Protein 5F7R (pdb70)

Sequence (610 aa):
GFVVSVKVEEEQQLLFALTDLNAEIIENTSIPFSSEKKPEEAIELIAKNVKKMCNHLLGVGIAISGLVNRKKGTVIRSTMLGWENVALEAMLHAHFPDIPVYVDKNINCYTLAELWLGEGKQSNNFATVVSVGAGLLGLSVVINRQIYYGAQGGAGEFGHTTIQPGGYKCHCGQQKKGCLEMYASEFYFRNRGEELKEAYPTSELNDFHFDDKVAKSARAGDEMATTELMGKMGEEYLGYGIRNIINTFNPEKVIIVGEGLHHRDLFLTKIDEIASQNFFSGAGFETEITTTSLEDPAWLQGAALLVIHQLFGFVVVSVKVEEEQLLFALTTDLNAEIIENTSIPFSSEKKPEEAIELIAKNVKKMCGNRDMNHLLGVGIAISGLVNRKKGTVIRSTMLGWENVALEAMLLHAHFPDIPVYVDKNINCYTLAELWLGEGKQSNNFATVSVGAGLLGLSVVINRQIYYGAQGGAGEFGHTTIQPGGYKCHCGQKGCLEMYASEFYFRNRGEELKEAYPLNDFHFDKVAKSARAGDEMATELMGKMGEYLGYGIRNIINTFNPEKVIIIVGEGLHHRDLFLTKIDEIASQNFFSGAGFETEITTTSLEDPAWLQGAALLVIHQLF

B-factor: mean 32.6, std 13.24, range [14.46, 92.47]

Structure (mmCIF, N/CA/C/O backbone):
data_5F7R
#
_entry.id   5F7R
#
_cell.length_a   57.200
_cell.length_b   95.064
_cell.length_c   117.144
_cell.angle_alpha   90.00
_cell.angle_beta   90.00
_cell.angle_gamma   90.00
#
_symmetry.space_group_name_H-M   'P 21 21 21'
#
loop_
_entity.id
_entity.type
_entity.pdbx_description
1 polymer 'Lmo0178 protein'
2 branched alpha-D-glucopyranose-(1-6)-alpha-D-glucopyranose
3 non-polymer 'ZINC ION'
4 non-polymer 'CHLORIDE ION'
5 non-polymer 'PHOSPHATE ION'
6 non-polymer DI(HYDROXYETHYL)ETHER
7 water water
#
loop_
_atom_site.group_PDB
_atom_site.id
_atom_site.type_symbol
_atom_site.label_atom_id
_atom_site.label_alt_id
_atom_site.label_comp_id
_atom_site.label_asym_id
_atom_site.label_entity_id
_atom_site.label_seq_id
_atom_site.pdbx_PDB_ins_code
_atom_site.Cartn_x
_atom_site.Cartn_y
_atom_site.Cartn_z
_atom_site.occupancy
_atom_site.B_iso_or_equiv
_atom_site.auth_seq_id
_atom_site.auth_comp_id
_atom_site.auth_asym_id
_atom_site.auth_atom_id
_atom_site.pdbx_PDB_model_num
ATOM 1 N N . GLY A 1 83 ? 12.618 81.963 142.384 1.00 57.96 83 GLY E N 1
ATOM 2 C CA . GLY A 1 83 ? 13.641 81.916 141.292 1.00 57.03 83 GLY E CA 1
ATOM 3 C C . GLY A 1 83 ? 13.398 82.949 140.214 1.00 54.38 83 GLY E C 1
ATOM 4 O O . GLY A 1 83 ? 12.531 82.774 139.348 1.00 54.96 83 GLY E O 1
ATOM 5 N N . PHE A 1 84 ? 14.172 84.029 140.234 1.00 52.37 84 PHE E N 1
ATOM 6 C CA . PHE A 1 84 ? 13.954 85.083 139.268 1.00 49.33 84 PHE E CA 1
ATOM 7 C C . PHE A 1 84 ? 15.217 85.861 138.895 1.00 46.75 84 PHE E C 1
ATOM 8 O O . PHE A 1 84 ? 16.249 85.788 139.576 1.00 47.12 84 PHE E O 1
ATOM 16 N N . VAL A 1 85 ? 15.107 86.597 137.787 1.00 42.33 85 VAL E N 1
ATOM 17 C CA . VAL A 1 85 ? 16.180 87.409 137.256 1.00 39.31 85 VAL E CA 1
ATOM 18 C C . VAL A 1 85 ? 15.630 88.823 137.078 1.00 36.38 85 VAL E C 1
ATOM 19 O O . VAL A 1 85 ? 14.441 88.992 136.804 1.00 35.30 85 VAL E O 1
ATOM 23 N N . VAL A 1 86 ? 16.492 89.827 137.239 1.00 34.19 86 VAL E N 1
ATOM 24 C CA . VAL A 1 86 ? 16.115 91.216 136.987 1.00 31.60 86 VAL E CA 1
ATOM 25 C C . VAL A 1 86 ? 16.977 91.694 135.840 1.00 29.24 86 VAL E C 1
ATOM 26 O O . VAL A 1 86 ? 18.175 91.429 135.801 1.00 28.74 86 VAL E O 1
ATOM 30 N N . SER A 1 87 ? 16.346 92.337 134.879 1.00 26.87 87 SER E N 1
ATOM 31 C CA . SER A 1 87 ? 17.076 92.878 133.761 1.00 25.50 87 SER E CA 1
ATOM 32 C C . SER A 1 87 ? 16.794 94.368 133.652 1.00 23.72 87 SER E C 1
ATOM 33 O O . SER A 1 87 ? 15.754 94.869 134.129 1.00 23.86 87 SER E O 1
ATOM 36 N N . VAL A 1 88 ? 17.747 95.057 133.033 1.00 22.42 88 VAL E N 1
ATOM 37 C CA . VAL A 1 88 ? 17.768 96.508 132.948 1.00 21.15 88 VAL E CA 1
ATOM 38 C C . VAL A 1 88 ? 18.172 96.878 131.522 1.00 20.07 88 VAL E C 1
ATOM 39 O O . VAL A 1 88 ? 19.044 96.233 130.950 1.00 20.00 88 VAL E O 1
ATOM 43 N N . LYS A 1 89 ? 17.507 97.863 130.948 1.00 19.22 89 LYS E N 1
ATOM 44 C CA . LYS A 1 89 ? 17.970 98.472 129.702 1.00 19.15 89 LYS E CA 1
ATOM 45 C C . LYS A 1 89 ? 18.244 99.938 129.969 1.00 19.34 89 LYS E C 1
ATOM 46 O O . LYS A 1 89 ? 17.355 100.660 130.404 1.00 20.46 89 LYS E O 1
ATOM 52 N N . VAL A 1 90 ? 19.480 100.354 129.732 1.00 18.81 90 VAL E N 1
ATOM 53 C CA . VAL A 1 90 ? 19.868 101.734 129.936 1.00 19.53 90 VAL E CA 1
ATOM 54 C C . VAL A 1 90 ? 19.704 102.455 128.599 1.00 19.45 90 VAL E C 1
ATOM 55 O O . VAL A 1 90 ? 20.540 102.298 127.715 1.00 19.33 90 VAL E O 1
ATOM 59 N N . GLU A 1 91 ? 18.602 103.181 128.453 1.00 19.91 91 GLU E N 1
ATOM 60 C CA . GLU A 1 91 ? 18.414 104.078 127.318 1.00 20.62 91 GLU E CA 1
ATOM 61 C C . GLU A 1 91 ? 18.887 105.465 127.709 1.00 21.34 91 GLU E C 1
ATOM 62 O O . GLU A 1 91 ? 19.333 105.688 128.827 1.00 22.09 91 GLU E O 1
ATOM 68 N N . GLU A 1 92 ? 18.822 106.410 126.787 1.00 21.39 92 GLU E N 1
ATOM 69 C CA . GLU A 1 92 ? 19.469 107.674 127.044 1.00 22.82 92 GLU E CA 1
ATOM 70 C C . GLU A 1 92 ? 18.601 108.574 127.918 1.00 23.68 92 GLU E C 1
ATOM 71 O O . GLU A 1 92 ? 19.125 109.364 128.724 1.00 24.63 92 GLU E O 1
ATOM 77 N N . GLU A 1 93 ? 17.287 108.420 127.791 1.00 23.21 93 GLU E N 1
ATOM 78 C CA . GLU A 1 93 ? 16.324 109.255 128.495 1.00 24.72 93 GLU E CA 1
ATOM 79 C C . GLU A 1 93 ? 15.453 108.487 129.498 1.00 24.16 93 GLU E C 1
ATOM 80 O O . GLU A 1 93 ? 14.634 109.089 130.164 1.00 24.29 93 GLU E O 1
ATOM 86 N N A GLN A 1 94 ? 15.678 107.187 129.653 0.70 23.21 94 GLN E N 1
ATOM 87 N N B GLN A 1 94 ? 15.610 107.164 129.569 0.30 22.89 94 GLN E N 1
ATOM 88 C CA A GLN A 1 94 ? 14.907 106.404 130.621 0.70 23.47 94 GLN E CA 1
ATOM 89 C CA B GLN A 1 94 ? 14.908 106.344 130.562 0.30 22.87 94 GLN E CA 1
ATOM 90 C C A GLN A 1 94 ? 15.631 105.102 130.913 0.70 22.11 94 GLN E C 1
ATOM 91 C C B GLN A 1 94 ? 15.783 105.184 130.983 0.30 21.76 94 GLN E C 1
ATOM 92 O O A GLN A 1 94 ? 16.359 104.572 130.062 0.70 21.36 94 GLN E O 1
ATOM 93 O O B GLN A 1 94 ? 16.746 104.832 130.288 0.30 21.07 94 GLN E O 1
ATOM 104 N N . LEU A 1 95 ? 15.431 104.590 132.121 1.00 21.78 95 LEU E N 1
ATOM 105 C CA . LEU A 1 95 ? 15.909 103.274 132.504 1.00 20.87 95 LEU E CA 1
ATOM 106 C C . LEU A 1 95 ? 14.701 102.333 132.544 1.00 21.24 95 LEU E C 1
ATOM 107 O O . LEU A 1 95 ? 13.674 102.659 133.170 1.00 22.32 95 LEU E O 1
ATOM 112 N N . LEU A 1 96 ? 14.826 101.194 131.871 1.00 21.18 96 LEU E N 1
ATOM 113 C CA . LEU A 1 96 ? 13.776 100.174 131.844 1.00 22.55 96 LEU E CA 1
ATOM 114 C C . LEU A 1 96 ? 14.188 99.011 132.734 1.00 22.51 96 LEU E C 1
ATOM 115 O O . LEU A 1 96 ? 15.370 98.641 132.776 1.00 21.62 96 LEU E O 1
ATOM 120 N N . PHE A 1 97 ? 13.208 98.429 133.416 1.00 22.77 97 PHE E N 1
ATOM 121 C CA . PHE A 1 97 ? 13.447 97.283 134.322 1.00 24.34 97 PHE E CA 1
ATOM 122 C C . PHE A 1 97 ? 12.472 96.162 134.051 1.00 24.93 97 PHE E C 1
ATOM 123 O O . PHE A 1 97 ? 11.323 96.404 133.736 1.00 25.84 97 PHE E O 1
ATOM 131 N N . ALA A 1 98 ? 12.925 94.934 134.219 1.00 26.25 98 ALA E N 1
ATOM 132 C CA . ALA A 1 98 ? 12.002 93.822 134.268 1.00 28.05 98 ALA E CA 1
ATOM 133 C C . ALA A 1 98 ? 12.430 92.774 135.277 1.00 29.41 98 ALA E C 1
ATOM 134 O O . ALA A 1 98 ? 13.610 92.612 135.583 1.00 28.11 98 ALA E O 1
ATOM 136 N N . LEU A 1 99 ? 11.419 92.092 135.797 1.00 32.05 99 LEU E N 1
ATOM 137 C CA . LEU A 1 99 ? 11.598 90.910 136.600 1.00 34.85 99 LEU E CA 1
ATOM 138 C C . LEU A 1 99 ? 11.087 89.783 135.719 1.00 35.47 99 LEU E C 1
ATOM 139 O O . LEU A 1 99 ? 9.984 89.877 135.193 1.00 35.46 99 LEU E O 1
ATOM 144 N N . THR A 1 100 ? 11.908 88.759 135.502 1.00 36.14 100 THR E N 1
ATOM 145 C CA . THR A 1 100 ? 11.518 87.621 134.655 1.00 37.64 100 THR E CA 1
ATOM 146 C C . THR A 1 100 ? 11.696 86.341 135.433 1.00 40.34 100 THR E C 1
ATOM 147 O O . THR A 1 100 ? 12.379 86.304 136.454 1.00 41.29 100 THR E O 1
ATOM 151 N N . ASP A 1 101 ? 11.090 85.284 134.931 1.00 43.27 101 ASP E N 1
ATOM 152 C CA . ASP A 1 101 ? 11.334 83.962 135.480 1.00 46.52 101 ASP E CA 1
ATOM 153 C C . ASP A 1 101 ? 12.529 83.360 134.750 1.00 46.91 101 ASP E C 1
ATOM 154 O O . ASP A 1 101 ? 13.213 84.054 133.970 1.00 42.81 101 ASP E O 1
ATOM 159 N N . LEU A 1 102 ? 12.779 82.076 134.987 1.00 49.85 102 LEU E N 1
ATOM 160 C CA . LEU A 1 102 ? 13.938 81.415 134.399 1.00 51.46 102 LEU E CA 1
ATOM 161 C C . LEU A 1 102 ? 13.797 81.022 132.920 1.00 50.55 102 LEU E C 1
ATOM 162 O O . LEU A 1 102 ? 14.760 80.471 132.342 1.00 49.98 102 LEU E O 1
ATOM 167 N N . ASN A 1 103 ? 12.622 81.268 132.322 1.00 51.06 103 ASN E N 1
ATOM 168 C CA . ASN A 1 103 ? 12.459 81.221 130.861 1.00 50.79 103 ASN E CA 1
ATOM 169 C C . ASN A 1 103 ? 12.395 82.615 130.228 1.00 48.03 103 ASN E C 1
ATOM 170 O O . ASN A 1 103 ? 12.001 82.758 129.074 1.00 46.50 103 ASN E O 1
ATOM 175 N N . ALA A 1 104 ? 12.787 83.639 130.983 1.00 45.57 104 ALA E N 1
ATOM 176 C CA . ALA A 1 104 ? 12.781 85.013 130.492 1.00 43.36 104 ALA E CA 1
ATOM 177 C C . ALA A 1 104 ? 11.373 85.505 130.163 1.00 43.24 104 ALA E C 1
ATOM 178 O O . ALA A 1 104 ? 11.222 86.430 129.376 1.00 40.70 104 ALA E O 1
ATOM 180 N N . GLU A 1 105 ? 10.355 84.895 130.771 1.00 45.47 105 GLU E N 1
ATOM 181 C CA . GLU A 1 105 ? 8.998 85.409 130.680 1.00 46.36 105 GLU E CA 1
ATOM 182 C C . GLU A 1 105 ? 8.913 86.557 131.657 1.00 44.09 105 GLU E C 1
ATOM 183 O O . GLU A 1 105 ? 9.270 86.411 132.822 1.00 44.11 105 GLU E O 1
ATOM 189 N N . ILE A 1 106 ? 8.395 87.682 131.194 1.00 42.68 106 ILE E N 1
ATOM 190 C CA . ILE A 1 106 ? 8.320 88.877 132.024 1.00 41.37 106 ILE E CA 1
ATOM 191 C C . ILE A 1 106 ? 7.210 88.727 133.054 1.00 42.57 106 ILE E C 1
ATOM 192 O O . ILE A 1 106 ? 6.072 88.425 132.717 1.00 43.62 106 ILE E O 1
ATOM 197 N N . ILE A 1 107 ? 7.553 88.968 134.308 1.00 43.15 107 ILE E N 1
ATOM 198 C CA . ILE A 1 107 ? 6.568 89.011 135.379 1.00 45.06 107 ILE E CA 1
ATOM 199 C C . ILE A 1 107 ? 6.144 90.446 135.656 1.00 44.87 107 ILE E C 1
ATOM 200 O O . ILE A 1 107 ? 4.966 90.719 135.859 1.00 44.97 107 ILE E O 1
ATOM 205 N N . GLU A 1 108 ? 7.109 91.359 135.684 1.00 43.40 108 GLU E N 1
ATOM 206 C CA . GLU A 1 108 ? 6.822 92.781 135.906 1.00 43.67 108 GLU E CA 1
ATOM 207 C C . GLU A 1 108 ? 7.792 93.572 135.054 1.00 40.98 108 GLU E C 1
ATOM 208 O O . GLU A 1 108 ? 8.922 93.132 134.889 1.00 38.24 108 GLU E O 1
ATOM 214 N N . ASN A 1 109 ? 7.358 94.709 134.501 1.00 41.28 109 ASN E N 1
ATOM 215 C CA . ASN A 1 109 ? 8.285 95.658 133.861 1.00 40.87 109 ASN E CA 1
ATOM 216 C C . ASN A 1 109 ? 7.879 97.120 133.992 1.00 39.90 109 ASN E C 1
ATOM 217 O O . ASN A 1 109 ? 6.698 97.452 134.039 1.00 40.61 109 ASN E O 1
ATOM 222 N N . THR A 1 110 ? 8.889 97.976 134.132 1.00 37.57 110 THR E N 1
ATOM 223 C CA . THR A 1 110 ? 8.690 99.378 134.472 1.00 36.75 110 THR E CA 1
ATOM 224 C C . THR A 1 110 ? 9.658 100.223 133.679 1.00 35.34 110 THR E C 1
ATOM 225 O O . THR A 1 110 ? 10.604 99.705 133.072 1.00 32.37 110 THR E O 1
ATOM 229 N N . SER A 1 111 ? 9.416 101.526 133.700 1.00 33.93 111 SER E N 1
ATOM 230 C CA . SER A 1 111 ? 10.237 102.498 132.990 1.00 33.19 111 SER E CA 1
ATOM 231 C C . SER A 1 111 ? 10.375 103.709 133.899 1.00 32.83 111 SER E C 1
ATOM 232 O O . SER A 1 111 ? 9.378 104.183 134.418 1.00 34.22 111 SER E O 1
ATOM 235 N N . ILE A 1 112 ? 11.598 104.173 134.111 1.00 30.14 112 ILE E N 1
ATOM 236 C CA . ILE A 1 112 ? 11.883 105.306 134.971 1.00 31.66 112 ILE E CA 1
ATOM 237 C C . ILE A 1 112 ? 12.498 106.403 134.117 1.00 30.73 112 ILE E C 1
ATOM 238 O O . ILE A 1 112 ? 13.562 106.186 133.523 1.00 26.71 112 ILE E O 1
ATOM 243 N N . PRO A 1 113 ? 11.834 107.575 134.049 1.00 32.62 113 PRO E N 1
ATOM 244 C CA . PRO A 1 113 ? 12.403 108.672 133.264 1.00 33.67 113 PRO E CA 1
ATOM 245 C C . PRO A 1 113 ? 13.661 109.206 133.913 1.00 33.59 113 PRO E C 1
ATOM 246 O O . PRO A 1 113 ? 13.617 109.599 135.065 1.00 35.40 113 PRO E O 1
ATOM 250 N N . PHE A 1 114 ? 14.764 109.227 133.179 1.00 31.01 114 PHE E N 1
ATOM 251 C CA . PHE A 1 114 ? 16.028 109.724 133.723 1.00 31.86 114 PHE E CA 1
ATOM 252 C C . PHE A 1 114 ? 17.012 109.958 132.585 1.00 31.45 114 PHE E C 1
ATOM 253 O O . PHE A 1 114 ? 17.127 109.130 131.706 1.00 30.60 114 PHE E O 1
ATOM 261 N N . SER A 1 115 ? 17.707 111.083 132.593 1.00 33.59 115 SER E N 1
ATOM 262 C CA . SER A 1 115 ? 18.757 111.300 131.596 1.00 33.78 115 SER E CA 1
ATOM 263 C C . SER A 1 115 ? 20.090 110.831 132.149 1.00 31.92 115 SER E C 1
ATOM 264 O O . SER A 1 115 ? 20.668 111.484 133.033 1.00 32.23 115 SER E O 1
ATOM 267 N N . SER A 1 116 ? 20.599 109.731 131.599 1.00 29.16 116 SER E N 1
ATOM 268 C CA . SER A 1 116 ? 21.833 109.139 132.087 1.00 28.81 116 SER E CA 1
ATOM 269 C C . SER A 1 116 ? 23.069 109.839 131.498 1.00 30.24 116 SER E C 1
ATOM 270 O O . SER A 1 116 ? 24.198 109.529 131.901 1.00 29.30 116 SER E O 1
ATOM 273 N N . GLU A 1 117 ? 22.852 110.756 130.543 1.00 31.20 117 GLU E N 1
ATOM 274 C CA . GLU A 1 117 ? 23.934 111.438 129.844 1.00 32.98 117 GLU E CA 1
ATOM 275 C C . GLU A 1 117 ? 24.935 112.060 130.845 1.00 33.20 117 GLU E C 1
ATOM 276 O O . GLU A 1 117 ? 24.575 112.929 131.639 1.00 33.06 117 GLU E O 1
ATOM 282 N N . LYS A 1 118 ? 26.167 111.564 130.816 1.00 31.93 118 LYS E N 1
ATOM 283 C CA . LYS A 1 118 ? 27.253 112.019 131.691 1.00 34.45 118 LYS E CA 1
ATOM 284 C C . LYS A 1 118 ? 26.998 111.804 133.177 1.00 34.39 118 LYS E C 1
ATOM 285 O O . LYS A 1 118 ? 27.696 112.388 134.003 1.00 35.52 118 LYS E O 1
ATOM 291 N N . LYS A 1 119 ? 26.044 110.938 133.526 1.00 33.67 119 LYS E N 1
ATOM 292 C CA . LYS A 1 119 ? 25.653 110.741 134.933 1.00 33.84 119 LYS E CA 1
ATOM 293 C C . LYS A 1 119 ? 25.632 109.261 135.338 1.00 31.95 119 LYS E C 1
ATOM 294 O O . LYS A 1 119 ? 24.642 108.777 135.883 1.00 30.72 119 LYS E O 1
ATOM 300 N N . PRO A 1 120 ? 26.745 108.542 135.116 1.00 30.58 120 PRO E N 1
ATOM 301 C CA . PRO A 1 120 ? 26.736 107.115 135.437 1.00 30.40 120 PRO E CA 1
ATOM 302 C C . PRO A 1 120 ? 26.505 106.790 136.907 1.00 30.96 120 PRO E C 1
ATOM 303 O O . PRO A 1 120 ? 25.856 105.802 137.230 1.00 29.47 120 PRO E O 1
ATOM 307 N N . GLU A 1 121 ? 27.056 107.592 137.808 1.00 34.06 121 GLU E N 1
ATOM 308 C CA . GLU A 1 121 ? 26.968 107.250 139.234 1.00 35.81 121 GLU E CA 1
ATOM 309 C C . GLU A 1 121 ? 25.523 107.339 139.681 1.00 34.72 121 GLU E C 1
ATOM 310 O O . GLU A 1 121 ? 25.006 106.450 140.355 1.00 33.33 121 GLU E O 1
ATOM 316 N N . GLU A 1 122 ? 24.872 108.419 139.276 1.00 35.20 122 GLU E N 1
ATOM 317 C CA . GLU A 1 122 ? 23.478 108.634 139.632 1.00 36.44 122 GLU E CA 1
ATOM 318 C C . GLU A 1 122 ? 22.571 107.590 138.969 1.00 33.45 122 GLU E C 1
ATOM 319 O O . GLU A 1 122 ? 21.647 107.066 139.594 1.00 31.87 122 GLU E O 1
ATOM 325 N N . ALA A 1 123 ? 22.862 107.256 137.715 1.00 30.33 123 ALA E N 1
ATOM 326 C CA . ALA A 1 123 ? 22.092 106.233 137.012 1.00 28.92 123 ALA E CA 1
ATOM 327 C C . ALA A 1 123 ? 22.202 104.884 137.710 1.00 29.25 123 ALA E C 1
ATOM 328 O O . ALA A 1 123 ? 21.217 104.160 137.870 1.00 27.98 123 ALA E O 1
ATOM 330 N N . ILE A 1 124 ? 23.405 104.539 138.133 1.00 29.93 124 ILE E N 1
ATOM 331 C CA . ILE A 1 124 ? 23.605 103.240 138.742 1.00 32.07 124 ILE E CA 1
ATOM 332 C C . ILE A 1 124 ? 22.972 103.154 140.137 1.00 32.42 124 ILE E C 1
ATOM 333 O O . ILE A 1 124 ? 22.466 102.094 140.510 1.00 31.76 124 ILE E O 1
ATOM 338 N N . GLU A 1 125 ? 22.948 104.266 140.871 1.00 33.90 125 GLU E N 1
ATOM 339 C CA . GLU A 1 125 ? 22.193 104.331 142.130 1.00 36.87 125 GLU E CA 1
ATOM 340 C C . GLU A 1 125 ? 20.702 104.134 141.904 1.00 35.47 125 GLU E C 1
ATOM 341 O O . GLU A 1 125 ? 20.044 103.406 142.654 1.00 34.98 125 GLU E O 1
ATOM 347 N N . LEU A 1 126 ? 20.175 104.771 140.865 1.00 34.02 126 LEU E N 1
ATOM 348 C CA . LEU A 1 126 ? 18.779 104.546 140.464 1.00 33.88 126 LEU E CA 1
ATOM 349 C C . LEU A 1 126 ? 18.489 103.097 140.066 1.00 32.24 126 LEU E C 1
ATOM 350 O O . LEU A 1 126 ? 17.431 102.545 140.386 1.00 31.90 126 LEU E O 1
ATOM 355 N N . ILE A 1 127 ? 19.414 102.496 139.326 1.00 30.42 127 ILE E N 1
ATOM 356 C CA . ILE A 1 127 ? 19.284 101.095 138.971 1.00 30.36 127 ILE E CA 1
ATOM 357 C C . ILE A 1 127 ? 19.238 100.234 140.239 1.00 32.19 127 ILE E C 1
ATOM 358 O O . ILE A 1 127 ? 18.343 99.400 140.387 1.00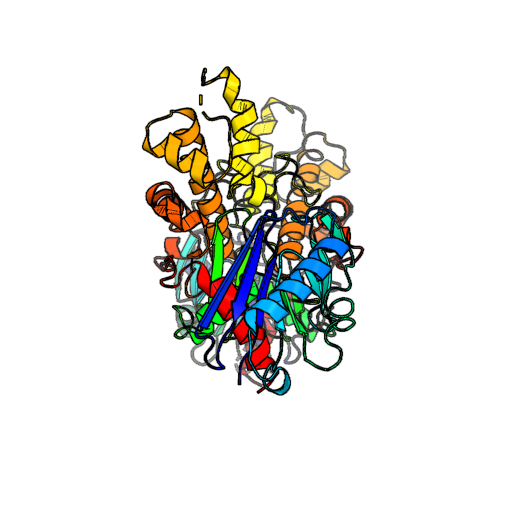 32.58 127 ILE E O 1
ATOM 363 N N . ALA A 1 128 ? 20.163 100.464 141.172 1.00 33.46 128 ALA E N 1
ATOM 364 C CA . ALA A 1 128 ? 20.191 99.660 142.403 1.00 35.95 128 ALA E CA 1
ATOM 365 C C . ALA A 1 128 ? 18.868 99.817 143.174 1.00 37.19 128 ALA E C 1
ATOM 366 O O . ALA A 1 128 ? 18.267 98.835 143.624 1.00 37.70 128 ALA E O 1
ATOM 368 N N . LYS A 1 129 ? 18.434 101.061 143.314 1.00 37.19 129 LYS E N 1
ATOM 369 C CA . LYS A 1 129 ? 17.181 101.363 143.989 1.00 40.11 129 LYS E CA 1
ATOM 370 C C . LYS A 1 129 ? 15.993 100.645 143.344 1.00 38.20 129 LYS E C 1
ATOM 371 O O . LYS A 1 129 ? 15.150 100.078 144.033 1.00 37.64 129 LYS E O 1
ATOM 377 N N . ASN A 1 130 ? 15.947 100.642 142.019 1.00 36.25 130 ASN E N 1
ATOM 378 C CA . ASN A 1 130 ? 14.824 100.035 141.314 1.00 36.57 130 ASN E CA 1
ATOM 379 C C . ASN A 1 130 ? 14.895 98.534 141.205 1.00 37.27 130 ASN E C 1
ATOM 380 O O . ASN A 1 130 ? 13.860 97.875 141.139 1.00 38.74 130 ASN E O 1
ATOM 385 N N . VAL A 1 131 ? 16.098 97.976 141.231 1.00 36.95 131 VAL E N 1
ATOM 386 C CA . VAL A 1 131 ? 16.219 96.540 141.315 1.00 38.43 131 VAL E CA 1
ATOM 387 C C . VAL A 1 131 ? 15.710 96.080 142.674 1.00 41.23 131 VAL E C 1
ATOM 388 O O . VAL A 1 131 ? 14.917 95.138 142.743 1.00 42.49 131 VAL E O 1
ATOM 392 N N . LYS A 1 132 ? 16.159 96.742 143.741 1.00 42.90 132 LYS E N 1
ATOM 393 C CA . LYS A 1 132 ? 15.726 96.402 145.094 1.00 48.27 132 LYS E CA 1
ATOM 394 C C . LYS A 1 132 ? 14.204 96.506 145.208 1.00 49.46 132 LYS E C 1
ATOM 395 O O . LYS A 1 132 ? 13.565 95.637 145.780 1.00 50.98 132 LYS E O 1
ATOM 401 N N . LYS A 1 133 ? 13.642 97.567 144.638 1.00 49.35 133 LYS E N 1
ATOM 402 C CA . LYS A 1 133 ? 12.194 97.792 144.642 1.00 50.84 133 LYS E CA 1
ATOM 403 C C . LYS A 1 133 ? 11.416 96.621 144.028 1.00 51.77 133 LYS E C 1
ATOM 404 O O . LYS A 1 133 ? 10.381 96.215 144.556 1.00 53.51 133 LYS E O 1
ATOM 410 N N . MET A 1 134 ? 11.918 96.065 142.934 1.00 52.43 134 MET E N 1
ATOM 411 C CA . MET A 1 134 ? 11.231 94.970 142.243 1.00 53.88 134 MET E CA 1
ATOM 412 C C . MET A 1 134 ? 11.293 93.639 142.961 1.00 55.50 134 MET E C 1
ATOM 413 O O . MET A 1 134 ? 10.354 92.860 142.884 1.00 59.55 134 MET E O 1
ATOM 418 N N . CYS A 1 135 ? 12.405 93.358 143.630 1.00 55.71 135 CYS E N 1
ATOM 419 C CA . CYS A 1 135 ? 12.553 92.105 144.374 1.00 57.84 135 CYS E CA 1
ATOM 420 C C . CYS A 1 135 ? 11.560 92.043 145.530 1.00 58.83 135 CYS E C 1
ATOM 421 O O . CYS A 1 135 ? 11.381 93.030 146.227 1.00 59.82 135 CYS E O 1
ATOM 424 N N . ASN A 1 141 ? 16.339 87.695 147.972 1.00 67.02 141 ASN E N 1
ATOM 425 C CA . ASN A 1 141 ? 17.092 86.515 148.384 1.00 70.16 141 ASN E CA 1
ATOM 426 C C . ASN A 1 141 ? 17.313 85.537 147.232 1.00 68.57 141 ASN E C 1
ATOM 427 O O . ASN A 1 141 ? 18.399 84.968 147.091 1.00 69.43 141 ASN E O 1
ATOM 432 N N . HIS A 1 142 ? 16.270 85.334 146.427 1.00 64.80 142 HIS E N 1
ATOM 433 C CA . HIS A 1 142 ? 16.298 84.363 145.333 1.00 61.67 142 HIS E CA 1
ATOM 434 C C . HIS A 1 142 ? 16.389 85.067 143.988 1.00 57.26 142 HIS E C 1
ATOM 435 O O . HIS A 1 142 ? 15.911 84.561 142.972 1.00 56.13 142 HIS E O 1
ATOM 442 N N . LEU A 1 143 ? 16.987 86.254 144.023 1.00 53.82 143 LEU E N 1
ATOM 443 C CA . LEU A 1 143 ? 17.452 86.963 142.838 1.00 49.60 143 LEU E CA 1
ATOM 444 C C . LEU A 1 143 ? 18.729 86.280 142.350 1.00 49.44 143 LEU E C 1
ATOM 445 O O . LEU A 1 143 ? 19.748 86.320 143.033 1.00 50.92 143 LEU E O 1
ATOM 450 N N . LEU A 1 144 ? 18.653 85.598 141.215 1.00 47.49 144 LEU E N 1
ATOM 451 C CA . LEU A 1 144 ? 19.774 84.803 140.734 1.00 48.64 144 LEU E CA 1
ATOM 452 C C . LEU A 1 144 ? 20.753 85.603 139.886 1.00 44.97 144 LEU E C 1
ATOM 453 O O . LEU A 1 144 ? 21.864 85.146 139.617 1.00 45.90 144 LEU E O 1
ATOM 458 N N . GLY A 1 145 ? 20.355 86.802 139.478 1.00 40.67 145 GLY E N 1
ATOM 459 C CA . GLY A 1 145 ? 21.269 87.678 138.760 1.00 38.32 145 GLY E CA 1
ATOM 460 C C . GLY A 1 145 ? 20.602 88.876 138.140 1.00 34.76 145 GLY E C 1
ATOM 461 O O . GLY A 1 145 ? 19.379 88.968 138.099 1.00 33.62 145 GLY E O 1
ATOM 462 N N . VAL A 1 146 ? 21.431 89.794 137.660 1.00 33.11 146 VAL E N 1
ATOM 463 C CA . VAL A 1 146 ? 20.964 90.994 137.003 1.00 30.87 146 VAL E CA 1
ATOM 464 C C . VAL A 1 146 ? 21.641 91.077 135.640 1.00 29.59 146 VAL E C 1
ATOM 465 O O . VAL A 1 146 ? 22.847 90.916 135.553 1.00 29.94 146 VAL E O 1
ATOM 469 N N . GLY A 1 147 ? 20.845 91.228 134.588 1.00 28.34 147 GLY E N 1
ATOM 470 C CA . GLY A 1 147 ? 21.365 91.413 133.230 1.00 26.87 147 GLY E CA 1
ATOM 471 C C . GLY A 1 147 ? 21.120 92.832 132.742 1.00 25.45 147 GLY E C 1
ATOM 472 O O . GLY A 1 147 ? 20.034 93.382 132.939 1.00 24.05 147 GLY E O 1
ATOM 473 N N . ILE A 1 148 ? 22.127 93.427 132.098 1.00 25.24 148 ILE E N 1
ATOM 474 C CA . ILE A 1 148 ? 22.032 94.825 131.683 1.00 23.80 148 ILE E CA 1
ATOM 475 C C . ILE A 1 148 ? 22.378 94.989 130.198 1.00 22.23 148 ILE E C 1
ATOM 476 O O . ILE A 1 148 ? 23.501 94.661 129.761 1.00 23.10 148 ILE E O 1
ATOM 481 N N . ALA A 1 149 ? 21.417 95.556 129.476 1.00 20.39 149 ALA E N 1
ATOM 482 C CA . ALA A 1 149 ? 21.554 95.970 128.080 1.00 20.08 149 ALA E CA 1
ATOM 483 C C . ALA A 1 149 ? 21.908 97.444 128.028 1.00 19.50 149 ALA E C 1
ATOM 484 O O . ALA A 1 149 ? 21.228 98.277 128.627 1.00 19.44 149 ALA E O 1
ATOM 486 N N . ILE A 1 150 ? 22.945 97.780 127.268 1.00 19.31 150 ILE E N 1
ATOM 487 C CA . ILE A 1 150 ? 23.400 99.159 127.208 1.00 19.60 150 ILE E CA 1
ATOM 488 C C . ILE A 1 150 ? 24.069 99.456 125.883 1.00 19.45 150 ILE E C 1
ATOM 489 O O . ILE A 1 150 ? 24.480 98.550 125.181 1.00 20.08 150 ILE E O 1
ATOM 494 N N . SER A 1 151 ? 24.112 100.726 125.531 1.00 19.54 151 SER E N 1
ATOM 495 C CA . SER A 1 151 ? 24.782 101.182 124.305 1.00 20.23 151 SER E CA 1
ATOM 496 C C . SER A 1 151 ? 26.307 101.173 124.464 1.00 20.91 151 SER E C 1
ATOM 497 O O . SER A 1 151 ? 26.821 101.327 125.559 1.00 21.71 151 SER E O 1
ATOM 500 N N . GLY A 1 152 ? 27.016 100.963 123.369 1.00 21.13 152 GLY E N 1
ATOM 501 C CA . GLY A 1 152 ? 28.454 101.242 123.329 1.00 22.10 152 GLY E CA 1
ATOM 502 C C . GLY A 1 152 ? 29.325 100.008 123.426 1.00 23.07 152 GLY E C 1
ATOM 503 O O . GLY A 1 152 ? 28.866 98.872 123.291 1.00 22.37 152 GLY E O 1
ATOM 504 N N . LEU A 1 153 ? 30.612 100.267 123.621 1.00 25.06 153 LEU E N 1
ATOM 505 C CA . LEU A 1 153 ? 31.617 99.232 123.785 1.00 26.16 153 LEU E CA 1
ATOM 506 C C . LEU A 1 153 ? 31.622 98.749 125.242 1.00 27.61 153 LEU E C 1
ATOM 507 O O . LEU A 1 153 ? 31.880 99.525 126.183 1.00 27.85 153 LEU E O 1
ATOM 512 N N . VAL A 1 154 ? 31.347 97.459 125.410 1.00 28.87 154 VAL E N 1
ATOM 513 C CA . VAL A 1 154 ? 31.253 96.829 126.712 1.00 31.62 154 VAL E CA 1
ATOM 514 C C . VAL A 1 154 ? 32.382 95.814 126.847 1.00 33.87 154 VAL E C 1
ATOM 515 O O . VAL A 1 154 ? 32.772 95.193 125.861 1.00 33.66 154 VAL E O 1
ATOM 519 N N . ASN A 1 155 ? 32.940 95.681 128.045 1.00 35.33 155 ASN E N 1
ATOM 520 C CA . ASN A 1 155 ? 33.794 94.518 128.361 1.00 38.25 155 ASN E CA 1
ATOM 521 C C . ASN A 1 155 ? 32.969 93.540 129.178 1.00 39.11 155 ASN E C 1
ATOM 522 O O . ASN A 1 155 ? 32.770 93.726 130.365 1.00 37.14 155 ASN E O 1
ATOM 527 N N . ARG A 1 156 ? 32.469 92.511 128.515 1.00 41.89 156 ARG E N 1
ATOM 528 C CA . ARG A 1 156 ? 31.499 91.607 129.112 1.00 44.59 156 ARG E CA 1
ATOM 529 C C . ARG A 1 156 ? 32.145 90.756 130.194 1.00 46.62 156 ARG E C 1
ATOM 530 O O . ARG A 1 156 ? 31.483 90.325 131.130 1.00 47.25 156 ARG E O 1
ATOM 538 N N . LYS A 1 157 ? 33.442 90.509 130.068 1.00 48.18 157 LYS E N 1
ATOM 539 C CA . LYS A 1 157 ? 34.164 89.751 131.070 1.00 51.13 157 LYS E CA 1
ATOM 540 C C . LYS A 1 157 ? 34.204 90.505 132.411 1.00 50.00 157 LYS E C 1
ATOM 541 O O . LYS A 1 157 ? 33.924 89.920 133.455 1.00 52.27 157 LYS E O 1
ATOM 547 N N . LYS A 1 158 ? 34.534 91.793 132.383 1.00 47.40 158 LYS E N 1
ATOM 548 C CA . LYS A 1 158 ? 34.674 92.603 133.606 1.00 48.40 158 LYS E CA 1
ATOM 549 C C . LYS A 1 158 ? 33.392 93.335 134.012 1.00 46.48 158 LYS E C 1
ATOM 550 O O . LYS A 1 158 ? 33.322 93.923 135.092 1.00 48.48 158 LYS E O 1
ATOM 556 N N . GLY A 1 159 ? 32.377 93.296 133.157 1.00 41.46 159 GLY E N 1
ATOM 557 C CA . GLY A 1 159 ? 31.140 94.025 133.413 1.00 40.20 159 GLY E CA 1
ATOM 558 C C . GLY A 1 159 ? 31.325 95.532 133.374 1.00 37.62 159 GLY E C 1
ATOM 559 O O . GLY A 1 159 ? 30.754 96.236 134.207 1.00 39.25 159 GLY E O 1
ATOM 560 N N . THR A 1 160 ? 32.140 96.033 132.439 1.00 35.07 160 THR E N 1
ATOM 561 C CA . THR A 1 160 ? 32.368 97.476 132.330 1.00 34.01 160 THR E CA 1
ATOM 562 C C . THR A 1 160 ? 31.827 98.062 131.048 1.00 31.84 160 THR E C 1
ATOM 563 O O . THR A 1 160 ? 31.709 97.373 130.041 1.00 32.57 160 THR E O 1
ATOM 567 N N . VAL A 1 161 ? 31.469 99.342 131.118 1.00 30.44 161 VAL E N 1
ATOM 568 C CA . VAL A 1 161 ? 31.146 100.131 129.953 1.00 28.85 161 VAL E CA 1
ATOM 569 C C . VAL A 1 161 ? 32.384 100.915 129.586 1.00 28.56 161 VAL E C 1
ATOM 570 O O . VAL A 1 161 ? 32.719 101.898 130.233 1.00 30.39 161 VAL E O 1
ATOM 574 N N . ILE A 1 162 ? 33.087 100.461 128.561 1.00 27.81 162 ILE E N 1
ATOM 575 C CA . ILE A 1 162 ? 34.334 101.101 128.169 1.00 28.85 162 ILE E CA 1
ATOM 576 C C . ILE A 1 162 ? 34.060 102.462 127.545 1.00 28.11 162 ILE E C 1
ATOM 577 O O . ILE A 1 162 ? 34.617 103.470 127.973 1.00 28.37 162 ILE E O 1
ATOM 582 N N . ARG A 1 163 ? 33.163 102.501 126.560 1.00 26.98 163 ARG E N 1
ATOM 583 C CA . ARG A 1 163 ? 32.876 103.733 125.836 1.00 25.80 163 ARG E CA 1
ATOM 584 C C . ARG A 1 163 ? 31.459 103.685 125.274 1.00 24.67 163 ARG E C 1
ATOM 585 O O . ARG A 1 163 ? 31.206 102.959 124.301 1.00 24.90 163 ARG E O 1
ATOM 593 N N . SER A 1 164 ? 30.557 104.474 125.858 1.00 23.24 164 SER E N 1
ATOM 594 C CA . SER A 1 164 ? 29.248 104.743 125.240 1.00 22.76 164 SER E CA 1
ATOM 595 C C . SER A 1 164 ? 29.158 106.218 124.919 1.00 23.06 164 SER E C 1
ATOM 596 O O . SER A 1 164 ? 28.972 107.066 125.806 1.00 22.26 164 SER E O 1
ATOM 599 N N . THR A 1 165 ? 29.311 106.535 123.636 1.00 23.15 165 THR E N 1
ATOM 600 C CA . THR A 1 165 ? 29.153 107.907 123.220 1.00 24.42 165 THR E CA 1
ATOM 601 C C . THR A 1 165 ? 27.669 108.291 123.185 1.00 24.51 165 THR E C 1
ATOM 602 O O . THR A 1 165 ? 27.352 109.462 123.172 1.00 25.04 165 THR E O 1
ATOM 606 N N . MET A 1 166 ? 26.769 107.313 123.183 1.00 24.17 166 MET E N 1
ATOM 607 C CA . MET A 1 166 ? 25.332 107.624 123.330 1.00 25.39 166 MET E CA 1
ATOM 608 C C . MET A 1 166 ? 25.065 108.250 124.688 1.00 25.02 166 MET E C 1
ATOM 609 O O . MET A 1 166 ? 24.185 109.101 124.810 1.00 25.38 166 MET E O 1
ATOM 614 N N . LEU A 1 167 ? 25.772 107.764 125.709 1.00 23.08 167 LEU E N 1
ATOM 615 C CA . LEU A 1 167 ? 25.549 108.192 127.083 1.00 23.87 167 LEU E CA 1
ATOM 616 C C . LEU A 1 167 ? 26.615 109.113 127.616 1.00 24.14 167 LEU E C 1
ATOM 617 O O . LEU A 1 167 ? 26.470 109.634 128.705 1.00 25.97 167 LEU E O 1
ATOM 622 N N . GLY A 1 168 ? 27.712 109.290 126.888 1.00 24.37 168 GLY E N 1
ATOM 623 C CA . GLY A 1 168 ? 28.864 109.975 127.438 1.00 25.58 168 GLY E CA 1
ATOM 624 C C . GLY A 1 168 ? 29.444 109.300 128.678 1.00 25.93 168 GLY E C 1
ATOM 625 O O . GLY A 1 168 ? 29.876 109.987 129.611 1.00 26.99 168 GLY E O 1
ATOM 626 N N . TRP A 1 169 ? 29.469 107.962 128.671 1.00 24.48 169 TRP E N 1
ATOM 627 C CA . TRP A 1 169 ? 30.071 107.150 129.728 1.00 24.82 169 TRP E CA 1
ATOM 628 C C . TRP A 1 169 ? 31.427 106.619 129.285 1.00 26.37 169 TRP E C 1
ATOM 629 O O . TRP A 1 169 ? 31.555 106.059 128.196 1.00 24.97 169 TRP E O 1
ATOM 640 N N . GLU A 1 170 ? 32.430 106.806 130.153 1.00 29.04 170 GLU E N 1
ATOM 641 C CA . GLU A 1 170 ? 33.828 106.462 129.879 1.00 31.68 170 GLU E CA 1
ATOM 642 C C . GLU A 1 170 ? 34.278 105.540 131.019 1.00 31.32 170 GLU E C 1
ATOM 643 O O . GLU A 1 170 ? 34.287 105.972 132.143 1.00 31.55 170 GLU E O 1
ATOM 649 N N . ASN A 1 171 ? 34.588 104.276 130.725 1.00 31.39 171 ASN E N 1
ATOM 650 C CA . ASN A 1 171 ? 35.177 103.330 131.698 1.00 33.57 171 ASN E CA 1
ATOM 651 C C . ASN A 1 171 ? 34.426 103.193 133.021 1.00 33.20 171 ASN E C 1
ATOM 652 O O . ASN A 1 171 ? 35.004 103.342 134.093 1.00 34.32 171 ASN E O 1
ATOM 657 N N . VAL A 1 172 ? 33.151 102.845 132.902 1.00 30.76 172 VAL E N 1
ATOM 658 C CA . VAL A 1 172 ? 32.221 102.748 134.023 1.00 31.38 172 VAL E CA 1
ATOM 659 C C . VAL A 1 172 ? 32.183 101.302 134.514 1.00 33.17 172 VAL E C 1
ATOM 660 O O . VAL A 1 172 ? 31.840 100.380 133.755 1.00 31.89 172 VAL E O 1
ATOM 664 N N . ALA A 1 173 ? 32.577 101.123 135.779 1.00 35.25 173 ALA E N 1
ATOM 665 C CA . ALA A 1 173 ? 32.630 99.811 136.421 1.00 37.29 173 ALA E CA 1
ATOM 666 C C . ALA A 1 173 ? 31.249 99.396 136.925 1.00 36.30 173 ALA E C 1
ATOM 667 O O . ALA A 1 173 ? 30.972 99.387 138.115 1.00 35.39 173 ALA E O 1
ATOM 669 N N . LEU A 1 174 ? 30.401 99.027 135.981 1.00 35.59 174 LEU E N 1
ATOM 670 C CA . LEU A 1 174 ? 28.993 98.831 136.244 1.00 34.85 174 LEU E CA 1
ATOM 671 C C . LEU A 1 174 ? 28.744 97.650 137.193 1.00 35.61 174 LEU E C 1
ATOM 672 O O . LEU A 1 174 ? 28.004 97.782 138.173 1.00 34.88 174 LEU E O 1
ATOM 677 N N . GLU A 1 175 ? 29.361 96.508 136.902 1.00 37.11 175 GLU E N 1
ATOM 678 C CA . GLU A 1 175 ? 29.240 95.323 137.757 1.00 39.40 175 GLU E CA 1
ATOM 679 C C . GLU A 1 175 ? 29.776 95.581 139.160 1.00 40.58 175 GLU E C 1
ATOM 680 O O . GLU A 1 175 ? 29.124 95.244 140.140 1.00 40.05 175 GLU E O 1
ATOM 686 N N . ALA A 1 176 ? 30.961 96.175 139.243 1.00 40.24 176 ALA E N 1
ATOM 687 C CA . ALA A 1 176 ? 31.581 96.466 140.536 1.00 43.09 176 ALA E CA 1
ATOM 688 C C . ALA A 1 176 ? 30.698 97.394 141.358 1.00 42.50 176 ALA E C 1
ATOM 689 O O . ALA A 1 176 ? 30.486 97.165 142.543 1.00 42.81 176 ALA E O 1
ATOM 691 N N . MET A 1 177 ? 30.125 98.403 140.712 1.00 39.92 177 MET E N 1
ATOM 692 C CA . MET A 1 177 ? 29.285 99.368 141.411 1.00 40.90 177 MET E CA 1
ATOM 693 C C . MET A 1 177 ? 27.978 98.767 141.921 1.00 39.71 177 MET E C 1
ATOM 694 O O . MET A 1 177 ? 27.581 99.031 143.041 1.00 41.64 177 MET E O 1
ATOM 699 N N . LEU A 1 178 ? 27.340 97.918 141.131 1.00 38.28 178 LEU E N 1
ATOM 700 C CA . LEU A 1 178 ? 26.144 97.208 141.599 1.00 38.66 178 LEU E CA 1
ATOM 701 C C . LEU A 1 178 ? 26.456 96.153 142.656 1.00 41.00 178 LEU E C 1
ATOM 702 O O . LEU A 1 178 ? 25.638 95.881 143.541 1.00 42.17 178 LEU E O 1
ATOM 707 N N . HIS A 1 179 ? 27.643 95.567 142.589 1.00 42.71 179 HIS E N 1
ATOM 708 C CA . HIS A 1 179 ? 28.051 94.618 143.624 1.00 46.09 179 HIS E CA 1
ATOM 709 C C . HIS A 1 179 ? 28.272 95.237 144.994 1.00 46.52 179 HIS E C 1
ATOM 710 O O . HIS A 1 179 ? 28.181 94.543 145.987 1.00 49.67 179 HIS E O 1
ATOM 717 N N . ALA A 1 180 ? 28.509 96.542 145.062 1.00 45.19 180 ALA E N 1
ATOM 718 C CA . ALA A 1 180 ? 28.454 97.249 146.343 1.00 46.90 180 ALA E CA 1
ATOM 719 C C . ALA A 1 180 ? 27.060 97.149 146.981 1.00 47.28 180 ALA E C 1
ATOM 720 O O . ALA A 1 180 ? 26.935 97.115 148.196 1.00 47.95 180 ALA E O 1
ATOM 722 N N . HIS A 1 181 ? 26.017 97.115 146.154 1.00 45.91 181 HIS E N 1
ATOM 723 C CA . HIS A 1 181 ? 24.638 96.987 146.642 1.00 47.48 181 HIS E CA 1
ATOM 724 C C . HIS A 1 181 ? 24.158 95.546 146.785 1.00 48.37 181 HIS E C 1
ATOM 725 O O . HIS A 1 181 ? 23.399 95.243 147.704 1.00 52.01 181 HIS E O 1
ATOM 732 N N . PHE A 1 182 ? 24.608 94.662 145.900 1.00 47.86 182 PHE E N 1
ATOM 733 C CA . PHE A 1 182 ? 24.080 93.303 145.793 1.00 49.38 182 PHE E CA 1
ATOM 734 C C . PHE A 1 182 ? 25.244 92.315 145.734 1.00 50.70 182 PHE E C 1
ATOM 735 O O . PHE A 1 182 ? 25.493 91.708 144.693 1.00 48.19 182 PHE E O 1
ATOM 743 N N . PRO A 1 183 ? 25.922 92.112 146.877 1.00 53.34 183 PRO E N 1
ATOM 744 C CA . PRO A 1 183 ? 27.226 91.456 146.959 1.00 55.80 183 PRO E CA 1
ATOM 745 C C . PRO A 1 183 ? 27.301 90.084 146.307 1.00 57.09 183 PRO E C 1
ATOM 746 O O . PRO A 1 183 ? 28.249 89.809 145.595 1.00 58.67 183 PRO E O 1
ATOM 750 N N . ASP A 1 184 ? 26.321 89.219 146.541 1.00 58.91 184 ASP E N 1
ATOM 751 C CA . ASP A 1 184 ? 26.434 87.843 146.038 1.00 61.84 184 ASP E CA 1
ATOM 752 C C . ASP A 1 184 ? 25.453 87.558 144.899 1.00 59.17 184 ASP E C 1
ATOM 753 O O . ASP A 1 184 ? 24.934 86.443 144.788 1.00 61.66 184 ASP E O 1
ATOM 758 N N . ILE A 1 185 ? 25.220 88.574 144.060 1.00 53.89 185 ILE E N 1
ATOM 759 C CA . ILE A 1 185 ? 24.304 88.485 142.925 1.00 50.32 185 ILE E CA 1
ATOM 760 C C . ILE A 1 185 ? 25.126 88.763 141.675 1.00 47.04 185 ILE E C 1
ATOM 761 O O . ILE A 1 185 ? 25.705 89.840 141.557 1.00 44.29 185 ILE E O 1
ATOM 766 N N . PRO A 1 186 ? 25.208 87.780 140.762 1.00 46.19 186 PRO E N 1
ATOM 767 C CA . PRO A 1 186 ? 25.899 87.970 139.483 1.00 43.53 186 PRO E CA 1
ATOM 768 C C . PRO A 1 186 ? 25.296 89.142 138.700 1.00 39.86 186 PRO E C 1
ATOM 769 O O . PRO A 1 186 ? 24.082 89.256 138.659 1.00 37.88 186 PRO E O 1
ATOM 773 N N . VAL A 1 187 ? 26.143 90.013 138.149 1.00 38.72 187 VAL E N 1
ATOM 774 C CA . VAL A 1 187 ? 25.711 91.068 137.208 1.00 36.15 187 VAL E CA 1
ATOM 775 C C . VAL A 1 187 ? 26.367 90.820 135.850 1.00 35.30 187 VAL E C 1
ATOM 776 O O . VAL A 1 187 ? 27.565 90.565 135.796 1.00 36.38 187 VAL E O 1
ATOM 780 N N . TYR A 1 188 ? 25.582 90.841 134.777 1.00 32.15 188 TYR E N 1
ATOM 781 C CA . TYR A 1 188 ? 26.129 90.665 133.417 1.00 32.03 188 TYR E CA 1
ATOM 782 C C . TYR A 1 188 ? 25.714 91.810 132.526 1.00 28.97 188 TYR E C 1
ATOM 783 O O . TYR A 1 188 ? 24.589 92.276 132.634 1.00 28.07 188 TYR E O 1
ATOM 792 N N . VAL A 1 189 ? 26.638 92.255 131.669 1.00 27.50 189 VAL E N 1
ATOM 793 C CA . VAL A 1 189 ? 26.434 93.418 130.819 1.00 26.45 189 VAL E CA 1
ATOM 794 C C . VAL A 1 189 ? 26.714 93.017 129.378 1.00 24.91 189 VAL E C 1
ATOM 795 O O . VAL A 1 189 ? 27.639 92.249 129.118 1.00 26.29 189 VAL E O 1
ATOM 799 N N . ASP A 1 190 ? 25.888 93.470 128.438 1.00 23.51 190 ASP E N 1
ATOM 800 C CA . ASP A 1 190 ? 26.209 93.289 127.024 1.00 22.86 190 ASP E CA 1
ATOM 801 C C . ASP A 1 190 ? 25.593 94.471 126.267 1.00 21.63 190 ASP E C 1
ATOM 802 O O . ASP A 1 190 ? 24.720 95.198 126.773 1.00 20.36 190 ASP E O 1
ATOM 807 N N . LYS A 1 191 ? 26.080 94.667 125.056 1.00 20.52 191 LYS E N 1
ATOM 808 C CA . LYS A 1 191 ? 25.487 95.677 124.183 1.00 19.51 191 LYS E CA 1
ATOM 809 C C . LYS A 1 191 ? 24.003 95.405 123.939 1.00 19.39 191 LYS E C 1
ATOM 810 O O . LYS A 1 191 ? 23.581 94.255 123.745 1.00 20.05 191 LYS E O 1
ATOM 816 N N . ASN A 1 192 ? 23.230 96.487 123.951 1.00 18.39 192 ASN E N 1
ATOM 817 C CA . ASN A 1 192 ? 21.786 96.437 123.837 1.00 18.27 192 ASN E CA 1
ATOM 818 C C . ASN A 1 192 ? 21.267 95.504 122.741 1.00 18.47 192 ASN E C 1
ATOM 819 O O . ASN A 1 192 ? 20.521 94.570 123.027 1.00 17.79 192 ASN E O 1
ATOM 824 N N . ILE A 1 193 ? 21.800 95.652 121.531 1.00 18.19 193 ILE E N 1
ATOM 825 C CA . ILE A 1 193 ? 21.293 94.893 120.395 1.00 19.14 193 ILE E CA 1
ATOM 826 C C . ILE A 1 193 ? 21.745 93.417 120.466 1.00 19.27 193 ILE E C 1
ATOM 827 O O . ILE A 1 193 ? 21.074 92.532 119.966 1.00 19.78 193 ILE E O 1
ATOM 832 N N . ASN A 1 194 ? 22.864 93.143 121.103 1.00 18.95 194 ASN E N 1
ATOM 833 C CA . ASN A 1 194 ? 23.219 91.766 121.355 1.00 20.27 194 ASN E CA 1
ATOM 834 C C . ASN A 1 194 ? 22.206 91.102 122.291 1.00 20.96 194 ASN E C 1
ATOM 835 O O . ASN A 1 194 ? 21.866 89.952 122.092 1.00 22.02 194 ASN E O 1
ATOM 840 N N . CYS A 1 195 ? 21.722 91.831 123.289 1.00 20.93 195 CYS E N 1
ATOM 841 C CA . CYS A 1 195 ? 20.701 91.283 124.196 1.00 21.56 195 CYS E CA 1
ATOM 842 C C . CYS A 1 195 ? 19.416 90.995 123.443 1.00 21.39 195 CYS E C 1
ATOM 843 O O . CYS A 1 195 ? 18.864 89.908 123.571 1.00 22.71 195 CYS E O 1
ATOM 846 N N . TYR A 1 196 ? 18.980 91.932 122.598 1.00 20.22 196 TYR E N 1
ATOM 847 C CA . TYR A 1 196 ? 17.801 91.710 121.767 1.00 20.76 196 TYR E CA 1
ATOM 848 C C . TYR A 1 196 ? 17.970 90.467 120.919 1.00 22.36 196 TYR E C 1
ATOM 849 O O . TYR A 1 196 ? 17.062 89.641 120.813 1.00 23.90 196 TYR E O 1
ATOM 858 N N . THR A 1 197 ? 19.148 90.330 120.324 1.00 22.44 197 THR E N 1
ATOM 859 C CA . THR A 1 197 ? 19.408 89.210 119.460 1.00 23.81 197 THR E CA 1
ATOM 860 C C . THR A 1 197 ? 19.361 87.859 120.213 1.00 25.76 197 THR E C 1
ATOM 861 O O . THR A 1 197 ? 18.919 86.869 119.649 1.00 26.63 197 THR E O 1
ATOM 865 N N . LEU A 1 198 ? 19.772 87.831 121.481 1.00 26.19 198 LEU E N 1
ATOM 866 C CA . LEU A 1 198 ? 19.591 86.616 122.303 1.00 28.62 198 LEU E CA 1
ATOM 867 C C . LEU A 1 198 ? 18.114 86.235 122.395 1.00 29.60 198 LEU E C 1
ATOM 868 O O . LEU A 1 198 ? 17.741 85.058 122.283 1.00 30.87 198 LEU E O 1
ATOM 873 N N . ALA A 1 199 ? 17.271 87.242 122.565 1.00 28.77 199 ALA E N 1
ATOM 874 C CA . ALA A 1 199 ? 15.832 87.044 122.589 1.00 30.32 199 ALA E CA 1
ATOM 875 C C . ALA A 1 199 ? 15.311 86.505 121.255 1.00 31.75 199 ALA E C 1
ATOM 876 O O . ALA A 1 199 ? 14.541 85.538 121.241 1.00 33.58 199 ALA E O 1
ATOM 878 N N . GLU A 1 200 ? 15.767 87.085 120.148 1.00 31.19 200 GLU E N 1
ATOM 879 C CA . GLU A 1 200 ? 15.422 86.578 118.822 1.00 33.16 200 GLU E CA 1
ATOM 880 C C . GLU A 1 200 ? 15.814 85.115 118.642 1.00 35.25 200 GLU E C 1
ATOM 881 O O . GLU A 1 200 ? 15.102 84.361 117.973 1.00 37.02 200 GLU E O 1
ATOM 887 N N . LEU A 1 201 ? 16.985 84.741 119.156 1.00 34.82 201 LEU E N 1
ATOM 888 C CA . LEU A 1 201 ? 17.488 83.370 119.011 1.00 37.09 201 LEU E CA 1
ATOM 889 C C . LEU A 1 201 ? 16.604 82.353 119.732 1.00 38.71 201 LEU E C 1
ATOM 890 O O . LEU A 1 201 ? 16.395 81.231 119.240 1.00 40.67 201 LEU E O 1
ATOM 895 N N . TRP A 1 202 ? 16.119 82.740 120.903 1.00 56.58 202 TRP E N 1
ATOM 896 C CA . TRP A 1 202 ? 15.435 81.825 121.790 1.00 59.25 202 TRP E CA 1
ATOM 897 C C . TRP A 1 202 ? 13.926 81.856 121.662 1.00 58.06 202 TRP E C 1
ATOM 898 O O . TRP A 1 202 ? 13.284 80.813 121.798 1.00 58.92 202 TRP E O 1
ATOM 909 N N . LEU A 1 203 ? 13.380 83.028 121.344 1.00 55.73 203 LEU E N 1
ATOM 910 C CA . LEU A 1 203 ? 11.938 83.254 121.311 1.00 56.18 203 LEU E CA 1
ATOM 911 C C . LEU A 1 203 ? 11.407 83.644 119.930 1.00 56.38 203 LEU E C 1
ATOM 912 O O . LEU A 1 203 ? 10.197 83.623 119.716 1.00 57.49 203 LEU E O 1
ATOM 917 N N . GLY A 1 204 ? 12.290 83.992 118.994 1.00 56.16 204 GLY E N 1
ATOM 918 C CA . GLY A 1 204 ? 11.885 84.721 117.786 1.00 57.53 204 GLY E CA 1
ATOM 919 C C . GLY A 1 204 ? 12.233 84.067 116.454 1.00 59.42 204 GLY E C 1
ATOM 920 O O . GLY A 1 204 ? 12.451 82.858 116.380 1.00 59.76 204 GLY E O 1
ATOM 921 N N . GLU A 1 205 ? 12.286 84.899 115.409 1.00 62.00 205 GLU E N 1
ATOM 922 C CA . GLU A 1 205 ? 12.520 84.472 114.017 1.00 65.56 205 GLU E CA 1
ATOM 923 C C . GLU A 1 205 ? 13.972 84.096 113.749 1.00 65.03 205 GLU E C 1
ATOM 924 O O . GLU A 1 205 ? 14.333 83.793 112.605 1.00 67.27 205 GLU E O 1
ATOM 930 N N . GLY A 1 206 ? 14.807 84.186 114.782 1.00 64.16 206 GLY E N 1
ATOM 931 C CA . GLY A 1 206 ? 16.094 83.498 114.814 1.00 64.46 206 GLY E CA 1
ATOM 932 C C . GLY A 1 206 ? 16.070 82.160 115.528 1.00 67.06 206 GLY E C 1
ATOM 933 O O . GLY A 1 206 ? 17.117 81.659 115.938 1.00 68.26 206 GLY E O 1
ATOM 934 N N . LYS A 1 207 ? 14.892 81.561 115.675 1.00 69.94 207 LYS E N 1
ATOM 935 C CA . LYS A 1 207 ? 14.811 80.153 116.082 1.00 72.97 207 LYS E CA 1
ATOM 936 C C . LYS A 1 207 ? 15.406 79.265 114.999 1.00 76.04 207 LYS E C 1
ATOM 937 O O . LYS A 1 207 ? 16.294 78.462 115.275 1.00 78.26 207 LYS E O 1
ATOM 943 N N . GLN A 1 208 ? 14.906 79.425 113.771 1.00 77.13 208 GLN E N 1
ATOM 944 C CA . GLN A 1 208 ? 15.279 78.562 112.642 1.00 80.23 208 GLN E CA 1
ATOM 945 C C . GLN A 1 208 ? 16.678 78.859 112.110 1.00 78.02 208 GLN E C 1
ATOM 946 O O . GLN A 1 208 ? 17.416 77.936 111.758 1.00 82.80 208 GLN E O 1
ATOM 952 N N . SER A 1 209 ? 17.027 80.137 112.017 1.00 71.88 209 SER E N 1
ATOM 953 C CA . SER A 1 209 ? 18.193 80.544 111.247 1.00 69.90 209 SER E CA 1
ATOM 954 C C . SER A 1 209 ? 19.474 80.343 112.031 1.00 69.06 209 SER E C 1
ATOM 955 O O . SER A 1 209 ? 19.492 80.465 113.253 1.00 69.99 209 SER E O 1
ATOM 958 N N . ASN A 1 210 ? 20.545 80.041 111.308 1.00 68.74 210 ASN E N 1
ATOM 959 C CA . ASN A 1 210 ? 21.873 79.941 111.892 1.00 67.94 210 ASN E CA 1
ATOM 960 C C . ASN A 1 210 ? 22.806 81.084 111.499 1.00 63.16 210 ASN E C 1
ATOM 961 O O . ASN A 1 210 ? 23.830 81.282 112.149 1.00 63.36 210 ASN E O 1
ATOM 966 N N . ASN A 1 211 ? 22.489 81.796 110.414 1.00 58.53 211 ASN E N 1
ATOM 967 C CA . ASN A 1 211 ? 23.297 82.928 109.957 1.00 54.70 211 ASN E CA 1
ATOM 968 C C . ASN A 1 211 ? 22.397 84.078 109.549 1.00 50.21 211 ASN E C 1
ATOM 969 O O . ASN A 1 211 ? 21.959 84.128 108.410 1.00 51.38 211 ASN E O 1
ATOM 974 N N . PHE A 1 212 ? 22.106 84.983 110.481 1.00 45.81 212 PHE E N 1
ATOM 975 C CA . PHE A 1 212 ? 21.260 86.144 110.181 1.00 43.07 212 PHE E CA 1
ATOM 976 C C . PHE A 1 212 ? 21.809 87.391 110.854 1.00 40.85 212 PHE E C 1
ATOM 977 O O . PHE A 1 212 ? 22.645 87.320 111.740 1.00 40.57 212 PHE E O 1
ATOM 985 N N . ALA A 1 213 ? 21.341 88.534 110.391 1.00 40.08 213 ALA E N 1
ATOM 986 C CA . ALA A 1 213 ? 21.704 89.796 110.975 1.00 40.08 213 ALA E CA 1
ATOM 987 C C . ALA A 1 213 ? 20.466 90.457 111.568 1.00 41.38 213 ALA E C 1
ATOM 988 O O . ALA A 1 213 ? 19.392 90.425 110.992 1.00 41.12 213 ALA E O 1
ATOM 990 N N . THR A 1 214 ? 20.675 91.143 112.682 1.00 19.64 214 THR E N 1
ATOM 991 C CA . THR A 1 214 ? 19.618 91.897 113.366 1.00 20.80 214 THR E CA 1
ATOM 992 C C . THR A 1 214 ? 20.041 93.377 113.341 1.00 19.99 214 THR E C 1
ATOM 993 O O . THR A 1 214 ? 21.159 93.717 113.763 1.00 20.19 214 THR E O 1
ATOM 997 N N A VAL A 1 215 ? 19.158 94.239 112.848 0.70 19.93 215 VAL E N 1
ATOM 998 N N B VAL A 1 215 ? 19.180 94.245 112.815 0.30 19.46 215 VAL E N 1
ATOM 999 C CA A VAL A 1 215 ? 19.405 95.672 112.770 0.70 19.49 215 VAL E CA 1
ATOM 1000 C CA B VAL A 1 215 ? 19.451 95.681 112.797 0.30 18.50 215 VAL E CA 1
ATOM 1001 C C A VAL A 1 215 ? 18.329 96.405 113.560 0.70 18.75 215 VAL E C 1
ATOM 1002 C C B VAL A 1 215 ? 18.343 96.446 113.512 0.30 18.38 215 VAL E C 1
ATOM 1003 O O A VAL A 1 215 ? 17.160 96.130 113.390 0.70 19.28 215 VAL E O 1
ATOM 1004 O O B VAL A 1 215 ? 17.170 96.255 113.225 0.30 18.93 215 VAL E O 1
ATOM 1011 N N . SER A 1 216 ? 18.730 97.321 114.434 1.00 18.00 216 SER E N 1
ATOM 1012 C CA . SER A 1 216 ? 17.764 98.077 115.230 1.00 18.12 216 SER E CA 1
ATOM 1013 C C . SER A 1 216 ? 17.619 99.476 114.723 1.00 17.80 216 SER E C 1
ATOM 1014 O O . SER A 1 216 ? 18.612 100.123 114.404 1.00 17.13 216 SER E O 1
ATOM 1017 N N . VAL A 1 217 ? 16.366 99.938 114.701 1.00 17.96 217 VAL E N 1
ATOM 1018 C CA . VAL A 1 217 ? 16.010 101.275 114.263 1.00 18.47 217 VAL E CA 1
ATOM 1019 C C . VAL A 1 217 ? 15.318 102.004 115.422 1.00 18.56 217 VAL E C 1
ATOM 1020 O O . VAL A 1 217 ? 14.487 101.411 116.138 1.00 18.06 217 VAL E O 1
ATOM 1024 N N . GLY A 1 218 ? 15.672 103.275 115.597 1.00 17.97 218 GLY E N 1
ATOM 1025 C CA . GLY A 1 218 ? 15.149 104.081 116.687 1.00 19.07 218 GLY E CA 1
ATOM 1026 C C . GLY A 1 218 ? 16.150 105.165 117.020 1.00 18.64 218 GLY E C 1
ATOM 1027 O O . GLY A 1 218 ? 16.539 105.943 116.127 1.00 18.95 218 GLY E O 1
ATOM 1028 N N . ALA A 1 219 ? 16.517 105.270 118.296 1.00 18.30 219 ALA E N 1
ATOM 1029 C CA . ALA A 1 219 ? 17.373 106.367 118.763 1.00 18.48 219 ALA E CA 1
ATOM 1030 C C . ALA A 1 219 ? 18.725 106.367 118.058 1.00 18.11 219 ALA E C 1
ATOM 1031 O O . ALA A 1 219 ? 19.245 107.428 117.672 1.00 18.03 219 ALA E O 1
ATOM 1033 N N . GLY A 1 220 ? 19.310 105.177 117.954 1.00 17.38 220 GLY E N 1
ATOM 1034 C CA . GLY A 1 220 ? 20.486 104.948 117.139 1.00 17.08 220 GLY E CA 1
ATOM 1035 C C . GLY A 1 220 ? 20.256 103.804 116.193 1.00 17.01 220 GLY E C 1
ATOM 1036 O O . GLY A 1 220 ? 19.125 103.308 116.061 1.00 17.75 220 GLY E O 1
ATOM 1037 N N A LEU A 1 221 ? 21.323 103.400 115.513 0.70 16.62 221 LEU E N 1
ATOM 1038 N N B LEU A 1 221 ? 21.354 103.319 115.615 0.30 16.27 221 LEU E N 1
ATOM 1039 C CA A LEU A 1 221 ? 21.298 102.234 114.664 0.70 17.48 221 LEU E CA 1
ATOM 1040 C CA B LEU A 1 221 ? 21.351 102.257 114.612 0.30 16.17 221 LEU E CA 1
ATOM 1041 C C A LEU A 1 221 ? 22.282 101.169 115.194 0.70 17.16 221 LEU E C 1
ATOM 1042 C C B LEU A 1 221 ? 22.306 101.131 115.060 0.30 16.40 221 LEU E C 1
ATOM 1043 O O A LEU A 1 221 ? 23.486 101.410 115.347 0.70 16.42 221 LEU E O 1
ATOM 1044 O O B LEU A 1 221 ? 23.530 101.306 115.042 0.30 16.05 221 LEU E O 1
ATOM 1053 N N . GLY A 1 222 ? 21.745 99.991 115.465 1.00 16.98 222 GLY E N 1
ATOM 1054 C CA . GLY A 1 222 ? 22.531 98.894 116.005 1.00 17.23 222 GLY E CA 1
ATOM 1055 C C . GLY A 1 222 ? 22.554 97.707 115.055 1.00 17.31 222 GLY E C 1
ATOM 1056 O O . GLY A 1 222 ? 21.676 97.556 114.209 1.00 17.15 222 GLY E O 1
ATOM 1057 N N . LEU A 1 223 ? 23.542 96.850 115.252 1.00 17.40 223 LEU E N 1
ATOM 1058 C CA . LEU A 1 223 ? 23.707 95.626 114.474 1.00 17.65 223 LEU E CA 1
ATOM 1059 C C . LEU A 1 223 ? 24.205 94.518 115.382 1.00 18.71 223 LEU E C 1
ATOM 1060 O O . LEU A 1 223 ? 25.159 94.713 116.129 1.00 17.98 223 LEU E O 1
ATOM 1065 N N . SER A 1 224 ? 23.625 93.337 115.217 1.00 19.65 224 SER E N 1
ATOM 1066 C CA . SER A 1 224 ? 24.181 92.124 115.781 1.00 21.57 224 SER E CA 1
ATOM 1067 C C . SER A 1 224 ? 24.126 91.061 114.687 1.00 22.49 224 SER E C 1
ATOM 1068 O O . SER A 1 224 ? 23.107 90.934 113.973 1.00 23.27 224 SER E O 1
ATOM 1071 N N . VAL A 1 225 ? 25.249 90.387 114.467 1.00 22.60 225 VAL E N 1
ATOM 1072 C CA . VAL A 1 225 ? 25.322 89.304 113.494 1.00 23.51 225 VAL E CA 1
ATOM 1073 C C . VAL A 1 225 ? 25.444 87.941 114.168 1.00 24.75 225 VAL E C 1
ATOM 1074 O O . VAL A 1 225 ? 26.277 87.763 115.044 1.00 24.77 225 VAL E O 1
ATOM 1078 N N . VAL A 1 226 ? 24.606 86.996 113.743 1.00 26.26 226 VAL E N 1
ATOM 1079 C CA . VAL A 1 226 ? 24.652 85.633 114.229 1.00 29.29 226 VAL E CA 1
ATOM 1080 C C . VAL A 1 226 ?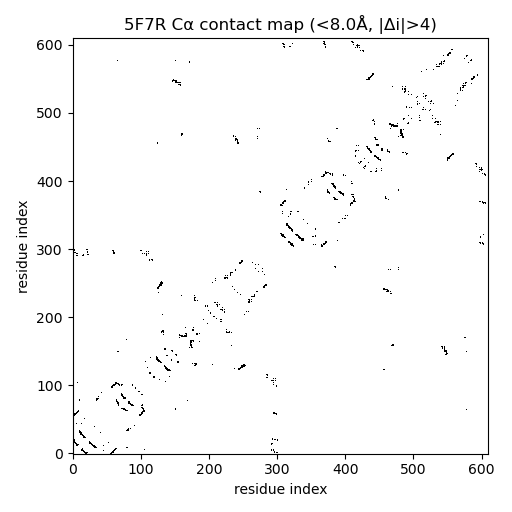 25.300 84.776 113.149 1.00 32.27 226 VAL E C 1
ATOM 1081 O O . VAL A 1 226 ? 24.970 84.890 111.972 1.00 32.17 226 VAL E O 1
ATOM 1085 N N . ILE A 1 227 ? 26.292 84.004 113.567 1.00 36.26 227 ILE E N 1
ATOM 1086 C CA . ILE A 1 227 ? 27.033 83.098 112.693 1.00 40.11 227 ILE E CA 1
ATOM 1087 C C . ILE A 1 227 ? 27.057 81.797 113.483 1.00 44.12 227 ILE E C 1
ATOM 1088 O O . ILE A 1 227 ? 27.611 81.767 114.581 1.00 42.83 227 ILE E O 1
ATOM 1093 N N . ASN A 1 228 ? 26.287 80.804 113.027 1.00 48.46 228 ASN E N 1
ATOM 1094 C CA . ASN A 1 228 ? 26.155 79.498 113.700 1.00 51.35 228 ASN E CA 1
ATOM 1095 C C . ASN A 1 228 ? 25.370 79.515 115.008 1.00 50.27 228 ASN E C 1
ATOM 1096 O O . ASN A 1 228 ? 25.733 78.831 115.969 1.00 48.31 228 ASN E O 1
ATOM 1101 N N . ARG A 1 229 ? 24.273 80.266 115.037 1.00 46.92 229 ARG E N 1
ATOM 1102 C CA . ARG A 1 229 ? 23.520 80.498 116.279 1.00 46.26 229 ARG E CA 1
ATOM 1103 C C . ARG A 1 229 ? 24.370 81.115 117.397 1.00 42.98 229 ARG E C 1
ATOM 1104 O O . ARG A 1 229 ? 23.969 81.078 118.553 1.00 44.34 229 ARG E O 1
ATOM 1112 N N . GLN A 1 230 ? 25.514 81.705 117.047 1.00 39.48 230 GLN E N 1
ATOM 1113 C CA . GLN A 1 230 ? 26.401 82.394 117.993 1.00 37.97 230 GLN E CA 1
ATOM 1114 C C . GLN A 1 230 ? 26.475 83.860 117.584 1.00 32.81 230 GLN E C 1
ATOM 1115 O O . GLN A 1 230 ? 26.806 84.146 116.435 1.00 29.94 230 GLN E O 1
ATOM 1121 N N . ILE A 1 231 ? 26.261 84.785 118.516 1.00 28.73 231 ILE E N 1
ATOM 1122 C CA . ILE A 1 231 ? 26.539 86.193 118.211 1.00 26.61 231 ILE E CA 1
ATOM 1123 C C . ILE A 1 231 ? 28.050 86.370 117.915 1.00 25.75 231 ILE E C 1
ATOM 1124 O O . ILE A 1 231 ? 28.903 85.827 118.617 1.00 24.85 231 ILE E O 1
ATOM 1129 N N . TYR A 1 232 ? 28.364 87.057 116.829 1.00 24.33 232 TYR E N 1
ATOM 1130 C CA . TYR A 1 232 ? 29.747 87.431 116.529 1.00 24.64 232 TYR E CA 1
ATOM 1131 C C . TYR A 1 232 ? 30.184 88.693 117.284 1.00 24.13 232 TYR E C 1
ATOM 1132 O O . TYR A 1 232 ? 29.615 89.759 117.076 1.00 22.29 232 TYR E O 1
ATOM 1141 N N . TYR A 1 233 ? 31.196 88.570 118.142 1.00 24.57 233 TYR E N 1
ATOM 1142 C CA . TYR A 1 233 ? 31.641 89.676 119.014 1.00 25.05 233 TYR E CA 1
ATOM 1143 C C . TYR A 1 233 ? 32.931 90.349 118.533 1.00 25.81 233 TYR E C 1
ATOM 1144 O O . TYR A 1 233 ? 33.306 91.441 119.004 1.00 25.10 233 TYR E O 1
ATOM 1153 N N . GLY A 1 234 ? 33.606 89.703 117.595 1.00 26.38 234 GLY E N 1
ATOM 1154 C CA . GLY A 1 234 ? 34.885 90.189 117.119 1.00 28.86 234 GLY E CA 1
ATOM 1155 C C . GLY A 1 234 ? 35.973 90.008 118.141 1.00 31.81 234 GLY E C 1
ATOM 1156 O O . GLY A 1 234 ? 35.770 89.324 119.158 1.00 33.06 234 GLY E O 1
ATOM 1157 N N . ALA A 1 235 ? 37.089 90.692 117.922 1.00 33.68 235 ALA E N 1
ATOM 1158 C CA . ALA A 1 235 ? 38.311 90.433 118.679 1.00 37.91 235 ALA E CA 1
ATOM 1159 C C . ALA A 1 235 ? 38.106 90.685 120.151 1.00 40.03 235 ALA E C 1
ATOM 1160 O O . ALA A 1 235 ? 38.563 89.899 120.993 1.00 41.57 235 ALA E O 1
ATOM 1162 N N . GLN A 1 236 ? 37.451 91.796 120.470 1.00 41.19 236 GLN E N 1
ATOM 1163 C CA . GLN A 1 236 ? 37.309 92.201 121.865 1.00 43.39 236 GLN E CA 1
ATOM 1164 C C . GLN A 1 236 ? 35.902 92.674 122.213 1.00 38.86 236 GLN E C 1
ATOM 1165 O O . GLN A 1 236 ? 35.716 93.510 123.100 1.00 40.50 236 GLN E O 1
ATOM 1171 N N . GLY A 1 237 ? 34.899 92.084 121.566 1.00 34.39 237 GLY E N 1
ATOM 1172 C CA . GLY A 1 237 ? 33.507 92.309 121.924 1.00 31.90 237 GLY E CA 1
ATOM 1173 C C . GLY A 1 237 ? 32.865 93.521 121.293 1.00 29.31 237 GLY E C 1
ATOM 1174 O O . GLY A 1 237 ? 31.692 93.824 121.551 1.00 30.00 237 GLY E O 1
ATOM 1175 N N . GLY A 1 238 ? 33.598 94.187 120.407 1.00 27.30 238 GLY E N 1
ATOM 1176 C CA . GLY A 1 238 ? 33.152 95.458 119.857 1.00 25.00 238 GLY E CA 1
ATOM 1177 C C . GLY A 1 238 ? 32.431 95.384 118.514 1.00 22.79 238 GLY E C 1
ATOM 1178 O O . GLY A 1 238 ? 31.956 96.407 118.017 1.00 21.84 238 GLY E O 1
ATOM 1179 N N . ALA A 1 239 ? 32.413 94.210 117.890 1.00 22.61 239 ALA E N 1
ATOM 1180 C CA . ALA A 1 239 ? 31.778 94.056 116.580 1.00 21.54 239 ALA E CA 1
ATOM 1181 C C . ALA A 1 239 ? 30.373 94.640 116.552 1.00 20.87 239 ALA E C 1
ATOM 1182 O O . ALA A 1 239 ? 29.630 94.607 117.548 1.00 20.75 239 ALA E O 1
ATOM 1184 N N . GLY A 1 240 ? 30.004 95.161 115.397 1.00 20.30 240 GLY E N 1
ATOM 1185 C CA . GLY A 1 240 ? 28.644 95.581 115.145 1.00 19.93 240 GLY E CA 1
ATOM 1186 C C . GLY A 1 240 ? 28.359 97.047 115.374 1.00 19.60 240 GLY E C 1
ATOM 1187 O O . GLY A 1 240 ? 27.194 97.422 115.462 1.00 19.75 240 GLY E O 1
ATOM 1188 N N . GLU A 1 241 ? 29.393 97.896 115.404 1.00 19.38 241 GLU E N 1
ATOM 1189 C CA . GLU A 1 241 ? 29.169 99.346 115.483 1.00 18.54 241 GLU E CA 1
ATOM 1190 C C . GLU A 1 241 ? 28.903 99.927 114.122 1.00 18.37 241 GLU E C 1
ATOM 1191 O O . GLU A 1 241 ? 29.521 100.927 113.671 1.00 18.49 241 GLU E O 1
ATOM 1197 N N . PHE A 1 242 ? 27.897 99.337 113.502 1.00 17.74 242 PHE E N 1
ATOM 1198 C CA . PHE A 1 242 ? 27.500 99.675 112.167 1.00 18.34 242 PHE E CA 1
ATOM 1199 C C . PHE A 1 242 ? 26.937 101.082 112.042 1.00 17.01 242 PHE E C 1
ATOM 1200 O O . PHE A 1 242 ? 26.997 101.686 110.973 1.00 16.31 242 PHE E O 1
ATOM 1208 N N . GLY A 1 243 ? 26.382 101.586 113.131 1.00 16.20 243 GLY E N 1
ATOM 1209 C CA . GLY A 1 243 ? 25.954 102.984 113.203 1.00 16.43 243 GLY E CA 1
ATOM 1210 C C . GLY A 1 243 ? 27.066 103.967 112.928 1.00 16.69 243 GLY E C 1
ATOM 1211 O O . GLY A 1 243 ? 26.812 105.120 112.540 1.00 17.06 243 GLY E O 1
ATOM 1212 N N . HIS A 1 244 ? 28.299 103.536 113.155 1.00 16.45 244 HIS E N 1
ATOM 1213 C CA . HIS A 1 244 ? 29.468 104.404 112.974 1.00 17.12 244 HIS E CA 1
ATOM 1214 C C . HIS A 1 244 ? 30.323 103.979 111.798 1.00 16.73 244 HIS E C 1
ATOM 1215 O O . HIS A 1 244 ? 31.510 104.275 111.752 1.00 17.25 244 HIS E O 1
ATOM 1222 N N . THR A 1 245 ? 29.707 103.307 110.824 1.00 16.55 245 THR E N 1
ATOM 1223 C CA . THR A 1 245 ? 30.264 103.264 109.493 1.00 16.67 245 THR E CA 1
ATOM 1224 C C . THR A 1 245 ? 29.970 104.573 108.790 1.00 16.43 245 THR E C 1
ATOM 1225 O O . THR A 1 245 ? 28.963 105.223 109.071 1.00 15.87 245 THR E O 1
ATOM 1229 N N . THR A 1 246 ? 30.862 104.991 107.921 1.00 16.36 246 THR E N 1
ATOM 1230 C CA . THR A 1 246 ? 30.672 106.258 107.212 1.00 16.74 246 THR E CA 1
ATOM 1231 C C . THR A 1 246 ? 29.761 106.052 106.009 1.00 16.78 246 THR E C 1
ATOM 1232 O O . THR A 1 246 ? 30.076 105.256 105.142 1.00 17.09 246 THR E O 1
ATOM 1236 N N . ILE A 1 247 ? 28.642 106.775 105.981 1.00 16.49 247 ILE E N 1
ATOM 1237 C CA . ILE A 1 247 ? 27.708 106.760 104.847 1.00 17.06 247 ILE E CA 1
ATOM 1238 C C . ILE A 1 247 ? 27.806 108.049 104.013 1.00 18.08 247 ILE E C 1
ATOM 1239 O O . ILE A 1 247 ? 27.391 108.086 102.853 1.00 17.53 247 ILE E O 1
ATOM 1244 N N . GLN A 1 248 ? 28.327 109.121 104.607 1.00 18.54 248 GLN E N 1
ATOM 1245 C CA . GLN A 1 248 ? 28.470 110.369 103.884 1.00 19.47 248 GLN E CA 1
ATOM 1246 C C . GLN A 1 248 ? 29.757 111.041 104.327 1.00 19.99 248 GLN E C 1
ATOM 1247 O O . GLN A 1 248 ? 29.758 111.815 105.276 1.00 19.55 248 GLN E O 1
ATOM 1253 N N . PRO A 1 249 ? 30.852 110.764 103.627 1.00 20.01 249 PRO E N 1
ATOM 1254 C CA . PRO A 1 249 ? 32.119 111.376 103.995 1.00 20.65 249 PRO E CA 1
ATOM 1255 C C . PRO A 1 249 ? 31.986 112.888 104.099 1.00 20.91 249 PRO E C 1
ATOM 1256 O O . PRO A 1 249 ? 31.371 113.521 103.241 1.00 20.80 249 PRO E O 1
ATOM 1260 N N . GLY A 1 250 ? 32.474 113.443 105.196 1.00 20.94 250 GLY E N 1
ATOM 1261 C CA . GLY A 1 250 ? 32.407 114.874 105.399 1.00 22.01 250 GLY E CA 1
ATOM 1262 C C . GLY A 1 250 ? 31.078 115.377 105.909 1.00 21.19 250 GLY E C 1
ATOM 1263 O O . GLY A 1 250 ? 30.897 116.580 106.023 1.00 21.93 250 GLY E O 1
ATOM 1264 N N . GLY A 1 251 ? 30.173 114.478 106.262 1.00 20.05 251 GLY E N 1
ATOM 1265 C CA . GLY A 1 251 ? 28.818 114.833 106.689 1.00 19.97 251 GLY E CA 1
ATOM 1266 C C . GLY A 1 251 ? 28.687 115.072 108.183 1.00 20.62 251 GLY E C 1
ATOM 1267 O O . GLY A 1 251 ? 29.637 115.543 108.834 1.00 21.00 251 GLY E O 1
ATOM 1268 N N . TYR A 1 252 ? 27.490 114.823 108.721 1.00 19.49 252 TYR E N 1
ATOM 1269 C CA . TYR A 1 252 ? 27.153 115.321 110.043 1.00 19.89 252 TYR E CA 1
ATOM 1270 C C . TYR A 1 252 ? 28.149 114.826 111.088 1.00 19.70 252 TYR E C 1
ATOM 1271 O O . TYR A 1 252 ? 28.478 113.640 111.135 1.00 17.70 252 TYR E O 1
ATOM 1280 N N . LYS A 1 253 ? 28.544 115.720 111.977 1.00 20.18 253 LYS E N 1
ATOM 1281 C CA . LYS A 1 253 ? 29.362 115.358 113.134 1.00 21.61 253 LYS E CA 1
ATOM 1282 C C . LYS A 1 253 ? 28.592 114.400 114.035 1.00 20.83 253 LYS E C 1
ATOM 1283 O O . LYS A 1 253 ? 27.466 114.696 114.402 1.00 20.87 253 LYS E O 1
ATOM 1289 N N . CYS A 1 254 ? 29.188 113.262 114.375 1.00 20.35 254 CYS E N 1
ATOM 1290 C CA . CYS A 1 254 ? 28.573 112.273 115.258 1.00 20.30 254 CYS E CA 1
ATOM 1291 C C . CYS A 1 254 ? 29.043 112.419 116.715 1.00 21.22 254 CYS E C 1
ATOM 1292 O O . CYS A 1 254 ? 30.145 112.890 116.971 1.00 21.81 254 CYS E O 1
ATOM 1295 N N . HIS A 1 255 ? 28.250 111.894 117.648 1.00 21.55 255 HIS E N 1
ATOM 1296 C CA . HIS A 1 255 ? 28.653 111.783 119.060 1.00 22.61 255 HIS E CA 1
ATOM 1297 C C . HIS A 1 255 ? 29.917 110.946 119.269 1.00 23.23 255 HIS E C 1
ATOM 1298 O O . HIS A 1 255 ? 30.663 111.171 120.238 1.00 24.15 255 HIS E O 1
ATOM 1305 N N . CYS A 1 256 ? 30.232 110.073 118.311 1.00 21.79 256 CYS E N 1
ATOM 1306 C CA . CYS A 1 256 ? 31.437 109.265 118.389 1.00 22.11 256 CYS E CA 1
ATOM 1307 C C . CYS A 1 256 ? 32.721 110.036 117.999 1.00 23.47 256 CYS E C 1
ATOM 1308 O O . CYS A 1 256 ? 33.811 109.507 118.128 1.00 23.77 256 CYS E O 1
ATOM 1311 N N . GLY A 1 257 ? 32.586 111.276 117.538 1.00 23.65 257 GLY E N 1
ATOM 1312 C CA . GLY A 1 257 ? 33.723 112.083 117.111 1.00 25.16 257 GLY E CA 1
ATOM 1313 C C . GLY A 1 257 ? 33.968 112.093 115.598 1.00 24.74 257 GLY E C 1
ATOM 1314 O O . GLY A 1 257 ? 34.588 113.039 115.074 1.00 27.10 257 GLY E O 1
ATOM 1315 N N A GLN A 1 258 ? 33.444 111.093 114.867 0.50 22.48 258 GLN E N 1
ATOM 1316 N N B GLN A 1 258 ? 33.595 111.019 114.925 0.50 23.19 258 GLN E N 1
ATOM 1317 C CA A GLN A 1 258 ? 33.600 111.002 113.380 0.50 21.56 258 GLN E CA 1
ATOM 1318 C CA B GLN A 1 258 ? 33.782 110.985 113.497 0.50 22.66 258 GLN E CA 1
ATOM 1319 C C A GLN A 1 258 ? 32.613 111.938 112.664 0.50 20.83 258 GLN E C 1
ATOM 1320 C C B GLN A 1 258 ? 32.588 111.656 112.858 0.50 21.45 258 GLN E C 1
ATOM 1321 O O A GLN A 1 258 ? 31.701 112.466 113.296 0.50 20.66 258 GLN E O 1
ATOM 1322 O O B GLN A 1 258 ? 31.638 112.061 113.529 0.50 21.43 258 GLN E O 1
ATOM 1333 N N A LYS A 1 259 ? 32.797 112.160 111.363 0.70 20.63 259 LYS E N 1
ATOM 1334 N N B LYS A 1 259 ? 32.718 111.894 111.559 0.30 20.67 259 LYS E N 1
ATOM 1335 C CA A LYS A 1 259 ? 31.780 112.828 110.563 0.70 20.11 259 LYS E CA 1
ATOM 1336 C CA B LYS A 1 259 ? 31.716 112.615 110.789 0.30 19.79 259 LYS E CA 1
ATOM 1337 C C A LYS A 1 259 ? 31.160 111.817 109.616 0.70 18.97 259 LYS E C 1
ATOM 1338 C C B LYS A 1 259 ? 31.110 111.690 109.752 0.30 18.73 259 LYS E C 1
ATOM 1339 O O A LYS A 1 259 ? 31.851 110.932 109.095 0.70 18.43 259 LYS E O 1
ATOM 1340 O O B LYS A 1 259 ? 31.781 110.785 109.256 0.30 18.54 259 LYS E O 1
ATOM 1351 N N . GLY A 1 260 ? 29.858 111.944 109.390 1.00 17.95 260 GLY E N 1
ATOM 1352 C CA . GLY A 1 260 ? 29.208 111.206 108.325 1.00 17.21 260 GLY E CA 1
ATOM 1353 C C . GLY A 1 260 ? 28.764 109.787 108.656 1.00 16.71 260 GLY E C 1
ATOM 1354 O O . GLY A 1 260 ? 28.483 108.993 107.758 1.00 16.06 260 GLY E O 1
ATOM 1355 N N . CYS A 1 261 ? 28.703 109.474 109.939 1.00 17.06 261 CYS E N 1
ATOM 1356 C CA . CYS A 1 261 ? 28.251 108.160 110.374 1.00 16.52 261 CYS E CA 1
ATOM 1357 C C . CYS A 1 261 ? 26.814 107.872 109.942 1.00 16.39 261 CYS E C 1
ATOM 1358 O O . CYS A 1 261 ? 25.936 108.748 109.951 1.00 16.19 261 CYS E O 1
ATOM 1361 N N . LEU A 1 262 ? 26.585 106.616 109.591 1.00 15.69 262 LEU E N 1
ATOM 1362 C CA . LEU A 1 262 ? 25.298 106.116 109.163 1.00 15.35 262 LEU E CA 1
ATOM 1363 C C . LEU A 1 262 ? 24.186 106.493 110.149 1.00 15.28 262 LEU E C 1
ATOM 1364 O O . LEU A 1 262 ? 23.114 106.928 109.743 1.00 14.62 262 LEU E O 1
ATOM 1369 N N . GLU A 1 263 ? 24.499 106.419 111.435 1.00 15.04 263 GLU E N 1
ATOM 1370 C CA . GLU A 1 263 ? 23.553 106.765 112.504 1.00 16.46 263 GLU E CA 1
ATOM 1371 C C . GLU A 1 263 ? 23.105 108.220 112.464 1.00 16.17 263 GLU E C 1
ATOM 1372 O O . GLU A 1 263 ? 22.028 108.570 112.956 1.00 16.53 263 GLU E O 1
ATOM 1378 N N . MET A 1 264 ? 23.912 109.086 111.864 1.00 16.40 264 MET E N 1
ATOM 1379 C CA . MET A 1 264 ? 23.528 110.491 111.734 1.00 16.58 264 MET E CA 1
ATOM 1380 C C . MET A 1 264 ? 22.477 110.695 110.653 1.00 16.72 264 MET E C 1
ATOM 1381 O O . MET A 1 264 ? 21.937 111.801 110.550 1.00 17.40 264 MET E O 1
ATOM 1386 N N . TYR A 1 265 ? 22.242 109.667 109.826 1.00 15.75 265 TYR E N 1
ATOM 1387 C CA . TYR A 1 265 ? 21.301 109.718 108.701 1.00 15.83 265 TYR E CA 1
ATOM 1388 C C . TYR A 1 265 ? 20.149 108.715 108.810 1.00 16.11 265 TYR E C 1
ATOM 1389 O O . TYR A 1 265 ? 19.103 108.920 108.190 1.00 16.47 265 TYR E O 1
ATOM 1398 N N . ALA A 1 266 ? 20.390 107.579 109.466 1.00 15.58 266 ALA E N 1
ATOM 1399 C CA . ALA A 1 266 ? 19.483 106.412 109.432 1.00 15.44 266 ALA E CA 1
ATOM 1400 C C . ALA A 1 266 ? 18.981 106.097 110.842 1.00 15.71 266 ALA E C 1
ATOM 1401 O O . ALA A 1 266 ? 18.745 104.936 111.191 1.00 17.14 266 ALA E O 1
ATOM 1403 N N . SER A 1 267 ? 18.755 107.151 111.615 1.00 15.35 267 SER E N 1
ATOM 1404 C CA . SER A 1 267 ? 18.124 107.056 112.916 1.00 15.71 267 SER E CA 1
ATOM 1405 C C . SER A 1 267 ? 17.498 108.376 113.294 1.00 16.31 267 SER E C 1
ATOM 1406 O O . SER A 1 267 ? 17.565 109.360 112.549 1.00 16.13 267 SER E O 1
ATOM 1409 N N . GLU A 1 268 ? 16.935 108.394 114.500 1.00 16.78 268 GLU E N 1
ATOM 1410 C CA . GLU A 1 268 ? 16.396 109.592 115.107 1.00 17.95 268 GLU E CA 1
ATOM 1411 C C . GLU A 1 268 ? 17.330 110.801 115.040 1.00 17.80 268 GLU E C 1
ATOM 1412 O O . GLU A 1 268 ? 16.856 111.931 114.889 1.00 17.24 268 GLU E O 1
ATOM 1418 N N . PHE A 1 269 ? 18.644 110.578 115.153 1.00 17.04 269 PHE E N 1
ATOM 1419 C CA . PHE A 1 269 ? 19.598 111.687 115.094 1.00 17.43 269 PHE E CA 1
ATOM 1420 C C . PHE A 1 269 ? 19.441 112.530 113.826 1.00 17.04 269 PHE E C 1
ATOM 1421 O O . PHE A 1 269 ? 19.669 113.728 113.859 1.00 17.50 269 PHE E O 1
ATOM 1429 N N . TYR A 1 270 ? 19.071 111.909 112.719 1.00 16.72 270 TYR E N 1
ATOM 1430 C CA . TYR A 1 270 ? 18.914 112.637 111.446 1.00 16.90 270 TYR E CA 1
ATOM 1431 C C . TYR A 1 270 ? 17.855 113.739 111.562 1.00 18.06 270 TYR E C 1
ATOM 1432 O O . TYR A 1 270 ? 17.910 114.755 110.850 1.00 18.12 270 TYR E O 1
ATOM 1441 N N . PHE A 1 271 ? 16.811 113.470 112.343 1.00 18.89 271 PHE E N 1
ATOM 1442 C CA . PHE A 1 271 ? 15.695 114.421 112.455 1.00 19.69 271 PHE E CA 1
ATOM 1443 C C . PHE A 1 271 ? 16.191 115.722 113.036 1.00 21.32 271 PHE E C 1
ATOM 1444 O O . PHE A 1 271 ? 15.882 116.790 112.537 1.00 21.44 271 PHE E O 1
ATOM 1452 N N . ARG A 1 272 ? 17.042 115.642 114.046 1.00 22.93 272 ARG E N 1
ATOM 1453 C CA . ARG A 1 272 ? 17.671 116.850 114.570 1.00 25.61 272 ARG E CA 1
ATOM 1454 C C . ARG A 1 272 ? 18.725 117.440 113.632 1.00 23.35 272 ARG E C 1
ATOM 1455 O O . ARG A 1 272 ? 18.755 118.640 113.409 1.00 23.14 272 ARG E O 1
ATOM 1463 N N . ASN A 1 273 ? 19.617 116.594 113.117 1.00 20.20 273 ASN E N 1
ATOM 1464 C CA . ASN A 1 273 ? 20.718 117.071 112.276 1.00 19.97 273 ASN E CA 1
ATOM 1465 C C . ASN A 1 273 ? 20.173 117.858 111.081 1.00 20.14 273 ASN E C 1
ATOM 1466 O O . ASN A 1 273 ? 20.600 118.976 110.796 1.00 20.67 273 ASN E O 1
ATOM 1471 N N . ARG A 1 274 ? 19.222 117.248 110.380 1.00 19.78 274 ARG E N 1
ATOM 1472 C CA . ARG A 1 274 ? 18.638 117.849 109.180 1.00 20.91 274 ARG E CA 1
ATOM 1473 C C . ARG A 1 274 ? 17.515 118.864 109.503 1.00 22.46 274 ARG E C 1
ATOM 1474 O O . ARG A 1 274 ? 17.395 119.942 108.863 1.00 21.82 274 ARG E O 1
ATOM 1482 N N . GLY A 1 275 ? 16.711 118.532 110.506 1.00 23.06 275 GLY E N 1
ATOM 1483 C CA . GLY A 1 275 ? 15.603 119.395 110.923 1.00 24.61 275 GLY E CA 1
ATOM 1484 C C . GLY A 1 275 ? 16.051 120.784 111.354 1.00 26.97 275 GLY E C 1
ATOM 1485 O O . GLY A 1 275 ? 15.390 121.765 111.027 1.00 26.62 275 GLY E O 1
ATOM 1486 N N . GLU A 1 276 ? 17.204 120.880 112.012 1.00 28.44 276 GLU E N 1
ATOM 1487 C CA . GLU A 1 276 ? 17.772 122.188 112.362 1.00 32.43 276 GLU E CA 1
ATOM 1488 C C . GLU A 1 276 ? 18.144 122.986 111.127 1.00 31.96 276 GLU E C 1
ATOM 1489 O O . GLU A 1 276 ? 17.981 124.193 111.110 1.00 32.63 276 GLU E O 1
ATOM 1495 N N . GLU A 1 277 ? 18.652 122.319 110.103 1.00 30.75 277 GLU E N 1
ATOM 1496 C CA . GLU A 1 277 ? 18.983 122.986 108.849 1.00 31.47 277 GLU E CA 1
ATOM 1497 C C . GLU A 1 277 ? 17.756 123.444 108.059 1.00 32.19 277 GLU E C 1
ATOM 1498 O O . GLU A 1 277 ? 17.845 124.396 107.297 1.00 30.90 277 GLU E O 1
ATOM 1504 N N . LEU A 1 278 ? 16.631 122.754 108.210 1.00 31.48 278 LEU E N 1
ATOM 1505 C CA . LEU A 1 278 ? 15.434 123.064 107.427 1.00 33.47 278 LEU E CA 1
ATOM 1506 C C . LEU A 1 278 ? 14.477 124.079 108.063 1.00 36.94 278 LEU E C 1
ATOM 1507 O O . LEU A 1 278 ? 13.529 124.537 107.413 1.00 35.78 278 LEU E O 1
ATOM 1512 N N . LYS A 1 279 ? 14.700 124.437 109.324 1.00 41.80 279 LYS E N 1
ATOM 1513 C CA . LYS A 1 279 ? 13.818 125.397 110.023 1.00 47.68 279 LYS E CA 1
ATOM 1514 C C . LYS A 1 279 ? 13.490 126.623 109.194 1.00 50.76 279 LYS E C 1
ATOM 1515 O O . LYS A 1 279 ? 12.318 126.972 109.003 1.00 53.56 279 LYS E O 1
ATOM 1521 N N . GLU A 1 280 ? 14.542 127.267 108.700 1.00 50.16 280 GLU E N 1
ATOM 1522 C CA . GLU A 1 280 ? 14.420 128.527 107.969 1.00 52.07 280 GLU E CA 1
ATOM 1523 C C . GLU A 1 280 ? 13.673 128.366 106.647 1.00 47.87 280 GLU E C 1
ATOM 1524 O O . GLU A 1 280 ? 13.029 129.299 106.192 1.00 45.57 280 GLU E O 1
ATOM 1530 N N . ALA A 1 281 ? 13.764 127.194 106.025 1.00 42.08 281 ALA E N 1
ATOM 1531 C CA . ALA A 1 281 ? 13.018 126.955 104.807 1.00 39.59 281 ALA E CA 1
ATOM 1532 C C . ALA A 1 281 ? 11.553 126.561 105.085 1.00 37.30 281 ALA E C 1
ATOM 1533 O O . ALA A 1 281 ? 10.702 126.833 104.252 1.00 36.30 281 ALA E O 1
ATOM 1535 N N . TYR A 1 282 ? 11.249 125.981 106.252 1.00 34.20 282 TYR E N 1
ATOM 1536 C CA . TYR A 1 282 ? 9.865 125.572 106.578 1.00 33.35 282 TYR E CA 1
ATOM 1537 C C . TYR A 1 282 ? 9.304 126.263 107.827 1.00 33.24 282 TYR E C 1
ATOM 1538 O O . TYR A 1 282 ? 9.024 125.604 108.837 1.00 32.31 282 TYR E O 1
ATOM 1547 N N . PRO A 1 283 ? 9.080 127.589 107.752 1.00 32.85 283 PRO E N 1
ATOM 1548 C CA . PRO A 1 283 ? 8.760 128.323 108.981 1.00 33.63 283 PRO E CA 1
ATOM 1549 C C . PRO A 1 283 ? 7.365 128.057 109.573 1.00 34.44 283 PRO E C 1
ATOM 1550 O O . PRO A 1 283 ? 7.102 128.455 110.730 1.00 35.28 283 PRO E O 1
ATOM 1554 N N . THR A 1 284 ? 6.462 127.419 108.815 1.00 33.55 284 THR E N 1
ATOM 1555 C CA . THR A 1 284 ? 5.174 127.027 109.395 1.00 34.21 284 THR E CA 1
ATOM 1556 C C . THR A 1 284 ? 5.040 125.527 109.718 1.00 33.58 284 THR E C 1
ATOM 1557 O O . THR A 1 284 ? 3.932 125.078 110.033 1.00 33.55 284 THR E O 1
ATOM 1561 N N . SER A 1 285 ? 6.142 124.763 109.684 1.00 32.87 285 SER E N 1
ATOM 1562 C CA . SER A 1 285 ? 6.112 123.379 110.173 1.00 32.40 285 SER E CA 1
ATOM 1563 C C . SER A 1 285 ? 5.668 123.320 111.640 1.00 35.24 285 SER E C 1
ATOM 1564 O O . SER A 1 285 ? 6.134 124.102 112.437 1.00 34.92 285 SER E O 1
ATOM 1567 N N . GLU A 1 286 ? 4.773 122.387 111.961 1.00 37.68 286 GLU E N 1
ATOM 1568 C CA . GLU A 1 286 ? 4.416 122.013 113.357 1.00 40.98 286 GLU E CA 1
ATOM 1569 C C . GLU A 1 286 ? 5.662 121.592 114.153 1.00 40.10 286 GLU E C 1
ATOM 1570 O O . GLU A 1 286 ? 5.781 121.804 115.379 1.00 41.15 286 GLU E O 1
ATOM 1576 N N . LEU A 1 287 ? 6.561 120.923 113.442 1.00 36.42 287 LEU E N 1
ATOM 1577 C CA . LEU A 1 287 ? 7.556 120.085 114.059 1.00 34.63 287 LEU E CA 1
ATOM 1578 C C . LEU A 1 287 ? 8.716 120.884 114.637 1.00 35.17 287 LEU E C 1
ATOM 1579 O O . LEU A 1 287 ? 9.431 121.538 113.893 1.00 38.81 287 LEU E O 1
ATOM 1584 N N . ASN A 1 288 ? 8.953 120.778 115.944 1.00 36.16 288 ASN E N 1
ATOM 1585 C CA . ASN A 1 288 ? 10.226 121.238 116.541 1.00 36.67 288 ASN E CA 1
ATOM 1586 C C . ASN A 1 288 ? 10.761 120.399 117.713 1.00 35.62 288 ASN E C 1
ATOM 1587 O O . ASN A 1 288 ? 11.757 120.767 118.364 1.00 36.74 288 ASN E O 1
ATOM 1592 N N . ASP A 1 289 ? 10.118 119.264 117.956 1.00 33.30 289 ASP E N 1
ATOM 1593 C CA . ASP A 1 289 ? 10.635 118.230 118.830 1.00 30.69 289 ASP E CA 1
ATOM 1594 C C . ASP A 1 289 ? 10.977 117.081 117.900 1.00 28.82 289 ASP E C 1
ATOM 1595 O O . ASP A 1 289 ? 10.099 116.500 117.259 1.00 28.86 289 ASP E O 1
ATOM 1600 N N . PHE A 1 290 ? 12.256 116.761 117.829 1.00 26.93 290 PHE E N 1
ATOM 1601 C CA . PHE A 1 290 ? 12.749 115.817 116.834 1.00 25.15 290 PHE E CA 1
ATOM 1602 C C . PHE A 1 290 ? 12.864 114.376 117.348 1.00 24.65 290 PHE E C 1
ATOM 1603 O O . PHE A 1 290 ? 13.614 113.570 116.799 1.00 22.55 290 PHE E O 1
ATOM 1611 N N . HIS A 1 291 ? 12.088 114.036 118.368 1.00 24.48 291 HIS E N 1
ATOM 1612 C CA . HIS A 1 291 ? 11.945 112.645 118.758 1.00 25.00 291 HIS E CA 1
ATOM 1613 C C . HIS A 1 291 ? 11.179 111.882 117.695 1.00 24.20 291 HIS E C 1
ATOM 1614 O O . HIS A 1 291 ? 10.280 112.434 117.058 1.00 23.91 291 HIS E O 1
ATOM 1621 N N . PHE A 1 292 ? 11.548 110.615 117.519 1.00 23.86 292 PHE E N 1
ATOM 1622 C CA . PHE A 1 292 ? 10.951 109.735 116.508 1.00 24.85 292 PHE E CA 1
ATOM 1623 C C . PHE A 1 292 ? 9.411 109.832 116.469 1.00 26.89 292 PHE E C 1
ATOM 1624 O O . PHE A 1 292 ? 8.837 110.020 115.396 1.00 27.28 292 PHE E O 1
ATOM 1632 N N A ASP A 1 293 ? 8.762 109.732 117.631 0.70 29.60 293 ASP E N 1
ATOM 1633 N N B ASP A 1 293 ? 8.763 109.754 117.629 0.30 27.72 293 ASP E N 1
ATOM 1634 C CA A ASP A 1 293 ? 7.283 109.760 117.717 0.70 31.72 293 ASP E CA 1
ATOM 1635 C CA B ASP A 1 293 ? 7.295 109.731 117.693 0.30 28.72 293 ASP E CA 1
ATOM 1636 C C A ASP A 1 293 ? 6.709 111.046 117.165 0.70 30.70 293 ASP E C 1
ATOM 1637 C C B ASP A 1 293 ? 6.649 111.051 117.262 0.30 29.28 293 ASP E C 1
ATOM 1638 O O A ASP A 1 293 ? 5.695 111.019 116.463 0.70 30.85 293 ASP E O 1
ATOM 1639 O O B ASP A 1 293 ? 5.569 111.047 116.668 0.30 29.87 293 ASP E O 1
ATOM 1648 N N . LYS A 1 294 ? 7.308 112.170 117.555 1.00 29.31 294 LYS E N 1
ATOM 1649 C CA . LYS A 1 294 ? 6.814 113.483 117.158 1.00 29.97 294 LYS E CA 1
ATOM 1650 C C . LYS A 1 294 ? 6.969 113.697 115.657 1.00 28.36 294 LYS E C 1
ATOM 1651 O O . LYS A 1 294 ? 6.063 114.214 115.017 1.00 27.00 294 LYS E O 1
ATOM 1657 N N . VAL A 1 295 ? 8.100 113.260 115.100 1.00 25.98 295 VAL E N 1
ATOM 1658 C CA . VAL A 1 295 ? 8.362 113.390 113.673 1.00 24.95 295 VAL E CA 1
ATOM 1659 C C . VAL A 1 295 ? 7.392 112.525 112.854 1.00 25.69 295 VAL E C 1
ATOM 1660 O O . VAL A 1 295 ? 6.818 112.990 111.858 1.00 25.51 295 VAL E O 1
ATOM 1664 N N . ALA A 1 296 ? 7.125 111.312 113.334 1.00 26.66 296 ALA E N 1
ATOM 1665 C CA . ALA A 1 296 ? 6.180 110.399 112.668 1.00 28.30 296 ALA E CA 1
ATOM 1666 C C . ALA A 1 296 ? 4.767 110.949 112.705 1.00 30.89 296 ALA E C 1
ATOM 1667 O O . ALA A 1 296 ? 4.070 110.932 111.699 1.00 31.38 296 ALA E O 1
ATOM 1669 N N . LYS A 1 297 ? 4.369 111.475 113.857 1.00 32.21 297 LYS E N 1
ATOM 1670 C CA . LYS A 1 297 ? 3.070 112.117 114.002 1.00 35.18 297 LYS E CA 1
ATOM 1671 C C . LYS A 1 297 ? 2.883 113.218 112.958 1.00 34.34 297 LYS E C 1
ATOM 1672 O O . LYS A 1 297 ? 1.868 113.249 112.258 1.00 34.49 297 LYS E O 1
ATOM 1678 N N . SER A 1 298 ? 3.860 114.115 112.856 1.00 33.03 298 SER E N 1
ATOM 1679 C CA . SER A 1 298 ? 3.756 115.233 111.922 1.00 33.32 298 SER E CA 1
ATOM 1680 C C . SER A 1 298 ? 3.774 114.748 110.479 1.00 32.45 298 SER E C 1
ATOM 1681 O O . SER A 1 298 ? 3.061 115.289 109.649 1.00 31.97 298 SER E O 1
ATOM 1684 N N . ALA A 1 299 ? 4.591 113.739 110.179 1.00 31.70 299 ALA E N 1
ATOM 1685 C CA . ALA A 1 299 ? 4.656 113.197 108.818 1.00 33.25 299 ALA E CA 1
ATOM 1686 C C . ALA A 1 299 ? 3.298 112.637 108.372 1.00 36.28 299 ALA E C 1
ATOM 1687 O O . ALA A 1 299 ? 2.772 113.022 107.314 1.00 38.04 299 ALA E O 1
ATOM 1689 N N . ARG A 1 300 ? 2.696 111.805 109.216 1.00 37.09 300 ARG E N 1
ATOM 1690 C CA . ARG A 1 300 ? 1.315 111.363 108.998 1.00 39.46 300 ARG E CA 1
ATOM 1691 C C . ARG A 1 300 ? 0.312 112.505 108.885 1.00 40.35 300 ARG E C 1
ATOM 1692 O O . ARG A 1 300 ? -0.629 112.391 108.118 1.00 42.25 300 ARG E O 1
ATOM 1700 N N . ALA A 1 301 ? 0.477 113.579 109.656 1.00 39.60 301 ALA E N 1
ATOM 1701 C CA . ALA A 1 301 ? -0.386 114.760 109.508 1.00 40.69 301 ALA E CA 1
ATOM 1702 C C . ALA A 1 301 ? -0.160 115.532 108.189 1.00 39.71 301 ALA E C 1
ATOM 1703 O O . ALA A 1 301 ? -0.890 116.471 107.896 1.00 40.88 301 ALA E O 1
ATOM 1705 N N . GLY A 1 302 ? 0.838 115.132 107.403 1.00 36.40 302 GLY E N 1
ATOM 1706 C CA . GLY A 1 302 ? 1.127 115.764 106.125 1.00 36.09 302 GLY E CA 1
ATOM 1707 C C . GLY A 1 302 ? 2.041 116.970 106.243 1.00 34.55 302 GLY E C 1
ATOM 1708 O O . GLY A 1 302 ? 2.157 117.733 105.297 1.00 34.76 302 GLY E O 1
ATOM 1709 N N . ASP A 1 303 ? 2.749 117.119 107.363 1.00 32.12 303 ASP E N 1
ATOM 1710 C CA . ASP A 1 303 ? 3.706 118.222 107.489 1.00 30.94 303 ASP E CA 1
ATOM 1711 C C . ASP A 1 303 ? 4.851 118.028 106.493 1.00 29.82 303 ASP E C 1
ATOM 1712 O O . ASP A 1 303 ? 5.464 116.978 106.469 1.00 27.43 303 ASP E O 1
ATOM 1717 N N . GLU A 1 304 ? 5.141 119.041 105.684 1.00 29.29 304 GLU E N 1
ATOM 1718 C CA . GLU A 1 304 ? 6.137 118.906 104.620 1.00 29.64 304 GLU E CA 1
ATOM 1719 C C . GLU A 1 304 ? 7.553 118.632 105.142 1.00 26.63 304 GLU E C 1
ATOM 1720 O O . GLU A 1 304 ? 8.242 117.719 104.661 1.00 24.09 304 GLU E O 1
ATOM 1726 N N . MET A 1 305 ? 7.986 119.371 106.162 1.00 25.84 305 MET E N 1
ATOM 1727 C CA . MET A 1 305 ? 9.307 119.117 106.714 1.00 25.51 305 MET E CA 1
ATOM 1728 C C . MET A 1 305 ? 9.408 117.705 107.315 1.00 23.90 305 MET E C 1
ATOM 1729 O O . MET A 1 305 ? 10.390 117.004 107.092 1.00 22.37 305 MET E O 1
ATOM 1734 N N . ALA A 1 306 ? 8.406 117.304 108.091 1.00 23.95 306 ALA E N 1
ATOM 1735 C CA . ALA A 1 306 ? 8.437 115.990 108.744 1.00 23.25 306 ALA E CA 1
ATOM 1736 C C . ALA A 1 306 ? 8.474 114.860 107.715 1.00 23.16 306 ALA E C 1
ATOM 1737 O O . ALA A 1 306 ? 9.163 113.855 107.913 1.00 22.08 306 ALA E O 1
ATOM 1739 N N A THR A 1 307 ? 7.735 114.989 106.618 0.50 24.15 307 THR E N 1
ATOM 1740 N N B THR A 1 307 ? 7.719 115.028 106.634 0.50 23.56 307 THR E N 1
ATOM 1741 C CA A THR A 1 307 ? 7.743 113.916 105.618 0.50 24.90 307 THR E CA 1
ATOM 1742 C CA B THR A 1 307 ? 7.685 114.050 105.550 0.50 23.90 307 THR E CA 1
ATOM 1743 C C A THR A 1 307 ? 9.060 113.864 104.849 0.50 23.99 307 THR E C 1
ATOM 1744 C C B THR A 1 307 ? 9.049 113.886 104.907 0.50 23.40 307 THR E C 1
ATOM 1745 O O A THR A 1 307 ? 9.496 112.789 104.424 0.50 23.45 307 THR E O 1
ATOM 1746 O O B THR A 1 307 ? 9.487 112.773 104.608 0.50 23.06 307 THR E O 1
ATOM 1753 N N . GLU A 1 308 ? 9.719 115.013 104.700 1.00 23.86 308 GLU E N 1
ATOM 1754 C CA . GLU A 1 308 ? 11.053 115.037 104.092 1.00 24.03 308 GLU E CA 1
ATOM 1755 C C . GLU A 1 308 ? 12.092 114.366 105.001 1.00 22.92 308 GLU E C 1
ATOM 1756 O O . GLU A 1 308 ? 12.895 113.532 104.554 1.00 21.92 308 GLU E O 1
ATOM 1762 N N . LEU A 1 309 ? 12.016 114.664 106.291 1.00 21.67 309 LEU E N 1
ATOM 1763 C CA . LEU A 1 309 ? 12.897 114.038 107.249 1.00 21.09 309 LEU E CA 1
ATOM 1764 C C . LEU A 1 309 ? 12.694 112.527 107.295 1.00 21.51 309 LEU E C 1
ATOM 1765 O O . LEU A 1 309 ? 13.668 111.769 107.294 1.00 21.58 309 LEU E O 1
ATOM 1770 N N . MET A 1 310 ? 11.445 112.094 107.419 1.00 22.26 310 MET E N 1
ATOM 1771 C CA . MET A 1 310 ? 11.131 110.671 107.540 1.00 23.72 310 MET E CA 1
ATOM 1772 C C . MET A 1 310 ? 11.483 109.915 106.250 1.00 23.05 310 MET E C 1
ATOM 1773 O O . MET A 1 310 ? 12.002 108.796 106.321 1.00 22.79 310 MET E O 1
ATOM 1778 N N . GLY A 1 311 ? 11.197 110.522 105.095 1.00 23.32 311 GLY E N 1
ATOM 1779 C CA . GLY A 1 311 ? 11.545 109.957 103.785 1.00 24.39 311 GLY E CA 1
ATOM 1780 C C . GLY A 1 311 ? 13.031 109.714 103.576 1.00 24.23 311 GLY E C 1
ATOM 1781 O O . GLY A 1 311 ? 13.452 108.622 103.133 1.00 23.54 311 GLY E O 1
ATOM 1782 N N . LYS A 1 312 ? 13.837 110.708 103.932 1.00 23.62 312 LYS E N 1
ATOM 1783 C CA . LYS A 1 312 ? 15.271 110.605 103.753 1.00 24.40 312 LYS E CA 1
ATOM 1784 C C . LYS A 1 312 ? 15.882 109.602 104.750 1.00 22.35 312 LYS E C 1
ATOM 1785 O O . LYS A 1 312 ? 16.782 108.841 104.397 1.00 21.11 312 LYS E O 1
ATOM 1791 N N . MET A 1 313 ? 15.392 109.607 105.986 1.00 20.69 313 MET E N 1
ATOM 1792 C CA . MET A 1 313 ? 15.894 108.692 106.993 1.00 21.01 313 MET E CA 1
ATOM 1793 C C . MET A 1 313 ? 15.687 107.239 106.518 1.00 19.88 313 MET E C 1
ATOM 1794 O O . MET A 1 313 ? 16.604 106.408 106.554 1.00 19.59 313 MET E O 1
ATOM 1799 N N . GLY A 1 314 ? 14.508 106.964 105.982 1.00 20.34 314 GLY E N 1
ATOM 1800 C CA . GLY A 1 314 ? 14.230 105.652 105.411 1.00 20.19 314 GLY E CA 1
ATOM 1801 C C . GLY A 1 314 ? 15.158 105.255 104.264 1.00 20.39 314 GLY E C 1
ATOM 1802 O O . GLY A 1 314 ? 15.556 104.084 104.156 1.00 19.99 314 GLY E O 1
ATOM 1803 N N A GLU A 1 315 ? 15.505 106.213 103.405 0.50 19.97 315 GLU E N 1
ATOM 1804 N N B GLU A 1 315 ? 15.486 106.215 103.401 0.50 20.14 315 GLU E N 1
ATOM 1805 C CA A GLU A 1 315 ? 16.456 105.969 102.325 0.50 20.52 315 GLU E CA 1
ATOM 1806 C CA B GLU A 1 315 ? 16.439 105.999 102.319 0.50 20.92 315 GLU E CA 1
ATOM 1807 C C A GLU A 1 315 ? 17.832 105.551 102.844 0.50 19.55 315 GLU E C 1
ATOM 1808 C C B GLU A 1 315 ? 17.806 105.546 102.858 0.50 19.77 315 GLU E C 1
ATOM 1809 O O A GLU A 1 315 ? 18.428 104.597 102.347 0.50 18.85 315 GLU E O 1
ATOM 1810 O O B GLU A 1 315 ? 18.335 104.520 102.437 0.50 19.02 315 GLU E O 1
ATOM 1821 N N . TYR A 1 316 ? 18.328 106.280 103.832 1.00 19.31 316 TYR E N 1
ATOM 1822 C CA . TYR A 1 316 ? 19.615 105.977 104.426 1.00 18.47 316 TYR E CA 1
ATOM 1823 C C . TYR A 1 316 ? 19.611 104.670 105.186 1.00 18.12 316 TYR E C 1
ATOM 1824 O O . TYR A 1 316 ? 20.579 103.890 105.105 1.00 17.90 316 TYR E O 1
ATOM 1833 N N . LEU A 1 317 ? 18.512 104.374 105.855 1.00 17.54 317 LEU E N 1
ATOM 1834 C CA . LEU A 1 317 ? 18.368 103.071 106.473 1.00 18.71 317 LEU E CA 1
ATOM 1835 C C . LEU A 1 317 ? 18.399 101.948 105.423 1.00 17.30 317 LEU E C 1
ATOM 1836 O O . LEU A 1 317 ? 18.992 100.870 105.633 1.00 15.86 317 LEU E O 1
ATOM 1841 N N . GLY A 1 318 ? 17.796 102.223 104.275 1.00 16.67 318 GLY E N 1
ATOM 1842 C CA . GLY A 1 318 ? 17.836 101.305 103.154 1.00 17.35 318 GLY E CA 1
ATOM 1843 C C . GLY A 1 318 ? 19.258 101.068 102.670 1.00 16.53 318 GLY E C 1
ATOM 1844 O O . GLY A 1 318 ? 19.665 99.913 102.453 1.00 16.27 318 GLY E O 1
ATOM 1845 N N . TYR A 1 319 ? 20.040 102.138 102.522 1.00 16.95 319 TYR E N 1
ATOM 1846 C CA . TYR A 1 319 ? 21.468 101.964 102.197 1.00 17.09 319 TYR E CA 1
ATOM 1847 C C . TYR A 1 319 ? 22.207 101.119 103.235 1.00 16.18 319 TYR E C 1
ATOM 1848 O O . TYR A 1 319 ? 23.049 100.284 102.890 1.00 15.92 319 TYR E O 1
ATOM 1857 N N . GLY A 1 320 ? 21.950 101.396 104.499 1.00 15.16 320 GLY E N 1
ATOM 1858 C CA . GLY A 1 320 ? 22.583 100.676 105.581 1.00 15.06 320 GLY E CA 1
ATOM 1859 C C . GLY A 1 320 ? 22.305 99.187 105.513 1.00 16.05 320 GLY E C 1
ATOM 1860 O O . GLY A 1 320 ? 23.224 98.368 105.602 1.00 15.12 320 GLY E O 1
ATOM 1861 N N . ILE A 1 321 ? 21.037 98.835 105.322 1.00 16.02 321 ILE E N 1
ATOM 1862 C CA . ILE A 1 321 ? 20.641 97.428 105.211 1.00 17.41 321 ILE E CA 1
ATOM 1863 C C . ILE A 1 321 ? 21.198 96.761 103.942 1.00 16.94 321 ILE E C 1
ATOM 1864 O O . ILE A 1 321 ? 21.663 95.623 103.991 1.00 15.99 321 ILE E O 1
ATOM 1869 N N . ARG A 1 322 ? 21.209 97.489 102.836 1.00 17.22 322 ARG E N 1
ATOM 1870 C CA . ARG A 1 322 ? 21.914 97.019 101.658 1.00 18.07 322 ARG E CA 1
ATOM 1871 C C . ARG A 1 322 ? 23.387 96.724 101.937 1.00 17.01 322 ARG E C 1
ATOM 1872 O O . ARG A 1 322 ? 23.943 95.727 101.467 1.00 16.77 322 ARG E O 1
ATOM 1880 N N . ASN A 1 323 ? 24.028 97.594 102.697 1.00 15.69 323 ASN E N 1
ATOM 1881 C CA . ASN A 1 323 ? 25.421 97.407 103.026 1.00 15.61 323 ASN E CA 1
ATOM 1882 C C . ASN A 1 323 ? 25.643 96.160 103.854 1.00 15.77 323 ASN E C 1
ATOM 1883 O O . ASN A 1 323 ? 26.547 95.386 103.576 1.00 15.31 323 ASN E O 1
ATOM 1888 N N . ILE A 1 324 ? 24.740 95.945 104.816 1.00 15.45 324 ILE E N 1
ATOM 1889 C CA . ILE A 1 324 ? 24.775 94.745 105.651 1.00 16.02 324 ILE E CA 1
ATOM 1890 C C . ILE A 1 324 ? 24.632 93.489 104.792 1.00 15.89 324 ILE E C 1
ATOM 1891 O O . ILE A 1 324 ? 25.376 92.516 104.960 1.00 16.00 324 ILE E O 1
ATOM 1896 N N . ILE A 1 325 ? 23.694 93.520 103.864 1.00 15.45 325 ILE E N 1
ATOM 1897 C CA . ILE A 1 325 ? 23.498 92.383 102.959 1.00 15.98 325 ILE E CA 1
ATOM 1898 C C . ILE A 1 325 ? 24.738 92.083 102.132 1.00 16.16 325 ILE E C 1
ATOM 1899 O O . ILE A 1 325 ? 25.226 90.955 102.137 1.00 16.64 325 ILE E O 1
ATOM 1904 N N . ASN A 1 326 ? 25.282 93.096 101.473 1.00 15.65 326 ASN E N 1
ATOM 1905 C CA . ASN A 1 326 ? 26.446 92.887 100.583 1.00 16.46 326 ASN E CA 1
ATOM 1906 C C . ASN A 1 326 ? 27.700 92.466 101.342 1.00 16.33 326 ASN E C 1
ATOM 1907 O O . ASN A 1 326 ? 28.525 91.734 100.811 1.00 17.07 326 ASN E O 1
ATOM 1912 N N . THR A 1 327 ? 27.811 92.923 102.578 1.00 15.82 327 THR E N 1
ATOM 1913 C CA . THR A 1 327 ? 28.924 92.598 103.432 1.00 16.56 327 THR E CA 1
ATOM 1914 C C . THR A 1 327 ? 28.816 91.173 103.992 1.00 17.26 327 THR E C 1
ATOM 1915 O O . THR A 1 327 ? 29.812 90.414 103.959 1.00 17.42 327 THR E O 1
ATOM 1919 N N . PHE A 1 328 ? 27.676 90.847 104.593 1.00 17.02 328 PHE E N 1
ATOM 1920 C CA . PHE A 1 328 ? 27.527 89.597 105.349 1.00 17.88 328 PHE E CA 1
ATOM 1921 C C . PHE A 1 328 ? 26.879 88.443 104.587 1.00 18.67 328 PHE E C 1
ATOM 1922 O O . PHE A 1 328 ? 27.001 87.292 105.013 1.00 18.88 328 PHE E O 1
ATOM 1930 N N . ASN A 1 329 ? 26.137 88.729 103.514 1.00 19.26 329 ASN E N 1
ATOM 1931 C CA . ASN A 1 329 ? 25.323 87.680 102.837 1.00 19.91 329 ASN E CA 1
ATOM 1932 C C . ASN A 1 329 ? 24.546 86.863 103.879 1.00 20.02 329 ASN E C 1
ATOM 1933 O O . ASN A 1 329 ? 24.606 85.615 103.920 1.00 20.70 329 ASN E O 1
ATOM 1938 N N . PRO A 1 330 ? 23.795 87.571 104.751 1.00 19.62 330 PRO E N 1
ATOM 1939 C CA . PRO A 1 330 ? 23.031 86.874 105.758 1.00 20.32 330 PRO E CA 1
ATOM 1940 C C . PRO A 1 330 ? 21.905 86.068 105.142 1.00 21.26 330 PRO E C 1
ATOM 1941 O O . PRO A 1 330 ? 21.424 86.415 104.094 1.00 20.67 330 PRO E O 1
ATOM 1945 N N . GLU A 1 331 ? 21.441 85.036 105.830 1.00 23.77 331 GLU E N 1
ATOM 1946 C CA . GLU A 1 331 ? 20.248 84.288 105.363 1.00 26.51 331 GLU E CA 1
ATOM 1947 C C . GLU A 1 331 ? 19.031 85.185 105.346 1.00 26.37 331 GLU E C 1
ATOM 1948 O O . GLU A 1 331 ? 18.179 85.069 104.474 1.00 26.61 331 GLU E O 1
ATOM 1954 N N . LYS A 1 332 ? 18.954 86.078 106.325 1.00 25.73 332 LYS E N 1
ATOM 1955 C CA . LYS A 1 332 ? 17.896 87.070 106.379 1.00 26.20 332 LYS E CA 1
ATOM 1956 C C . LYS A 1 332 ? 18.340 88.239 107.240 1.00 23.62 332 LYS E C 1
ATOM 1957 O O . LYS A 1 332 ? 19.269 88.111 108.031 1.00 21.61 332 LYS E O 1
ATOM 1963 N N . VAL A 1 333 ? 17.652 89.365 107.089 1.00 22.46 333 VAL E N 1
ATOM 1964 C CA . VAL A 1 333 ? 17.840 90.523 107.954 1.00 21.18 333 VAL E CA 1
ATOM 1965 C C . VAL A 1 333 ? 16.568 90.713 108.774 1.00 21.46 333 VAL E C 1
ATOM 1966 O O . VAL A 1 333 ? 15.461 90.736 108.223 1.00 22.01 333 VAL E O 1
ATOM 1970 N N . ILE A 1 334 ? 16.729 90.814 110.091 1.00 20.99 334 ILE E N 1
ATOM 1971 C CA . ILE A 1 334 ? 15.595 91.028 110.974 1.00 21.73 334 ILE E CA 1
ATOM 1972 C C . ILE A 1 334 ? 15.712 92.442 111.514 1.00 20.85 334 ILE E C 1
ATOM 1973 O O . ILE A 1 334 ? 16.686 92.775 112.196 1.00 20.54 334 ILE E O 1
ATOM 1978 N N . ILE A 1 335 ? 14.733 93.267 111.197 1.00 20.36 335 ILE E N 1
ATOM 1979 C CA . ILE A 1 335 ? 14.672 94.625 111.726 1.00 20.11 335 ILE E CA 1
ATOM 1980 C C . ILE A 1 335 ? 13.916 94.642 113.057 1.00 20.36 335 ILE E C 1
ATOM 1981 O O . ILE A 1 335 ? 12.828 94.038 113.184 1.00 21.23 335 ILE E O 1
ATOM 1986 N N . VAL A 1 336 ? 14.513 95.313 114.044 1.00 19.28 336 VAL E N 1
ATOM 1987 C CA . VAL A 1 336 ? 13.975 95.399 115.390 1.00 19.59 336 VAL E CA 1
ATOM 1988 C C . VAL A 1 336 ? 14.041 96.856 115.815 1.00 19.32 336 VAL E C 1
ATOM 1989 O O . VAL A 1 336 ? 14.601 97.692 115.105 1.00 18.56 336 VAL E O 1
ATOM 1993 N N . GLY A 1 337 ? 13.407 97.170 116.941 1.00 19.78 337 GLY E N 1
ATOM 1994 C CA . GLY A 1 337 ? 13.631 98.445 117.601 1.00 20.12 337 GLY E CA 1
ATOM 1995 C C . GLY A 1 337 ? 12.396 99.319 117.707 1.00 20.86 337 GLY E C 1
ATOM 1996 O O . GLY A 1 337 ? 11.364 99.081 117.067 1.00 20.63 337 GLY E O 1
ATOM 1997 N N . GLU A 1 338 ? 12.520 100.359 118.517 1.00 21.01 338 GLU E N 1
ATOM 1998 C CA . GLU A 1 338 ? 11.400 101.211 118.828 1.00 21.82 338 GLU E CA 1
ATOM 1999 C C . GLU A 1 338 ? 10.926 102.024 117.644 1.00 21.32 338 GLU E C 1
ATOM 2000 O O . GLU A 1 338 ? 9.782 102.439 117.595 1.00 22.28 338 GLU E O 1
ATOM 2006 N N . GLY A 1 339 ? 11.797 102.234 116.667 1.00 20.91 339 GLY E N 1
ATOM 2007 C CA . GLY A 1 339 ? 11.409 102.894 115.448 1.00 20.88 339 GLY E CA 1
ATOM 2008 C C . GLY A 1 339 ? 10.333 102.167 114.668 1.00 21.58 339 GLY E C 1
ATOM 2009 O O . GLY A 1 339 ? 9.618 102.781 113.889 1.00 21.81 339 GLY E O 1
ATOM 2010 N N . LEU A 1 340 ? 10.180 100.872 114.901 1.00 22.13 340 LEU E N 1
ATOM 2011 C CA . LEU A 1 340 ? 9.138 100.083 114.223 1.00 23.53 340 LEU E CA 1
ATOM 2012 C C . LEU A 1 340 ? 7.705 100.427 114.636 1.00 25.10 340 LEU E C 1
ATOM 2013 O O . LEU A 1 340 ? 6.763 100.059 113.931 1.00 25.65 340 LEU E O 1
ATOM 2018 N N . HIS A 1 341 ? 7.530 101.205 115.703 1.00 25.78 341 HIS E N 1
ATOM 2019 C CA . HIS A 1 341 ? 6.204 101.756 115.982 1.00 27.59 341 HIS E CA 1
ATOM 2020 C C . HIS A 1 341 ? 5.709 102.613 114.823 1.00 27.42 341 HIS E C 1
ATOM 2021 O O . HIS A 1 341 ? 4.502 102.791 114.684 1.00 28.27 341 HIS E O 1
ATOM 2028 N N . HIS A 1 342 ? 6.624 103.087 113.976 1.00 26.39 342 HIS E N 1
ATOM 2029 C CA . HIS A 1 342 ? 6.296 103.937 112.836 1.00 27.05 342 HIS E CA 1
ATOM 2030 C C . HIS A 1 342 ? 6.751 103.288 111.523 1.00 25.97 342 HIS E C 1
ATOM 2031 O O . HIS A 1 342 ? 7.050 103.991 110.555 1.00 25.25 342 HIS E O 1
ATOM 2038 N N . ARG A 1 343 ? 6.733 101.958 111.478 1.00 26.19 343 ARG E N 1
ATOM 2039 C CA . ARG A 1 343 ? 7.243 101.214 110.337 1.00 27.16 343 ARG E CA 1
ATOM 2040 C C . ARG A 1 343 ? 6.506 101.536 109.036 1.00 28.43 343 ARG E C 1
ATOM 2041 O O . ARG A 1 343 ? 7.108 101.506 107.954 1.00 28.80 343 ARG E O 1
ATOM 2049 N N . ASP A 1 344 ? 5.214 101.837 109.151 1.00 29.14 344 ASP E N 1
ATOM 2050 C CA . ASP A 1 344 ? 4.407 102.297 108.019 1.00 31.77 344 ASP E CA 1
ATOM 2051 C C . ASP A 1 344 ? 5.045 103.453 107.240 1.00 31.06 344 ASP E C 1
ATOM 2052 O O . ASP A 1 344 ? 4.745 103.634 106.079 1.00 32.47 344 ASP E O 1
ATOM 2057 N N . LEU A 1 345 ? 5.919 104.231 107.868 1.00 29.93 345 LEU E N 1
ATOM 2058 C CA . LEU A 1 345 ? 6.513 105.374 107.207 1.00 29.61 345 LEU E CA 1
ATOM 2059 C C . LEU A 1 345 ? 7.884 105.110 106.581 1.00 28.40 345 LEU E C 1
ATOM 2060 O O . LEU A 1 345 ? 8.408 105.999 105.956 1.00 28.51 345 LEU E O 1
ATOM 2065 N N . PHE A 1 346 ? 8.486 103.934 106.777 1.00 27.33 346 PHE E N 1
ATOM 2066 C CA . PHE A 1 346 ? 9.808 103.685 106.184 1.00 27.05 346 PHE E CA 1
ATOM 2067 C C . PHE A 1 346 ? 10.136 102.285 105.675 1.00 28.01 346 PHE E C 1
ATOM 2068 O O . PHE A 1 346 ? 11.116 102.122 104.939 1.00 27.38 346 PHE E O 1
ATOM 2076 N N . LEU A 1 347 ? 9.349 101.274 106.028 1.00 30.10 347 LEU E N 1
ATOM 2077 C CA . LEU A 1 347 ? 9.688 99.903 105.631 1.00 31.89 347 LEU E CA 1
ATOM 2078 C C . LEU A 1 347 ? 9.735 99.725 104.116 1.00 32.49 347 LEU E C 1
ATOM 2079 O O . LEU A 1 347 ? 10.563 98.967 103.602 1.00 32.31 347 LEU E O 1
ATOM 2084 N N . THR A 1 348 ? 8.795 100.356 103.413 1.00 32.07 348 THR E N 1
ATOM 2085 C CA . THR A 1 348 ? 8.720 100.235 101.962 1.00 32.76 348 THR E CA 1
ATOM 2086 C C . THR A 1 348 ? 9.950 100.849 101.325 1.00 31.06 348 THR E C 1
ATOM 2087 O O . THR A 1 348 ? 10.506 100.287 100.379 1.00 31.47 348 THR E O 1
ATOM 2091 N N . LYS A 1 349 ? 10.373 101.989 101.851 1.00 36.96 349 LYS E N 1
ATOM 2092 C CA . LYS A 1 349 ? 11.574 102.634 101.369 1.00 36.87 349 LYS E CA 1
ATOM 2093 C C . LYS A 1 349 ? 12.799 101.752 101.583 1.00 32.88 349 LYS E C 1
ATOM 2094 O O . LYS A 1 349 ? 13.624 101.619 100.682 1.00 31.81 349 LYS E O 1
ATOM 2100 N N . ILE A 1 350 ? 12.913 101.149 102.768 1.00 30.69 350 ILE E N 1
ATOM 2101 C CA . ILE A 1 350 ? 13.991 100.196 103.041 1.00 29.28 350 ILE E CA 1
ATOM 2102 C C . ILE A 1 350 ? 14.012 99.067 102.013 1.00 31.87 350 ILE E C 1
ATOM 2103 O O . ILE A 1 350 ? 15.080 98.716 101.479 1.00 28.49 350 ILE E O 1
ATOM 2108 N N . ASP A 1 351 ? 12.845 98.468 101.769 1.00 34.42 351 ASP E N 1
ATOM 2109 C CA . ASP A 1 351 ? 12.754 97.344 100.834 1.00 37.87 351 ASP E CA 1
ATOM 2110 C C . ASP A 1 351 ? 13.147 97.746 99.427 1.00 38.71 351 ASP E C 1
ATOM 2111 O O . ASP A 1 351 ? 13.821 96.986 98.719 1.00 37.75 351 ASP E O 1
ATOM 2116 N N . GLU A 1 352 ? 12.714 98.926 99.001 1.00 40.18 352 GLU E N 1
ATOM 2117 C CA . GLU A 1 352 ? 13.025 99.377 97.656 1.00 42.13 352 GLU E CA 1
ATOM 2118 C C . GLU A 1 352 ? 14.523 99.425 97.430 1.00 37.67 352 GLU E C 1
ATOM 2119 O O . GLU A 1 352 ? 15.018 98.953 96.406 1.00 37.75 352 GLU E O 1
ATOM 2125 N N . ILE A 1 353 ? 15.239 100.004 98.382 1.00 32.85 353 ILE E N 1
ATOM 2126 C CA . ILE A 1 353 ? 16.680 100.212 98.251 1.00 30.22 353 ILE E CA 1
ATOM 2127 C C . ILE A 1 353 ? 17.449 98.929 98.524 1.00 27.98 353 ILE E C 1
ATOM 2128 O O . ILE A 1 353 ? 18.322 98.539 97.737 1.00 26.88 353 ILE E O 1
ATOM 2133 N N . ALA A 1 354 ? 17.127 98.267 99.632 1.00 25.78 354 ALA E N 1
ATOM 2134 C CA . ALA A 1 354 ? 17.953 97.159 100.095 1.00 25.26 354 ALA E CA 1
ATOM 2135 C C . ALA A 1 354 ? 17.756 95.896 99.274 1.00 26.40 354 ALA E C 1
ATOM 2136 O O . ALA A 1 354 ? 18.607 95.021 99.281 1.00 25.78 354 ALA E O 1
ATOM 2138 N N . SER A 1 355 ? 16.641 95.787 98.569 1.00 28.20 355 SER E N 1
ATOM 2139 C CA . SER A 1 355 ? 16.436 94.627 97.709 1.00 29.94 355 SER E CA 1
ATOM 2140 C C . SER A 1 355 ? 17.183 94.746 96.373 1.00 29.45 355 SER E C 1
ATOM 2141 O O . SER A 1 355 ? 17.203 93.810 95.595 1.00 30.39 355 SER E O 1
ATOM 2144 N N . GLN A 1 356 ? 17.803 95.888 96.110 1.00 29.18 356 GLN E N 1
ATOM 2145 C CA . GLN A 1 356 ? 18.725 96.019 94.970 1.00 30.05 356 GLN E CA 1
ATOM 2146 C C . GLN A 1 356 ? 20.118 95.827 95.501 1.00 26.54 356 GLN E C 1
ATOM 2147 O O . GLN A 1 356 ? 20.729 96.781 95.945 1.00 28.77 356 GLN E O 1
ATOM 2153 N N . ASN A 1 357 ? 20.580 94.590 95.576 1.00 23.58 357 ASN E N 1
ATOM 2154 C CA . ASN A 1 357 ? 21.856 94.311 96.205 1.00 20.34 357 ASN E CA 1
ATOM 2155 C C . ASN A 1 357 ? 22.635 93.368 95.327 1.00 20.02 357 ASN E C 1
ATOM 2156 O O . ASN A 1 357 ? 22.166 93.004 94.239 1.00 20.09 357 ASN E O 1
ATOM 2161 N N . PHE A 1 358 ? 23.849 93.019 95.744 1.00 18.74 358 PHE E N 1
ATOM 2162 C CA . PHE A 1 358 ? 24.740 92.307 94.830 1.00 19.30 358 PHE E CA 1
ATOM 2163 C C . PHE A 1 358 ? 24.164 90.940 94.394 1.00 20.13 358 PHE E C 1
ATOM 2164 O O . PHE A 1 358 ? 24.361 90.506 93.265 1.00 21.42 358 PHE E O 1
ATOM 2172 N N . PHE A 1 359 ? 23.484 90.264 95.303 1.00 20.60 359 PHE E N 1
ATOM 2173 C CA . PHE A 1 359 ? 23.019 88.886 95.068 1.00 22.43 359 PHE E CA 1
ATOM 2174 C C . PHE A 1 359 ? 21.676 88.847 94.359 1.00 24.33 359 PHE E C 1
ATOM 2175 O O . PHE A 1 359 ? 21.404 87.902 93.582 1.00 25.21 359 PHE E O 1
ATOM 2183 N N . SER A 1 360 ? 20.850 89.870 94.593 1.00 24.60 360 SER E N 1
ATOM 2184 C CA . SER A 1 360 ? 19.564 89.958 93.926 1.00 27.19 360 SER E CA 1
ATOM 2185 C C . SER A 1 360 ? 19.761 90.332 92.456 1.00 28.94 360 SER E C 1
ATOM 2186 O O . SER A 1 360 ? 18.951 89.976 91.628 1.00 30.78 360 SER E O 1
ATOM 2189 N N . GLY A 1 361 ? 20.883 90.978 92.123 1.00 29.34 361 GLY E N 1
ATOM 2190 C CA . GLY A 1 361 ? 21.232 91.237 90.741 1.00 30.45 361 GLY E CA 1
ATOM 2191 C C . GLY A 1 361 ? 21.383 89.955 89.937 1.00 32.58 361 GLY E C 1
ATOM 2192 O O . GLY A 1 361 ? 21.312 89.971 88.708 1.00 34.40 361 GLY E O 1
ATOM 2193 N N . ALA A 1 362 ? 21.633 88.851 90.638 1.00 33.34 362 ALA E N 1
ATOM 2194 C CA . ALA A 1 362 ? 21.684 87.518 90.052 1.00 35.57 362 ALA E CA 1
ATOM 2195 C C . ALA A 1 362 ? 20.419 86.708 90.299 1.00 38.12 362 ALA E C 1
ATOM 2196 O O . ALA A 1 362 ? 20.379 85.526 89.968 1.00 40.02 362 ALA E O 1
ATOM 2198 N N . GLY A 1 363 ? 19.399 87.322 90.887 1.00 37.97 363 GLY E N 1
ATOM 2199 C CA . GLY A 1 363 ? 18.131 86.635 91.159 1.00 40.13 363 GLY E CA 1
ATOM 2200 C C . GLY A 1 363 ? 18.002 85.947 92.507 1.00 39.52 363 GLY E C 1
ATOM 2201 O O . GLY A 1 363 ? 17.029 85.238 92.731 1.00 40.97 363 GLY E O 1
ATOM 2202 N N . PHE A 1 364 ? 18.954 86.153 93.418 1.00 36.69 364 PHE E N 1
ATOM 2203 C CA . PHE A 1 364 ? 18.876 85.561 94.747 1.00 37.17 364 PHE E CA 1
ATOM 2204 C C . PHE A 1 364 ? 18.480 86.633 95.769 1.00 35.64 364 PHE E C 1
ATOM 2205 O O . PHE A 1 364 ? 19.258 87.521 96.093 1.00 33.36 364 PHE E O 1
ATOM 2213 N N . GLU A 1 365 ? 17.232 86.581 96.225 1.00 36.05 365 GLU E N 1
ATOM 2214 C CA . GLU A 1 365 ? 16.701 87.599 97.118 1.00 36.02 365 GLU E CA 1
ATOM 2215 C C . GLU A 1 365 ? 17.108 87.294 98.552 1.00 33.45 365 GLU E C 1
ATOM 2216 O O . GLU A 1 365 ? 17.166 86.135 98.951 1.00 34.61 365 GLU E O 1
ATOM 2222 N N . THR A 1 366 ? 17.336 88.339 99.340 1.00 29.01 366 THR E N 1
ATOM 2223 C CA . THR A 1 366 ? 17.542 88.188 100.772 1.00 27.20 366 THR E CA 1
ATOM 2224 C C . THR A 1 366 ? 16.304 88.712 101.502 1.00 27.58 366 THR E C 1
ATOM 2225 O O . THR A 1 366 ? 15.947 89.866 101.335 1.00 26.86 366 THR E O 1
ATOM 2229 N N . GLU A 1 367 ? 15.703 87.876 102.339 1.00 28.55 367 GLU E N 1
ATOM 2230 C CA . GLU A 1 367 ? 14.544 88.263 103.130 1.00 30.05 367 GLU E CA 1
ATOM 2231 C C . GLU A 1 367 ? 14.880 89.346 104.131 1.00 27.31 367 GLU E C 1
ATOM 2232 O O . GLU A 1 367 ? 15.870 89.252 104.855 1.00 25.10 367 GLU E O 1
ATOM 2238 N N . ILE A 1 368 ? 14.071 90.399 104.128 1.00 26.91 368 ILE E N 1
ATOM 2239 C CA . ILE A 1 368 ? 14.174 91.465 105.098 1.00 25.85 368 ILE E CA 1
ATOM 2240 C C . ILE A 1 368 ? 12.854 91.516 105.814 1.00 27.59 368 ILE E C 1
ATOM 2241 O O . ILE A 1 368 ? 11.810 91.723 105.186 1.00 29.53 368 ILE E O 1
ATOM 2246 N N . THR A 1 369 ? 12.872 91.182 107.092 1.00 27.55 369 THR E N 1
ATOM 2247 C CA . THR A 1 369 ? 11.621 91.014 107.829 1.00 30.46 369 THR E CA 1
ATOM 2248 C C . THR A 1 369 ? 11.674 91.750 109.145 1.00 29.55 369 THR E C 1
ATOM 2249 O O . THR A 1 369 ? 12.740 92.059 109.645 1.00 27.63 369 THR E O 1
ATOM 2253 N N . THR A 1 370 ? 10.512 92.078 109.689 1.00 30.66 370 THR E N 1
ATOM 2254 C CA . THR A 1 370 ? 10.452 92.724 110.980 1.00 30.68 370 THR E CA 1
ATOM 2255 C C . THR A 1 370 ? 10.282 91.643 112.041 1.00 31.77 370 THR E C 1
ATOM 2256 O O . THR A 1 370 ? 9.655 90.607 111.803 1.00 32.52 370 THR E O 1
ATOM 2260 N N . THR A 1 371 ? 10.863 91.881 113.207 1.00 29.68 371 THR E N 1
ATOM 2261 C CA . THR A 1 371 ? 10.691 90.969 114.325 1.00 30.53 371 THR E CA 1
ATOM 2262 C C . THR A 1 371 ? 9.215 90.848 114.698 1.00 33.62 371 THR E C 1
ATOM 2263 O O . THR A 1 371 ? 8.436 91.791 114.544 1.00 33.48 371 THR E O 1
ATOM 2267 N N . SER A 1 372 ? 8.836 89.679 115.190 1.00 36.53 372 SER E N 1
ATOM 2268 C CA . SER A 1 372 ? 7.505 89.496 115.752 1.00 39.61 372 SER E CA 1
ATOM 2269 C C . SER A 1 372 ? 7.558 89.678 117.266 1.00 39.56 372 SER E C 1
ATOM 2270 O O . SER A 1 372 ? 6.534 89.566 117.933 1.00 40.02 372 SER E O 1
ATOM 2273 N N . LEU A 1 373 ? 8.742 89.964 117.809 1.00 37.19 373 LEU E N 1
ATOM 2274 C CA . LEU A 1 373 ? 8.855 90.317 119.215 1.00 37.64 373 LEU E CA 1
ATOM 2275 C C . LEU A 1 373 ? 8.573 91.817 119.377 1.00 37.52 373 LEU E C 1
ATOM 2276 O O . LEU A 1 373 ? 8.427 92.536 118.393 1.00 37.46 373 LEU E O 1
ATOM 2281 N N . GLU A 1 374 ? 8.433 92.276 120.608 1.00 38.60 374 GLU E N 1
ATOM 2282 C CA . GLU A 1 374 ? 8.058 93.681 120.846 1.00 38.66 374 GLU E CA 1
ATOM 2283 C C . GLU A 1 374 ? 9.148 94.382 121.640 1.00 33.72 374 GLU E C 1
ATOM 2284 O O . GLU A 1 374 ? 10.230 93.826 121.846 1.00 31.47 374 GLU E O 1
ATOM 2290 N N . ASP A 1 375 ? 8.893 95.612 122.074 1.00 31.19 375 ASP E N 1
ATOM 2291 C CA . ASP A 1 375 ? 9.887 96.335 122.872 1.00 27.91 375 ASP E CA 1
ATOM 2292 C C . ASP A 1 375 ? 10.414 95.581 124.108 1.00 27.46 375 ASP E C 1
ATOM 2293 O O . ASP A 1 375 ? 11.567 95.744 124.447 1.00 24.33 375 ASP E O 1
ATOM 2298 N N . PRO A 1 376 ? 9.560 94.792 124.810 1.00 28.91 376 PRO E N 1
ATOM 2299 C CA . PRO A 1 376 ? 10.124 94.168 126.004 1.00 29.01 376 PRO E CA 1
ATOM 2300 C C . PRO A 1 376 ? 11.179 93.107 125.730 1.00 28.30 376 PRO E C 1
ATOM 2301 O O . PRO A 1 376 ? 11.886 92.707 126.646 1.00 29.04 376 PRO E O 1
ATOM 2305 N N . ALA A 1 377 ? 11.346 92.669 124.487 1.00 28.03 377 ALA E N 1
ATOM 2306 C CA . ALA A 1 377 ? 12.394 91.696 124.214 1.00 27.27 377 ALA E CA 1
ATOM 2307 C C . ALA A 1 377 ? 13.828 92.223 124.465 1.00 26.37 377 ALA E C 1
ATOM 2308 O O . ALA A 1 377 ? 14.747 91.418 124.649 1.00 26.75 377 ALA E O 1
ATOM 2310 N N . TRP A 1 378 ? 14.041 93.548 124.514 1.00 24.01 378 TRP E N 1
ATOM 2311 C CA . TRP A 1 378 ? 15.354 94.049 124.914 1.00 23.05 378 TRP E CA 1
ATOM 2312 C C . TRP A 1 378 ? 15.637 93.558 126.334 1.00 24.00 378 TRP E C 1
ATOM 2313 O O . TRP A 1 378 ? 16.757 93.191 126.655 1.00 23.33 378 TRP E O 1
ATOM 2324 N N . LEU A 1 379 ? 14.610 93.605 127.173 1.00 25.30 379 LEU E N 1
ATOM 2325 C CA . LEU A 1 379 ? 14.711 93.196 128.572 1.00 26.53 379 LEU E CA 1
ATOM 2326 C C . LEU A 1 379 ? 14.730 91.674 128.693 1.00 28.13 379 LEU E C 1
ATOM 2327 O O . LEU A 1 379 ? 15.475 91.129 129.503 1.00 29.66 379 LEU E O 1
ATOM 2332 N N . GLN A 1 380 ? 13.914 90.986 127.907 1.00 28.39 380 GLN E N 1
ATOM 2333 C CA . GLN A 1 380 ? 13.955 89.530 127.931 1.00 30.75 380 GLN E CA 1
ATOM 2334 C C . GLN A 1 380 ? 15.342 89.010 127.540 1.00 29.37 380 GLN E C 1
ATOM 2335 O O . GLN A 1 380 ? 15.861 88.072 128.134 1.00 30.40 380 GLN E O 1
ATOM 2341 N N . GLY A 1 381 ? 15.955 89.662 126.567 1.00 27.24 381 GLY E N 1
ATOM 2342 C CA . GLY A 1 381 ? 17.291 89.318 126.142 1.00 26.74 381 GLY E CA 1
ATOM 2343 C C . GLY A 1 381 ? 18.369 89.552 127.175 1.00 26.96 381 GLY E C 1
ATOM 2344 O O . GLY A 1 381 ? 19.271 88.735 127.329 1.00 27.52 381 GLY E O 1
ATOM 2345 N N . ALA A 1 382 ? 18.274 90.666 127.880 1.00 26.13 382 ALA E N 1
ATOM 2346 C CA . ALA A 1 382 ? 19.173 90.955 128.983 1.00 27.28 382 ALA E CA 1
ATOM 2347 C C . ALA A 1 382 ? 19.031 89.937 130.112 1.00 30.40 382 ALA E C 1
ATOM 2348 O O . ALA A 1 382 ? 20.003 89.629 130.793 1.00 31.95 382 ALA E O 1
ATOM 2350 N N . ALA A 1 383 ? 17.816 89.439 130.321 1.00 31.93 383 ALA E N 1
ATOM 2351 C CA . ALA A 1 383 ? 17.600 88.360 131.282 1.00 34.43 383 ALA E CA 1
ATOM 2352 C C . ALA A 1 383 ? 18.254 87.047 130.836 1.00 36.50 383 ALA E C 1
ATOM 2353 O O . ALA A 1 383 ? 18.863 86.328 131.665 1.00 37.44 383 ALA E O 1
ATOM 2355 N N . LEU A 1 384 ? 18.095 86.720 129.553 1.00 36.37 384 LEU E N 1
ATOM 2356 C CA . LEU A 1 384 ? 18.703 85.517 128.961 1.00 39.33 384 LEU E CA 1
ATOM 2357 C C . LEU A 1 384 ? 20.224 85.518 129.090 1.00 40.92 384 LEU E C 1
ATOM 2358 O O . LEU A 1 384 ? 20.868 84.467 129.204 1.00 42.94 384 LEU E O 1
ATOM 2363 N N . LEU A 1 385 ? 20.788 86.715 129.067 1.00 41.76 385 LEU E N 1
ATOM 2364 C CA . LEU A 1 385 ? 22.190 86.936 129.391 1.00 43.27 385 LEU E CA 1
ATOM 2365 C C . LEU A 1 385 ? 22.573 86.254 130.717 1.00 47.67 385 LEU E C 1
ATOM 2366 O O . LEU A 1 385 ? 23.530 85.466 130.761 1.00 51.08 385 LEU E O 1
ATOM 2371 N N . VAL A 1 386 ? 21.780 86.472 131.771 1.00 47.15 386 VAL E N 1
ATOM 2372 C CA . VAL A 1 386 ? 21.985 85.801 133.059 1.00 50.18 386 VAL E CA 1
ATOM 2373 C C . VAL A 1 386 ? 21.682 84.302 132.992 1.00 52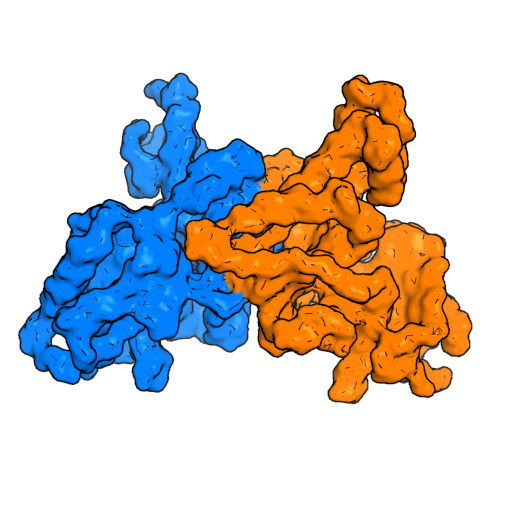.45 386 VAL E C 1
ATOM 2374 O O . VAL A 1 386 ? 22.447 83.498 133.504 1.00 54.16 386 VAL E O 1
ATOM 2378 N N . ILE A 1 387 ? 20.555 83.948 132.379 1.00 39.80 387 ILE E N 1
ATOM 2379 C CA . ILE A 1 387 ? 20.025 82.586 132.397 1.00 40.90 387 ILE E CA 1
ATOM 2380 C C . ILE A 1 387 ? 21.006 81.613 131.716 1.00 45.16 387 ILE E C 1
ATOM 2381 O O . ILE A 1 387 ? 21.274 80.531 132.259 1.00 45.81 387 ILE E O 1
ATOM 2386 N N . HIS A 1 388 ? 21.594 82.024 130.586 1.00 48.00 388 HIS E N 1
ATOM 2387 C CA . HIS A 1 388 ? 22.613 81.217 129.893 1.00 49.50 388 HIS E CA 1
ATOM 2388 C C . HIS A 1 388 ? 23.911 81.122 130.656 1.00 51.51 388 HIS E C 1
ATOM 2389 O O . HIS A 1 388 ? 24.637 80.142 130.516 1.00 54.76 388 HIS E O 1
ATOM 2396 N N . GLN A 1 389 ? 24.214 82.130 131.462 1.00 54.55 389 GLN E N 1
ATOM 2397 C CA . GLN A 1 389 ? 25.332 82.026 132.393 1.00 58.35 389 GLN E CA 1
ATOM 2398 C C . GLN A 1 389 ? 25.099 80.989 133.497 1.00 59.87 389 GLN E C 1
ATOM 2399 O O . GLN A 1 389 ? 26.048 80.443 134.056 1.00 60.83 389 GLN E O 1
ATOM 2405 N N . LEU A 1 390 ? 23.839 80.735 133.824 1.00 59.49 390 LEU E N 1
ATOM 2406 C CA . LEU A 1 390 ? 23.515 79.743 134.829 1.00 60.29 390 LEU E CA 1
ATOM 2407 C C . LEU A 1 390 ? 23.574 78.343 134.232 1.00 59.87 390 LEU E C 1
ATOM 2408 O O . LEU A 1 390 ? 24.366 77.521 134.679 1.00 60.84 390 LEU E O 1
ATOM 2413 N N . PHE A 1 391 ? 22.770 78.085 133.205 1.00 61.55 391 PHE E N 1
ATOM 2414 C CA . PHE A 1 391 ? 22.802 76.802 132.495 1.00 67.70 391 PHE E CA 1
ATOM 2415 C C . PHE A 1 391 ? 23.645 76.948 131.219 1.00 68.67 391 PHE E C 1
ATOM 2416 O O . PHE A 1 391 ? 23.779 76.009 130.416 1.00 70.43 391 PHE E O 1
ATOM 2424 N N . GLY B 1 83 ? 53.596 65.031 93.453 1.00 40.84 83 GLY A N 1
ATOM 2425 C CA . GLY B 1 83 ? 52.258 65.552 93.006 1.00 38.61 83 GLY A CA 1
ATOM 2426 C C . GLY B 1 83 ? 52.220 67.047 92.768 1.00 37.30 83 GLY A C 1
ATOM 2427 O O . GLY B 1 83 ? 53.004 67.814 93.347 1.00 37.36 83 GLY A O 1
ATOM 2428 N N . PHE B 1 84 ? 51.274 67.494 91.943 1.00 34.97 84 PHE A N 1
ATOM 2429 C CA . PHE B 1 84 ? 51.161 68.908 91.712 1.00 33.47 84 PHE A CA 1
ATOM 2430 C C . PHE B 1 84 ? 49.728 69.392 91.456 1.00 30.70 84 PHE A C 1
ATOM 2431 O O . PHE B 1 84 ? 48.785 68.593 91.292 1.00 31.21 84 PHE A O 1
ATOM 2439 N N A VAL B 1 85 ? 49.543 70.703 91.552 0.50 28.46 85 VAL A N 1
ATOM 2440 N N B VAL B 1 85 ? 49.606 70.713 91.408 0.50 28.68 85 VAL A N 1
ATOM 2441 C CA A VAL B 1 85 ? 48.274 71.332 91.208 0.50 26.54 85 VAL A CA 1
ATOM 2442 C CA B VAL B 1 85 ? 48.339 71.411 91.298 0.50 26.84 85 VAL A CA 1
ATOM 2443 C C A VAL B 1 85 ? 48.553 72.510 90.296 0.50 24.90 85 VAL A C 1
ATOM 2444 C C B VAL B 1 85 ? 48.563 72.544 90.307 0.50 25.07 85 VAL A C 1
ATOM 2445 O O A VAL B 1 85 ? 49.661 73.040 90.273 0.50 24.77 85 VAL A O 1
ATOM 2446 O O B VAL B 1 85 ? 49.665 73.078 90.233 0.50 24.96 85 VAL A O 1
ATOM 2453 N N . VAL B 1 86 ? 47.542 72.887 89.525 1.00 24.12 86 VAL A N 1
ATOM 2454 C CA . VAL B 1 86 ? 47.615 74.047 88.665 1.00 22.88 86 VAL A CA 1
ATOM 2455 C C . VAL B 1 86 ? 46.586 75.036 89.192 1.00 21.97 86 VAL A C 1
ATOM 2456 O O . VAL B 1 86 ? 45.458 74.656 89.521 1.00 22.15 86 VAL A O 1
ATOM 2460 N N . SER B 1 87 ? 47.014 76.277 89.357 1.00 21.03 87 SER A N 1
ATOM 2461 C CA . SER B 1 87 ? 46.105 77.318 89.787 1.00 20.91 87 SER A CA 1
ATOM 2462 C C . SER B 1 87 ? 45.968 78.400 88.737 1.00 19.51 87 SER A C 1
ATOM 2463 O O . SER B 1 87 ? 46.812 78.551 87.835 1.00 19.50 87 SER A O 1
ATOM 2466 N N . VAL B 1 88 ? 44.813 79.056 88.794 1.00 18.72 88 VAL A N 1
ATOM 2467 C CA . VAL B 1 88 ? 44.429 80.046 87.800 1.00 18.19 88 VAL A CA 1
ATOM 2468 C C . VAL B 1 88 ? 43.858 81.262 88.549 1.00 17.04 88 VAL A C 1
ATOM 2469 O O . VAL B 1 88 ? 43.078 81.083 89.475 1.00 17.34 88 VAL A O 1
ATOM 2473 N N . LYS B 1 89 ? 44.201 82.468 88.108 1.00 16.82 89 LYS A N 1
ATOM 2474 C CA . LYS B 1 89 ? 43.521 83.696 88.535 1.00 16.34 89 LYS A CA 1
ATOM 2475 C C . LYS B 1 89 ? 42.958 84.386 87.312 1.00 16.44 89 LYS A C 1
ATOM 2476 O O . LYS B 1 89 ? 43.696 84.696 86.358 1.00 16.67 89 LYS A O 1
ATOM 2482 N N . VAL B 1 90 ? 41.641 84.535 87.305 1.00 16.53 90 VAL A N 1
ATOM 2483 C CA . VAL B 1 90 ? 40.954 85.179 86.209 1.00 17.74 90 VAL A CA 1
ATOM 2484 C C . VAL B 1 90 ? 40.796 86.652 86.594 1.00 17.55 90 VAL A C 1
ATOM 2485 O O . VAL B 1 90 ? 39.926 87.009 87.389 1.00 16.93 90 VAL A O 1
ATOM 2489 N N . GLU B 1 91 ? 41.650 87.489 86.025 1.00 17.94 91 GLU A N 1
ATOM 2490 C CA . GLU B 1 91 ? 41.532 88.942 86.139 1.00 18.82 91 GLU A CA 1
ATOM 2491 C C . GLU B 1 91 ? 40.698 89.455 84.981 1.00 19.37 91 GLU A C 1
ATOM 2492 O O . GLU B 1 91 ? 40.258 88.674 84.142 1.00 20.49 91 GLU A O 1
ATOM 2498 N N . GLU B 1 92 ? 40.535 90.763 84.874 1.00 19.51 92 GLU A N 1
ATOM 2499 C CA . GLU B 1 92 ? 39.678 91.313 83.852 1.00 20.57 92 GLU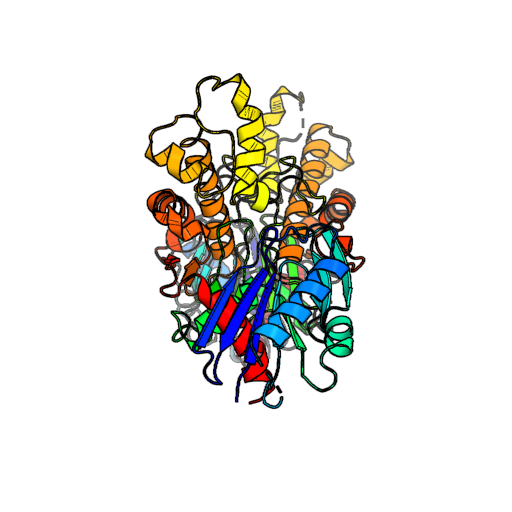 A CA 1
ATOM 2500 C C . GLU B 1 92 ? 40.395 91.484 82.516 1.00 22.66 92 GLU A C 1
ATOM 2501 O O . GLU B 1 92 ? 39.751 91.429 81.489 1.00 24.52 92 GLU A O 1
ATOM 2507 N N . GLU B 1 93 ? 41.707 91.679 82.543 1.00 23.53 93 GLU A N 1
ATOM 2508 C CA . GLU B 1 93 ? 42.513 91.906 81.325 1.00 26.15 93 GLU A CA 1
ATOM 2509 C C . GLU B 1 93 ? 43.632 90.870 81.119 1.00 26.37 93 GLU A C 1
ATOM 2510 O O . GLU B 1 93 ? 44.390 90.967 80.154 1.00 27.06 93 GLU A O 1
ATOM 2516 N N . GLN B 1 94 ? 43.716 89.867 81.992 1.00 24.83 94 GLN A N 1
ATOM 2517 C CA . GLN B 1 94 ? 44.679 88.766 81.830 1.00 25.21 94 GLN A CA 1
ATOM 2518 C C . GLN B 1 94 ? 44.250 87.541 82.627 1.00 23.07 94 GLN A C 1
ATOM 2519 O O . GLN B 1 94 ? 43.458 87.646 83.599 1.00 21.27 94 GLN A O 1
ATOM 2525 N N . LEU B 1 95 ? 44.726 86.384 82.170 1.00 22.44 95 LEU A N 1
ATOM 2526 C CA . LEU B 1 95 ? 44.567 85.127 82.914 1.00 22.73 95 LEU A CA 1
ATOM 2527 C C . LEU B 1 95 ? 45.948 84.744 83.402 1.00 22.15 95 LEU A C 1
ATOM 2528 O O . LEU B 1 95 ? 46.918 84.799 82.617 1.00 23.42 95 LEU A O 1
ATOM 2533 N N . LEU B 1 96 ? 46.049 84.456 84.695 1.00 21.30 96 LEU A N 1
ATOM 2534 C CA . LEU B 1 96 ? 47.304 84.069 85.294 1.00 22.44 96 LEU A CA 1
ATOM 2535 C C . LEU B 1 96 ? 47.264 82.583 85.657 1.00 21.41 96 LEU A C 1
ATOM 2536 O O . LEU B 1 96 ? 46.221 82.076 86.064 1.00 20.35 96 LEU A O 1
ATOM 2541 N N . PHE B 1 97 ? 48.406 81.910 85.518 1.00 21.00 97 PHE A N 1
ATOM 2542 C CA . PHE B 1 97 ? 48.524 80.471 85.787 1.00 20.90 97 PHE A CA 1
ATOM 2543 C C . PHE B 1 97 ? 49.771 80.172 86.610 1.00 21.51 97 PHE A C 1
ATOM 2544 O O . PHE B 1 97 ? 50.834 80.801 86.438 1.00 22.02 97 PHE A O 1
ATOM 2552 N N . ALA B 1 98 ? 49.666 79.138 87.439 1.00 22.22 98 ALA A N 1
ATOM 2553 C CA . ALA B 1 98 ? 50.822 78.606 88.132 1.00 23.60 98 ALA A CA 1
ATOM 2554 C C . ALA B 1 98 ? 50.735 77.096 88.256 1.00 24.32 98 ALA A C 1
ATOM 2555 O O . ALA B 1 98 ? 49.655 76.526 88.275 1.00 24.00 98 ALA A O 1
ATOM 2557 N N . LEU B 1 99 ? 51.899 76.462 88.215 1.00 26.27 99 LEU A N 1
ATOM 2558 C CA . LEU B 1 99 ? 52.053 75.082 88.635 1.00 27.23 99 LEU A CA 1
ATOM 2559 C C . LEU B 1 99 ? 52.660 75.154 90.006 1.00 27.45 99 LEU A C 1
ATOM 2560 O O . LEU B 1 99 ? 53.653 75.836 90.198 1.00 27.87 99 LEU A O 1
ATOM 2565 N N A THR B 1 100 ? 52.215 74.239 90.850 0.50 28.18 100 THR A N 1
ATOM 2566 N N B THR B 1 100 ? 51.992 74.563 91.000 0.50 26.29 100 THR A N 1
ATOM 2567 C CA A THR B 1 100 ? 52.391 74.337 92.267 0.50 29.11 100 THR A CA 1
ATOM 2568 C CA B THR B 1 100 ? 52.606 74.406 92.320 0.50 27.15 100 THR A CA 1
ATOM 2569 C C A THR B 1 100 ? 52.672 72.933 92.822 0.50 29.48 100 THR A C 1
ATOM 2570 C C B THR B 1 100 ? 52.800 72.960 92.730 0.50 28.34 100 THR A C 1
ATOM 2571 O O A THR B 1 100 ? 52.020 71.968 92.411 0.50 29.18 100 THR A O 1
ATOM 2572 O O B THR B 1 100 ? 52.212 72.032 92.176 0.50 28.42 100 THR A O 1
ATOM 2579 N N . ASP B 1 101 ? 53.622 72.797 93.749 1.00 30.70 101 ASP A N 1
ATOM 2580 C CA . ASP B 1 101 ? 53.758 71.525 94.439 1.00 32.63 101 ASP A CA 1
ATOM 2581 C C . ASP B 1 101 ? 52.681 71.502 95.525 1.00 33.43 101 ASP A C 1
ATOM 2582 O O . ASP B 1 101 ? 51.875 72.419 95.632 1.00 32.25 101 ASP A O 1
ATOM 2587 N N . LEU B 1 102 ? 52.688 70.490 96.375 1.00 36.28 102 LEU A N 1
ATOM 2588 C CA . LEU B 1 102 ? 51.629 70.381 97.369 1.00 37.71 102 LEU A CA 1
ATOM 2589 C C . LEU B 1 102 ? 51.868 71.231 98.633 1.00 40.04 102 LEU A C 1
ATOM 2590 O O . LEU B 1 102 ? 51.059 71.196 99.549 1.00 41.74 102 LEU A O 1
ATOM 2595 N N . ASN B 1 103 ? 52.928 72.040 98.657 1.00 40.89 103 ASN A N 1
ATOM 2596 C CA . ASN B 1 103 ? 53.059 73.126 99.646 1.00 43.02 103 ASN A CA 1
ATOM 2597 C C . ASN B 1 103 ? 52.660 74.488 99.089 1.00 40.68 103 ASN A C 1
ATOM 2598 O O . ASN B 1 103 ? 52.945 75.520 99.692 1.00 41.34 103 ASN A O 1
ATOM 2603 N N . ALA B 1 104 ? 52.069 74.497 97.903 1.00 37.77 104 ALA A N 1
ATOM 2604 C CA . ALA B 1 104 ? 51.733 75.744 97.238 1.00 36.42 104 ALA A CA 1
ATOM 2605 C C . ALA B 1 104 ? 52.969 76.556 96.817 1.00 36.44 104 ALA A C 1
ATOM 2606 O O . ALA B 1 104 ? 52.888 77.767 96.608 1.00 35.72 104 ALA A O 1
ATOM 2608 N N . GLU B 1 105 ? 54.106 75.893 96.650 1.00 36.87 105 GLU A N 1
ATOM 2609 C CA . GLU B 1 105 ? 55.276 76.579 96.154 1.00 39.06 105 GLU A CA 1
ATOM 2610 C C . GLU B 1 105 ? 55.201 76.632 94.629 1.00 35.30 105 GLU A C 1
ATOM 2611 O O . GLU B 1 105 ? 55.023 75.606 93.991 1.00 34.15 105 GLU A O 1
ATOM 2617 N N . ILE B 1 106 ? 55.342 77.821 94.057 1.00 35.14 106 ILE A N 1
ATOM 2618 C CA . ILE B 1 106 ? 55.209 77.990 92.604 1.00 34.42 106 ILE A CA 1
ATOM 2619 C C . ILE B 1 106 ? 56.435 77.422 91.887 1.00 35.78 106 ILE A C 1
ATOM 2620 O O . ILE B 1 106 ? 57.556 77.799 92.175 1.00 36.37 106 ILE A O 1
ATOM 2625 N N . ILE B 1 107 ? 56.180 76.500 90.964 1.00 35.64 107 ILE A N 1
ATOM 2626 C CA . ILE B 1 107 ? 57.223 75.852 90.153 1.00 36.96 107 ILE A CA 1
ATOM 2627 C C . ILE B 1 107 ? 57.304 76.481 88.768 1.00 37.73 107 ILE A C 1
ATOM 2628 O O . ILE B 1 107 ? 58.393 76.643 88.227 1.00 38.39 107 ILE A O 1
ATOM 2633 N N . GLU B 1 108 ? 56.141 76.738 88.166 1.00 36.18 108 GLU A N 1
ATOM 2634 C CA . GLU B 1 108 ? 56.029 77.379 86.844 1.00 37.68 108 GLU A CA 1
ATOM 2635 C C . GLU B 1 108 ? 54.949 78.456 86.919 1.00 35.83 108 GLU A C 1
ATOM 2636 O O . GLU B 1 108 ? 54.035 78.365 87.740 1.00 31.86 108 GLU A O 1
ATOM 2642 N N . ASN B 1 109 ? 55.006 79.422 86.003 1.00 36.98 109 ASN A N 1
ATOM 2643 C CA . ASN B 1 109 ? 53.915 80.372 85.855 1.00 37.04 109 ASN A CA 1
ATOM 2644 C C . ASN B 1 109 ? 53.881 81.012 84.475 1.00 38.23 109 ASN A C 1
ATOM 2645 O O . ASN B 1 109 ? 54.858 80.966 83.720 1.00 39.11 109 ASN A O 1
ATOM 2650 N N . THR B 1 110 ? 52.746 81.622 84.173 1.00 35.66 110 THR A N 1
ATOM 2651 C CA . THR B 1 110 ? 52.562 82.328 82.929 1.00 37.38 110 THR A CA 1
ATOM 2652 C C . THR B 1 110 ? 51.302 83.174 83.052 1.00 35.57 110 THR A C 1
ATOM 2653 O O . THR B 1 110 ? 50.530 83.052 84.007 1.00 32.28 110 THR A O 1
ATOM 2657 N N . SER B 1 111 ? 51.160 84.093 82.120 1.00 37.37 111 SER A N 1
ATOM 2658 C CA . SER B 1 111 ? 50.056 85.027 82.089 1.00 36.91 111 SER A CA 1
ATOM 2659 C C . SER B 1 111 ? 49.744 85.254 80.640 1.00 38.27 111 SER A C 1
ATOM 2660 O O . SER B 1 111 ? 50.670 85.356 79.822 1.00 40.40 111 SER A O 1
ATOM 2663 N N . ILE B 1 112 ? 48.470 85.225 80.292 1.00 35.46 112 ILE A N 1
ATOM 2664 C CA . ILE B 1 112 ? 48.076 85.565 78.955 1.00 38.25 112 ILE A CA 1
ATOM 2665 C C . ILE B 1 112 ? 47.214 86.819 79.023 1.00 37.09 112 ILE A C 1
ATOM 2666 O O . ILE B 1 112 ? 46.258 86.868 79.809 1.00 31.37 112 ILE A O 1
ATOM 2671 N N . PRO B 1 113 ? 47.613 87.864 78.274 1.00 39.21 113 PRO A N 1
ATOM 2672 C CA . PRO B 1 113 ? 46.792 89.051 78.213 1.00 41.04 113 PRO A CA 1
ATOM 2673 C C . PRO B 1 113 ? 45.566 88.726 77.402 1.00 43.21 113 PRO A C 1
ATOM 2674 O O . PRO B 1 113 ? 45.654 88.486 76.201 1.00 50.82 113 PRO A O 1
ATOM 2678 N N . PHE B 1 114 ? 44.432 88.712 78.065 1.00 39.89 114 PHE A N 1
ATOM 2679 C CA . PHE B 1 114 ? 43.202 88.411 77.420 1.00 41.67 114 PHE A CA 1
ATOM 2680 C C . PHE B 1 114 ? 42.085 89.038 78.221 1.00 44.46 114 PHE A C 1
ATOM 2681 O O . PHE B 1 114 ? 42.020 88.837 79.432 1.00 46.10 114 PHE A O 1
ATOM 2689 N N . SER B 1 115 ? 41.240 89.835 77.569 1.00 45.24 115 SER A N 1
ATOM 2690 C CA . SER B 1 115 ? 40.111 90.433 78.256 1.00 48.44 115 SER A CA 1
ATOM 2691 C C . SER B 1 115 ? 38.917 89.492 78.136 1.00 47.89 115 SER A C 1
ATOM 2692 O O . SER B 1 115 ? 38.280 89.414 77.083 1.00 46.34 115 SER A O 1
ATOM 2695 N N . SER B 1 116 ? 38.643 88.778 79.237 1.00 47.28 116 SER A N 1
ATOM 2696 C CA . SER B 1 116 ? 37.542 87.801 79.338 1.00 47.56 116 SER A CA 1
ATOM 2697 C C . SER B 1 116 ? 36.163 88.455 79.460 1.00 50.06 116 SER A C 1
ATOM 2698 O O . SER B 1 116 ? 35.134 87.759 79.475 1.00 48.35 116 SER A O 1
ATOM 2701 N N . GLU B 1 117 ? 36.164 89.778 79.615 1.00 50.64 117 GLU A N 1
ATOM 2702 C CA . GLU B 1 117 ? 34.962 90.594 79.520 1.00 54.91 117 GLU A CA 1
ATOM 2703 C C . GLU B 1 117 ? 33.998 90.049 78.453 1.00 54.49 117 GLU A C 1
ATOM 2704 O O . GLU B 1 117 ? 34.242 90.189 77.241 1.00 50.16 117 GLU A O 1
ATOM 2710 N N . LYS B 1 118 ? 32.931 89.398 78.933 1.00 54.08 118 LYS A N 1
ATOM 2711 C CA . LYS B 1 118 ? 31.881 88.799 78.089 1.00 55.07 118 LYS A CA 1
ATOM 2712 C C . LYS B 1 118 ? 32.373 87.730 77.091 1.00 53.35 118 LYS A C 1
ATOM 2713 O O . LYS B 1 118 ? 31.809 87.599 75.996 1.00 53.84 118 LYS A O 1
ATOM 2719 N N . LYS B 1 119 ? 33.404 86.965 77.461 1.00 49.03 119 LYS A N 1
ATOM 2720 C CA . LYS B 1 119 ? 33.908 85.902 76.585 1.00 47.48 119 LYS A CA 1
ATOM 2721 C C . LYS B 1 119 ? 34.295 84.639 77.368 1.00 43.77 119 LYS A C 1
ATOM 2722 O O . LYS B 1 119 ? 35.449 84.201 77.312 1.00 43.28 119 LYS A O 1
ATOM 2728 N N . PRO B 1 120 ? 33.326 84.035 78.084 1.00 40.38 120 PRO A N 1
ATOM 2729 C CA . PRO B 1 120 ? 33.646 82.880 78.934 1.00 37.68 120 PRO A CA 1
ATOM 2730 C C . PRO B 1 120 ? 34.116 81.646 78.157 1.00 36.79 120 PRO A C 1
ATOM 2731 O O . PRO B 1 120 ? 35.052 80.955 78.581 1.00 33.23 120 PRO A O 1
ATOM 2735 N N . GLU B 1 121 ? 33.500 81.379 77.015 1.00 38.46 121 GLU A N 1
ATOM 2736 C CA . GLU B 1 121 ? 33.864 80.186 76.248 1.00 40.48 121 GLU A CA 1
ATOM 2737 C C . GLU B 1 121 ? 35.323 80.268 75.819 1.00 38.75 121 GLU A C 1
ATOM 2738 O O . GLU B 1 121 ? 36.081 79.320 75.964 1.00 37.92 121 GLU A O 1
ATOM 2744 N N . GLU B 1 122 ? 35.723 81.426 75.325 1.00 39.42 122 GLU A N 1
ATOM 2745 C CA . GLU B 1 122 ? 37.087 81.624 74.870 1.00 40.09 122 GLU A CA 1
ATOM 2746 C C . GLU B 1 122 ? 38.065 81.563 76.049 1.00 37.13 122 GLU A C 1
ATOM 2747 O O . GLU B 1 122 ? 39.148 80.993 75.939 1.00 34.38 122 GLU A O 1
ATOM 2753 N N . ALA B 1 123 ? 37.651 82.096 77.194 1.00 34.68 123 ALA A N 1
ATOM 2754 C CA . ALA B 1 123 ? 38.458 82.011 78.405 1.00 33.56 123 ALA A CA 1
ATOM 2755 C C . ALA B 1 123 ? 38.717 80.568 78.831 1.00 32.68 123 ALA A C 1
ATOM 2756 O O . ALA B 1 123 ? 39.840 80.219 79.194 1.00 30.28 123 ALA A O 1
ATOM 2758 N N . ILE B 1 124 ? 37.691 79.725 78.776 1.00 33.92 124 ILE A N 1
ATOM 2759 C CA . ILE B 1 124 ? 37.854 78.320 79.150 1.00 34.36 124 ILE A CA 1
ATOM 2760 C C . ILE B 1 124 ? 38.822 77.593 78.220 1.00 33.04 124 ILE A C 1
ATOM 2761 O O . ILE B 1 124 ? 39.639 76.794 78.685 1.00 31.88 124 ILE A O 1
ATOM 2766 N N . GLU B 1 125 ? 38.739 77.859 76.915 1.00 31.31 125 GLU A N 1
ATOM 2767 C CA . GLU B 1 125 ? 39.671 77.235 75.986 1.00 31.24 125 GLU A CA 1
ATOM 2768 C C . GLU B 1 125 ? 41.090 77.674 76.344 1.00 29.11 125 GLU A C 1
ATOM 2769 O O . GLU B 1 125 ? 42.003 76.867 76.310 1.00 27.67 125 GLU A O 1
ATOM 2775 N N . LEU B 1 126 ? 41.272 78.950 76.696 1.00 28.04 126 LEU A N 1
ATOM 2776 C CA . LEU B 1 126 ? 42.604 79.446 77.068 1.00 27.60 126 LEU A CA 1
ATOM 2777 C C . LEU B 1 126 ? 43.074 78.838 78.365 1.00 25.84 126 LEU A C 1
ATOM 2778 O O . LEU B 1 126 ? 44.253 78.483 78.502 1.00 24.70 126 LEU A O 1
ATOM 2783 N N . ILE B 1 127 ? 42.152 78.698 79.316 1.00 24.70 127 ILE A N 1
ATOM 2784 C CA . ILE B 1 127 ? 42.479 78.034 80.567 1.00 24.68 127 ILE A CA 1
ATOM 2785 C C . ILE B 1 127 ? 42.900 76.599 80.345 1.00 25.34 127 ILE A C 1
ATOM 2786 O O . ILE B 1 127 ? 43.916 76.157 80.899 1.00 25.44 127 ILE A O 1
ATOM 2791 N N . ALA B 1 128 ? 42.149 75.881 79.516 1.00 25.56 128 ALA A N 1
ATOM 2792 C CA . ALA B 1 128 ? 42.470 74.482 79.228 1.00 26.64 128 ALA A CA 1
ATOM 2793 C C . ALA B 1 128 ? 43.847 74.375 78.576 1.00 26.70 128 ALA A C 1
ATOM 2794 O O . ALA B 1 128 ? 44.650 73.499 78.928 1.00 26.23 128 ALA A O 1
ATOM 2796 N N . LYS B 1 129 ? 44.111 75.251 77.611 1.00 26.47 129 LYS A N 1
ATOM 2797 C CA . LYS B 1 129 ? 45.394 75.242 76.923 1.00 28.35 129 LYS A CA 1
ATOM 2798 C C . LYS B 1 129 ? 46.548 75.459 77.889 1.00 27.34 129 LYS A C 1
ATOM 2799 O O . LYS B 1 129 ? 47.576 74.774 77.830 1.00 26.63 129 LYS A O 1
ATOM 2805 N N . ASN B 1 130 ? 46.383 76.433 78.770 1.00 25.74 130 ASN A N 1
ATOM 2806 C CA . ASN B 1 130 ? 47.471 76.809 79.650 1.00 25.99 130 ASN A CA 1
ATOM 2807 C C . ASN B 1 130 ? 47.642 75.941 80.867 1.00 26.47 130 ASN A C 1
ATOM 2808 O O . ASN B 1 130 ? 48.755 75.812 81.351 1.00 28.95 130 ASN A O 1
ATOM 2813 N N . VAL B 1 131 ? 46.574 75.287 81.312 1.00 27.15 131 VAL A N 1
ATOM 2814 C CA . VAL B 1 131 ? 46.714 74.197 82.276 1.00 28.19 131 VAL A CA 1
ATOM 2815 C C . VAL B 1 131 ? 47.644 73.110 81.729 1.00 30.46 131 VAL A C 1
ATOM 2816 O O . VAL B 1 131 ? 48.592 72.660 82.407 1.00 30.55 131 VAL A O 1
ATOM 2820 N N . LYS B 1 132 ? 47.388 72.695 80.493 1.00 31.09 132 LYS A N 1
ATOM 2821 C CA . LYS B 1 132 ? 48.268 71.741 79.852 1.00 34.96 132 LYS A CA 1
ATOM 2822 C C . LYS B 1 132 ? 49.699 72.257 79.748 1.00 35.01 132 LYS A C 1
ATOM 2823 O O . LYS B 1 132 ? 50.649 71.518 79.978 1.00 34.94 132 LYS A O 1
ATOM 2829 N N . LYS B 1 133 ? 49.854 73.517 79.361 1.00 34.30 133 LYS A N 1
ATOM 2830 C CA . LYS B 1 133 ? 51.185 74.106 79.243 1.00 36.01 133 LYS A CA 1
ATOM 2831 C C . LYS B 1 133 ? 51.921 74.084 80.576 1.00 34.33 133 LYS A C 1
ATOM 2832 O O . LYS B 1 133 ? 53.109 73.751 80.640 1.00 35.21 133 LYS A O 1
ATOM 2838 N N . MET B 1 134 ? 51.215 74.411 81.649 1.00 32.04 134 MET A N 1
ATOM 2839 C CA . MET B 1 134 ? 51.835 74.392 82.968 1.00 32.89 134 MET A CA 1
ATOM 2840 C C . MET B 1 134 ? 52.374 73.000 83.309 1.00 34.67 134 MET A C 1
ATOM 2841 O O . MET B 1 134 ? 53.455 72.879 83.866 1.00 36.46 134 MET A O 1
ATOM 2846 N N . CYS B 1 135 ? 51.642 71.958 82.925 1.00 35.56 135 CYS A N 1
ATOM 2847 C CA . CYS B 1 135 ? 52.036 70.585 83.222 1.00 37.25 135 CYS A CA 1
ATOM 2848 C C . CYS B 1 135 ? 53.279 70.162 82.446 1.00 39.63 135 CYS A C 1
ATOM 2849 O O . CYS B 1 135 ? 54.033 69.324 82.917 1.00 40.42 135 CYS A O 1
ATOM 2852 N N . GLY B 1 136 ? 53.480 70.743 81.263 1.00 40.91 136 GLY A N 1
ATOM 2853 C CA . GLY B 1 136 ? 54.693 70.521 80.486 1.00 43.65 136 GLY A CA 1
ATOM 2854 C C . GLY B 1 136 ? 54.763 69.074 80.078 1.00 45.32 136 GLY A C 1
ATOM 2855 O O . GLY B 1 136 ? 53.766 68.498 79.654 1.00 44.81 136 GLY A O 1
ATOM 2856 N N . ASN B 1 137 ? 55.912 68.458 80.307 1.00 48.97 137 ASN A N 1
ATOM 2857 C CA . ASN B 1 137 ? 56.101 67.047 79.989 1.00 51.21 137 ASN A CA 1
ATOM 2858 C C . ASN B 1 137 ? 55.727 66.100 81.128 1.00 49.78 137 ASN A C 1
ATOM 2859 O O . ASN B 1 137 ? 56.054 64.915 81.063 1.00 50.55 137 ASN A O 1
ATOM 2864 N N . ARG B 1 138 ? 55.039 66.598 82.158 1.00 47.17 138 ARG A N 1
ATOM 2865 C CA . ARG B 1 138 ? 54.788 65.802 83.350 1.00 48.14 138 ARG A CA 1
ATOM 2866 C C . ARG B 1 138 ? 53.694 64.773 83.119 1.00 50.96 138 ARG A C 1
ATOM 2867 O O . ARG B 1 138 ? 52.805 64.980 82.300 1.00 51.00 138 ARG A O 1
ATOM 2875 N N . ASP B 1 139 ? 53.798 63.652 83.831 1.00 56.66 139 ASP A N 1
ATOM 2876 C CA . ASP B 1 139 ? 52.717 62.674 83.947 1.00 60.37 139 ASP A CA 1
ATOM 2877 C C . ASP B 1 139 ? 51.462 63.398 84.405 1.00 57.40 139 ASP A C 1
ATOM 2878 O O . ASP B 1 139 ? 51.344 63.753 85.573 1.00 55.40 139 ASP A O 1
ATOM 2883 N N . MET B 1 140 ? 50.510 63.555 83.494 1.00 57.88 140 MET A N 1
ATOM 2884 C CA . MET B 1 140 ? 49.228 64.192 83.793 1.00 56.05 140 MET A CA 1
ATOM 2885 C C . MET B 1 140 ? 48.431 63.480 84.871 1.00 55.06 140 MET A C 1
ATOM 2886 O O . MET B 1 140 ? 47.541 64.072 85.473 1.00 54.55 140 MET A O 1
ATOM 2891 N N . ASN B 1 141 ? 48.734 62.209 85.092 1.00 56.04 141 ASN A N 1
ATOM 2892 C CA . ASN B 1 141 ? 48.171 61.451 86.209 1.00 56.88 141 ASN A CA 1
ATOM 2893 C C . ASN B 1 141 ? 48.504 62.021 87.592 1.00 51.05 141 ASN A C 1
ATOM 2894 O O . ASN B 1 141 ? 47.834 61.700 88.564 1.00 51.08 141 ASN A O 1
ATOM 2899 N N . HIS B 1 142 ? 49.597 62.775 87.682 1.00 46.78 142 HIS A N 1
ATOM 2900 C CA . HIS B 1 142 ? 50.046 63.364 88.939 1.00 44.68 142 HIS A CA 1
ATOM 2901 C C . HIS B 1 142 ? 49.444 64.739 89.172 1.00 39.37 142 HIS A C 1
ATOM 2902 O O . HIS B 1 142 ? 49.766 65.369 90.160 1.00 38.61 142 HIS A O 1
ATOM 2909 N N . LEU B 1 143 ? 48.672 65.248 88.216 1.00 35.91 143 LEU A N 1
ATOM 2910 C CA . LEU B 1 143 ? 47.955 66.507 88.430 1.00 33.53 143 LEU A CA 1
ATOM 2911 C C . LEU B 1 143 ? 46.770 66.227 89.332 1.00 32.13 143 LEU A C 1
ATOM 2912 O O . LEU B 1 143 ? 45.836 65.536 88.946 1.00 32.46 143 LEU A O 1
ATOM 2917 N N . LEU B 1 144 ? 46.803 66.778 90.535 1.00 31.39 144 LEU A N 1
ATOM 2918 C CA . LEU B 1 144 ? 45.811 66.462 91.541 1.00 31.56 144 LEU A CA 1
ATOM 2919 C C . LEU B 1 144 ? 44.562 67.323 91.448 1.00 29.98 144 LEU A C 1
ATOM 2920 O O . LEU B 1 144 ? 43.507 66.942 91.913 1.00 29.77 144 LEU A O 1
ATOM 2925 N N . GLY B 1 145 ? 44.672 68.486 90.830 1.00 27.54 145 GLY A N 1
ATOM 2926 C CA . GLY B 1 145 ? 43.507 69.316 90.645 1.00 26.94 145 GLY A CA 1
ATOM 2927 C C . GLY B 1 145 ? 43.856 70.700 90.179 1.00 24.96 145 GLY A C 1
ATOM 2928 O O . GLY B 1 145 ? 45.027 71.038 90.049 1.00 24.39 145 GLY A O 1
ATOM 2929 N N . VAL B 1 146 ? 42.818 71.469 89.869 1.00 24.19 146 VAL A N 1
ATOM 2930 C CA . VAL B 1 146 ? 42.973 72.809 89.373 1.00 22.94 146 VAL A CA 1
ATOM 2931 C C . VAL B 1 146 ? 42.159 73.712 90.305 1.00 23.01 146 VAL A C 1
ATOM 2932 O O . VAL B 1 146 ? 41.023 73.387 90.632 1.00 23.74 146 VAL A O 1
ATOM 2936 N N . GLY B 1 147 ? 42.769 74.806 90.746 1.00 22.15 147 GLY A N 1
ATOM 2937 C CA . GLY B 1 147 ? 42.107 75.803 91.560 1.00 22.52 147 GLY A CA 1
ATOM 2938 C C . GLY B 1 147 ? 41.990 77.103 90.803 1.00 21.65 147 GLY A C 1
ATOM 2939 O O . GLY B 1 147 ? 42.944 77.538 90.166 1.00 20.50 147 GLY A O 1
ATOM 2940 N N . ILE B 1 148 ? 40.827 77.748 90.920 1.00 21.23 148 ILE A N 1
ATOM 2941 C CA . ILE B 1 148 ? 40.536 78.958 90.166 1.00 20.10 148 ILE A CA 1
ATOM 2942 C C . ILE B 1 148 ? 40.028 80.068 91.070 1.00 18.99 148 ILE A C 1
ATOM 2943 O O . ILE B 1 148 ? 39.011 79.928 91.765 1.00 18.10 148 ILE A O 1
ATOM 2948 N N . ALA B 1 149 ? 40.784 81.147 91.077 1.00 18.04 149 ALA A N 1
ATOM 2949 C CA . ALA B 1 149 ? 40.412 82.387 91.743 1.00 17.84 149 ALA A CA 1
ATOM 2950 C C . ALA B 1 149 ? 39.743 83.331 90.753 1.00 17.58 149 ALA A C 1
ATOM 2951 O O . ALA B 1 149 ? 40.290 83.615 89.666 1.00 17.93 149 ALA A O 1
ATOM 2953 N N . ILE B 1 150 ? 38.595 83.876 91.133 1.00 17.07 150 ILE A N 1
ATOM 2954 C CA . ILE B 1 150 ? 37.826 84.708 90.208 1.00 16.86 150 ILE A CA 1
ATOM 2955 C C . ILE B 1 150 ? 37.007 85.751 90.959 1.00 16.42 150 ILE A C 1
ATOM 2956 O O . ILE B 1 150 ? 36.738 85.610 92.148 1.00 16.68 150 ILE A O 1
ATOM 2961 N N . SER B 1 151 ? 36.669 86.832 90.267 1.00 16.82 151 SER A N 1
ATOM 2962 C CA . SER B 1 151 ? 35.809 87.871 90.836 1.00 16.64 151 SER A CA 1
ATOM 2963 C C . SER B 1 151 ? 34.359 87.400 90.930 1.00 17.81 151 SER A C 1
ATOM 2964 O O . SER B 1 151 ? 33.903 86.577 90.129 1.00 18.03 151 SER A O 1
ATOM 2967 N N . GLY B 1 152 ? 33.648 87.923 91.927 1.00 18.18 152 GLY A N 1
ATOM 2968 C CA . GLY B 1 152 ? 32.194 87.894 91.975 1.00 18.86 152 GLY A CA 1
ATOM 2969 C C . GLY B 1 152 ? 31.644 86.812 92.888 1.00 19.95 152 GLY A C 1
ATOM 2970 O O . GLY B 1 152 ? 32.351 86.245 93.720 1.00 19.82 152 GLY A O 1
ATOM 2971 N N . LEU B 1 153 ? 30.350 86.565 92.726 1.00 21.37 153 LEU A N 1
ATOM 2972 C CA . LEU B 1 153 ? 29.621 85.546 93.460 1.00 22.55 153 LEU A CA 1
ATOM 2973 C C . LEU B 1 153 ? 29.817 84.200 92.785 1.00 22.92 153 LEU A C 1
ATOM 2974 O O . LEU B 1 153 ? 29.436 84.015 91.634 1.00 23.55 153 LEU A O 1
ATOM 2979 N N . VAL B 1 154 ? 30.407 83.270 93.530 1.00 23.17 154 VAL A N 1
ATOM 2980 C CA . VAL B 1 154 ? 30.714 81.934 93.068 1.00 26.27 154 VAL A CA 1
ATOM 2981 C C . VAL B 1 154 ? 29.859 80.961 93.874 1.00 27.87 154 VAL A C 1
ATOM 2982 O O . VAL B 1 154 ? 29.661 81.151 95.086 1.00 28.11 154 VAL A O 1
ATOM 2986 N N . ASN B 1 155 ? 29.362 79.927 93.207 1.00 29.16 155 ASN A N 1
ATOM 2987 C CA . ASN B 1 155 ? 28.828 78.755 93.910 1.00 31.51 155 ASN A CA 1
ATOM 2988 C C . ASN B 1 155 ? 29.963 77.748 94.028 1.00 32.21 155 ASN A C 1
ATOM 2989 O O . ASN B 1 155 ? 30.309 77.082 93.060 1.00 31.32 155 ASN A O 1
ATOM 2994 N N . ARG B 1 156 ? 30.585 77.711 95.196 1.00 33.53 156 ARG A N 1
ATOM 2995 C CA . ARG B 1 156 ? 31.854 77.011 95.363 1.00 36.48 156 ARG A CA 1
ATOM 2996 C C . ARG B 1 156 ? 31.675 75.478 95.386 1.00 38.64 156 ARG A C 1
ATOM 2997 O O . ARG B 1 156 ? 32.607 74.740 95.073 1.00 41.24 156 ARG A O 1
ATOM 3005 N N . LYS B 1 157 ? 30.452 75.002 95.641 1.00 40.27 157 LYS A N 1
ATOM 3006 C CA . LYS B 1 157 ? 30.136 73.579 95.504 1.00 41.87 157 LYS A CA 1
ATOM 3007 C C . LYS B 1 157 ? 30.056 73.077 94.052 1.00 41.10 157 LYS A C 1
ATOM 3008 O O . LYS B 1 157 ? 30.593 72.016 93.749 1.00 40.46 157 LYS A O 1
ATOM 3014 N N . LYS B 1 158 ? 29.352 73.796 93.178 1.00 38.39 158 LYS A N 1
ATOM 3015 C CA . LYS B 1 158 ? 29.245 73.425 91.757 1.00 38.36 158 LYS A CA 1
ATOM 3016 C C . LYS B 1 158 ? 30.345 74.035 90.868 1.00 35.25 158 LYS A C 1
ATOM 3017 O O . LYS B 1 158 ? 30.437 73.726 89.690 1.00 34.06 158 LYS A O 1
ATOM 3023 N N . GLY B 1 159 ? 31.142 74.941 91.417 1.00 33.08 159 GLY A N 1
ATOM 3024 C CA . GLY B 1 159 ? 32.126 75.672 90.608 1.00 31.60 159 GLY A CA 1
ATOM 3025 C C . GLY B 1 159 ? 31.522 76.552 89.518 1.00 31.49 159 GLY A C 1
ATOM 3026 O O . GLY B 1 159 ? 32.024 76.580 88.396 1.00 31.39 159 GLY A O 1
ATOM 3027 N N . THR B 1 160 ? 30.422 77.235 89.822 1.00 30.21 160 THR A N 1
ATOM 3028 C CA . THR B 1 160 ? 29.830 78.159 88.859 1.00 30.83 160 THR A CA 1
ATOM 3029 C C . THR B 1 160 ? 30.147 79.591 89.255 1.00 28.79 160 THR A C 1
ATOM 3030 O O . THR B 1 160 ? 30.263 79.917 90.447 1.00 28.82 160 THR A O 1
ATOM 3034 N N . VAL B 1 161 ? 30.266 80.448 88.250 1.00 27.18 161 VAL A N 1
ATOM 3035 C CA . VAL B 1 161 ? 30.314 81.876 88.477 1.00 25.75 161 VAL A CA 1
ATOM 3036 C C . VAL B 1 161 ? 28.901 82.382 88.289 1.00 25.99 161 VAL A C 1
ATOM 3037 O O . VAL B 1 161 ? 28.398 82.484 87.169 1.00 26.80 161 VAL A O 1
ATOM 3041 N N . ILE B 1 162 ? 28.250 82.658 89.402 1.00 26.41 162 ILE A N 1
ATOM 3042 C CA . ILE B 1 162 ? 26.863 83.083 89.377 1.00 27.63 162 ILE A CA 1
ATOM 3043 C C . ILE B 1 162 ? 26.790 84.491 88.809 1.00 26.84 162 ILE A C 1
ATOM 3044 O O . ILE B 1 162 ? 26.049 84.759 87.853 1.00 27.86 162 ILE A O 1
ATOM 3049 N N . ARG B 1 163 ? 27.596 85.383 89.361 1.00 24.75 163 ARG A N 1
ATOM 3050 C CA . ARG B 1 163 ? 27.592 86.754 88.909 1.00 23.77 163 ARG A CA 1
ATOM 3051 C C . ARG B 1 163 ? 28.940 87.372 89.155 1.00 22.16 163 ARG A C 1
ATOM 3052 O O . ARG B 1 163 ? 29.326 87.580 90.304 1.00 22.20 163 ARG A O 1
ATOM 3060 N N . SER B 1 164 ? 29.654 87.668 88.081 1.00 21.47 164 SER A N 1
ATOM 3061 C CA . SER B 1 164 ? 30.789 88.580 88.132 1.00 20.95 164 SER A CA 1
ATOM 3062 C C . SER B 1 164 ? 30.501 89.789 87.279 1.00 20.88 164 SER A C 1
ATOM 3063 O O . SER B 1 164 ? 30.611 89.745 86.062 1.00 20.56 164 SER A O 1
ATOM 3066 N N . THR B 1 165 ? 30.215 90.911 87.924 1.00 21.60 165 THR A N 1
ATOM 3067 C CA . THR B 1 165 ? 30.013 92.142 87.190 1.00 21.75 165 THR A CA 1
ATOM 3068 C C . THR B 1 165 ? 31.361 92.743 86.749 1.00 22.04 165 THR A C 1
ATOM 3069 O O . THR B 1 165 ? 31.406 93.552 85.823 1.00 21.58 165 THR A O 1
ATOM 3073 N N . MET B 1 166 ? 32.464 92.336 87.376 1.00 21.72 166 MET A N 1
ATOM 3074 C CA . MET B 1 166 ? 33.804 92.704 86.875 1.00 23.13 166 MET A CA 1
ATOM 3075 C C . MET B 1 166 ? 34.043 92.165 85.482 1.00 23.16 166 MET A C 1
ATOM 3076 O O . MET B 1 166 ? 34.689 92.805 84.667 1.00 23.60 166 MET A O 1
ATOM 3081 N N . LEU B 1 167 ? 33.542 90.957 85.235 1.00 22.27 167 LEU A N 1
ATOM 3082 C CA . LEU B 1 167 ? 33.736 90.267 83.969 1.00 22.63 167 LEU A CA 1
ATOM 3083 C C . LEU B 1 167 ? 32.548 90.336 83.029 1.00 23.62 167 LEU A C 1
ATOM 3084 O O . LEU B 1 167 ? 32.649 89.925 81.866 1.00 25.26 167 LEU A O 1
ATOM 3089 N N . GLY B 1 168 ? 31.392 90.718 83.541 1.00 23.54 168 GLY A N 1
ATOM 3090 C CA . GLY B 1 168 ? 30.155 90.592 82.771 1.00 25.75 168 GLY A CA 1
ATOM 3091 C C . GLY B 1 168 ? 29.747 89.157 82.526 1.00 26.81 168 GLY A C 1
ATOM 3092 O O . GLY B 1 168 ? 29.138 88.845 81.493 1.00 31.04 168 GLY A O 1
ATOM 3093 N N . TRP B 1 169 ? 30.063 88.274 83.470 1.00 25.88 169 TRP A N 1
ATOM 3094 C CA . TRP B 1 169 ? 29.690 86.863 83.380 1.00 26.72 169 TRP A CA 1
ATOM 3095 C C . TRP B 1 169 ? 28.486 86.626 84.263 1.00 27.55 169 TRP A C 1
ATOM 3096 O O . TRP B 1 169 ? 28.443 87.115 85.391 1.00 26.55 169 TRP A O 1
ATOM 3107 N N . GLU B 1 170 ? 27.567 85.789 83.795 1.00 30.20 170 GLU A N 1
ATOM 3108 C CA . GLU B 1 170 ? 26.435 85.367 84.598 1.00 32.87 170 GLU A CA 1
ATOM 3109 C C . GLU B 1 170 ? 26.159 83.887 84.357 1.00 32.80 170 GLU A C 1
ATOM 3110 O O . GLU B 1 170 ? 26.086 83.452 83.213 1.00 32.36 170 GLU A O 1
ATOM 3116 N N . ASN B 1 171 ? 26.031 83.136 85.447 1.00 31.70 171 ASN A N 1
ATOM 3117 C CA . ASN B 1 171 ? 25.851 81.684 85.426 1.00 33.58 171 ASN A CA 1
ATOM 3118 C C . ASN B 1 171 ? 26.752 80.944 84.467 1.00 33.04 171 ASN A C 1
ATOM 3119 O O . ASN B 1 171 ? 26.288 80.164 83.640 1.00 33.91 171 ASN A O 1
ATOM 3124 N N . VAL B 1 172 ? 28.050 81.184 84.593 1.00 30.29 172 VAL A N 1
ATOM 3125 C CA . VAL B 1 172 ? 29.041 80.491 83.797 1.00 30.28 172 VAL A CA 1
ATOM 3126 C C . VAL B 1 172 ? 29.426 79.231 84.562 1.00 31.08 172 VAL A C 1
ATOM 3127 O O . VAL B 1 172 ? 29.876 79.299 85.708 1.00 29.57 172 VAL A O 1
ATOM 3131 N N . ALA B 1 173 ? 29.206 78.088 83.922 1.00 30.48 173 ALA A N 1
ATOM 3132 C CA . ALA B 1 173 ? 29.417 76.791 84.541 1.00 31.34 173 ALA A CA 1
ATOM 3133 C C . ALA B 1 173 ? 30.878 76.440 84.332 1.00 30.26 173 ALA A C 1
ATOM 3134 O O . ALA B 1 173 ? 31.236 75.581 83.534 1.00 30.78 173 ALA A O 1
ATOM 3136 N N . LEU B 1 174 ? 31.726 77.179 85.040 1.00 29.31 174 LEU A N 1
ATOM 3137 C CA . LEU B 1 174 ? 33.164 77.186 84.786 1.00 29.05 174 LEU A CA 1
ATOM 3138 C C . LEU B 1 174 ? 33.781 75.803 85.030 1.00 29.25 174 LEU A C 1
ATOM 3139 O O . LEU B 1 174 ? 34.535 75.269 84.208 1.00 28.47 174 LEU A O 1
ATOM 3144 N N . GLU B 1 175 ? 33.433 75.212 86.156 1.00 29.65 175 GLU A N 1
ATOM 3145 C CA . GLU B 1 175 ? 33.944 73.892 86.505 1.00 30.20 175 GLU A CA 1
ATOM 3146 C C . GLU B 1 175 ? 33.482 72.802 85.535 1.00 30.91 175 GLU A C 1
ATOM 3147 O O . GLU B 1 175 ? 34.284 71.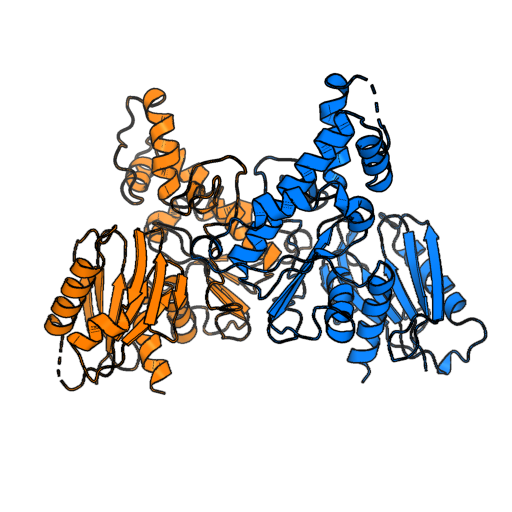984 85.087 1.00 31.19 175 GLU A O 1
ATOM 3153 N N . ALA B 1 176 ? 32.201 72.799 85.184 1.00 31.53 176 ALA A N 1
ATOM 3154 C CA . ALA B 1 176 ? 31.691 71.810 84.216 1.00 33.24 176 ALA A CA 1
ATOM 3155 C C . ALA B 1 176 ? 32.355 71.959 82.844 1.00 33.59 176 ALA A C 1
ATOM 3156 O O . ALA B 1 176 ? 32.758 70.981 82.229 1.00 33.16 176 ALA A O 1
ATOM 3158 N N . MET B 1 177 ? 32.483 73.192 82.368 1.00 32.53 177 MET A N 1
ATOM 3159 C CA . MET B 1 177 ? 33.136 73.442 81.081 1.00 33.33 177 MET A CA 1
ATOM 3160 C C . MET B 1 177 ? 34.579 72.946 81.089 1.00 32.37 177 MET A C 1
ATOM 3161 O O . MET B 1 177 ? 35.048 72.359 80.119 1.00 32.90 177 MET A O 1
ATOM 3166 N N A LEU B 1 178 ? 35.279 73.170 82.195 0.70 31.29 178 LEU A N 1
ATOM 3167 N N B LEU B 1 178 ? 35.280 73.163 82.197 0.30 30.78 178 LEU A N 1
ATOM 3168 C CA A LEU B 1 178 ? 36.638 72.656 82.344 0.70 31.93 178 LEU A CA 1
ATOM 3169 C CA B LEU B 1 178 ? 36.642 72.657 82.346 0.30 30.61 178 LEU A CA 1
ATOM 3170 C C A LEU B 1 178 ? 36.701 71.132 82.456 0.70 33.00 178 LEU A C 1
ATOM 3171 C C B LEU B 1 178 ? 36.720 71.139 82.478 0.30 32.31 178 LEU A C 1
ATOM 3172 O O A LEU B 1 178 ? 37.604 70.499 81.901 0.70 33.20 178 LEU A O 1
ATOM 3173 O O B LEU B 1 178 ? 37.658 70.518 81.972 0.30 32.76 178 LEU A O 1
ATOM 3182 N N . HIS B 1 179 ? 35.747 70.537 83.153 1.00 33.27 179 HIS A N 1
ATOM 3183 C CA . HIS B 1 179 ? 35.714 69.072 83.278 1.00 35.98 179 HIS A CA 1
ATOM 3184 C C . HIS B 1 179 ? 35.499 68.409 81.925 1.00 36.77 179 HIS A C 1
ATOM 3185 O O . HIS B 1 179 ? 36.013 67.341 81.690 1.00 36.90 179 HIS A O 1
ATOM 3192 N N . ALA B 1 180 ? 34.832 69.098 81.001 1.00 36.76 180 ALA A N 1
ATOM 3193 C CA . ALA B 1 180 ? 34.769 68.623 79.629 1.00 37.67 180 ALA A CA 1
ATOM 3194 C C . ALA B 1 180 ? 36.171 68.400 79.042 1.00 37.96 180 ALA A C 1
ATOM 3195 O O . ALA B 1 180 ? 36.386 67.456 78.305 1.00 38.35 180 ALA A O 1
ATOM 3197 N N . HIS B 1 181 ? 37.131 69.249 79.388 1.00 36.50 181 HIS A N 1
ATOM 3198 C CA . HIS B 1 181 ? 38.525 69.071 78.953 1.00 37.79 181 HIS A CA 1
ATOM 3199 C C . HIS B 1 181 ? 39.284 68.099 79.838 1.00 37.25 181 HIS A C 1
ATOM 3200 O O . HIS B 1 181 ? 40.158 67.413 79.371 1.00 39.26 181 HIS A O 1
ATOM 3207 N N . PHE B 1 182 ? 39.007 68.109 81.134 1.00 36.71 182 PHE A N 1
ATOM 3208 C CA . PHE B 1 182 ? 39.766 67.316 82.106 1.00 37.18 182 PHE A CA 1
ATOM 3209 C C . PHE B 1 182 ? 38.784 66.560 82.986 1.00 37.23 182 PHE A C 1
ATOM 3210 O O . PHE B 1 182 ? 38.637 66.874 84.160 1.00 35.32 182 PHE A O 1
ATOM 3218 N N . PRO B 1 183 ? 38.096 65.561 82.415 1.00 38.41 183 PRO A N 1
ATOM 3219 C CA . PRO B 1 183 ? 36.972 64.980 83.141 1.00 39.42 183 PRO A CA 1
ATOM 3220 C C . PRO B 1 183 ? 37.367 64.222 84.401 1.00 40.74 183 PRO A C 1
ATOM 3221 O O . PRO B 1 183 ? 36.508 63.971 85.248 1.00 41.94 183 PRO A O 1
ATOM 3225 N N . ASP B 1 184 ? 38.642 63.877 84.541 1.00 41.26 184 ASP A N 1
ATOM 3226 C CA . ASP B 1 184 ? 39.070 63.062 85.665 1.00 43.54 184 ASP A CA 1
ATOM 3227 C C . ASP B 1 184 ? 39.964 63.772 86.672 1.00 42.47 184 ASP A C 1
ATOM 3228 O O . ASP B 1 184 ? 40.636 63.119 87.456 1.00 42.78 184 ASP A O 1
ATOM 3233 N N . ILE B 1 185 ? 39.937 65.099 86.717 1.00 41.38 185 ILE A N 1
ATOM 3234 C CA . ILE B 1 185 ? 40.573 65.764 87.855 1.00 40.45 185 ILE A CA 1
ATOM 3235 C C . ILE B 1 185 ? 39.715 66.848 88.507 1.00 37.35 185 ILE A C 1
ATOM 3236 O O . ILE B 1 185 ? 39.001 67.582 87.819 1.00 36.45 185 ILE A O 1
ATOM 3241 N N . PRO B 1 186 ? 39.806 66.956 89.836 1.00 35.55 186 PRO A N 1
ATOM 3242 C CA . PRO B 1 186 ? 39.077 67.957 90.615 1.00 33.80 186 PRO A CA 1
ATOM 3243 C C . PRO B 1 186 ? 39.352 69.379 90.119 1.00 31.18 186 PRO A C 1
ATOM 3244 O O . PRO B 1 186 ? 40.503 69.702 89.829 1.00 28.96 186 PRO A O 1
ATOM 3248 N N . VAL B 1 187 ? 38.300 70.200 90.047 1.00 29.97 187 VAL A N 1
ATOM 3249 C CA . VAL B 1 187 ? 38.406 71.619 89.755 1.00 28.39 187 VAL A CA 1
ATOM 3250 C C . VAL B 1 187 ? 37.658 72.326 90.877 1.00 27.62 187 VAL A C 1
ATOM 3251 O O . VAL B 1 187 ? 36.539 71.938 91.191 1.00 29.57 187 VAL A O 1
ATOM 3255 N N . TYR B 1 188 ? 38.296 73.291 91.531 1.00 25.44 188 TYR A N 1
ATOM 3256 C CA . TYR B 1 188 ? 37.660 74.070 92.567 1.00 25.00 188 TYR A CA 1
ATOM 3257 C C . TYR B 1 188 ? 37.723 75.550 92.214 1.00 23.02 188 TYR A C 1
ATOM 3258 O O . TYR B 1 188 ? 38.663 75.997 91.567 1.00 22.83 188 TYR A O 1
ATOM 3267 N N . VAL B 1 189 ? 36.677 76.268 92.575 1.00 22.29 189 VAL A N 1
ATOM 3268 C CA . VAL B 1 189 ? 36.539 77.674 92.262 1.00 21.83 189 VAL A CA 1
ATOM 3269 C C . VAL B 1 189 ? 36.198 78.419 93.557 1.00 21.44 189 VAL A C 1
ATOM 3270 O O . VAL B 1 189 ? 35.419 77.922 94.372 1.00 22.26 189 VAL A O 1
ATOM 3274 N N . ASP B 1 190 ? 36.809 79.582 93.761 1.00 20.39 190 ASP A N 1
ATOM 3275 C CA . ASP B 1 190 ? 36.424 80.460 94.873 1.00 19.88 190 ASP A CA 1
ATOM 3276 C C . ASP B 1 190 ? 36.721 81.883 94.499 1.00 18.68 190 ASP A C 1
ATOM 3277 O O . ASP B 1 190 ? 37.415 82.164 93.503 1.00 17.91 190 ASP A O 1
ATOM 3282 N N . LYS B 1 191 ? 36.141 82.803 95.250 1.00 17.24 191 LYS A N 1
ATOM 3283 C CA . LYS B 1 191 ? 36.374 84.209 95.008 1.00 16.61 191 LYS A CA 1
ATOM 3284 C C . LYS B 1 191 ? 37.831 84.546 95.225 1.00 16.31 191 LYS A C 1
ATOM 3285 O O . LYS B 1 191 ? 38.477 84.040 96.154 1.00 17.31 191 LYS A O 1
ATOM 3291 N N . ASN B 1 192 ? 38.340 85.402 94.364 1.00 15.79 192 ASN A N 1
ATOM 3292 C CA . ASN B 1 192 ? 39.734 85.773 94.367 1.00 16.20 192 ASN A CA 1
ATOM 3293 C C . ASN B 1 192 ? 40.314 86.097 95.734 1.00 16.68 192 ASN A C 1
ATOM 3294 O O . ASN B 1 192 ? 41.329 85.524 96.136 1.00 16.19 192 ASN A O 1
ATOM 3299 N N . ILE B 1 193 ? 39.662 87.005 96.473 1.00 16.31 193 ILE A N 1
ATOM 3300 C CA . ILE B 1 193 ? 40.233 87.454 97.746 1.00 17.22 193 ILE A CA 1
ATOM 3301 C C . ILE B 1 193 ? 40.158 86.371 98.847 1.00 17.12 193 ILE A C 1
ATOM 3302 O O . ILE B 1 193 ? 41.025 86.303 99.716 1.00 17.17 193 ILE A O 1
ATOM 3307 N N . ASN B 1 194 ? 39.184 85.481 98.740 1.00 17.69 194 ASN A N 1
ATOM 3308 C CA . ASN B 1 194 ? 39.154 84.270 99.548 1.00 18.76 194 ASN A CA 1
ATOM 3309 C C . ASN B 1 194 ? 40.372 83.401 99.291 1.00 19.78 194 ASN A C 1
ATOM 3310 O O . ASN B 1 194 ? 41.001 82.919 100.235 1.00 21.16 194 ASN A O 1
ATOM 3315 N N . CYS B 1 195 ? 40.741 83.223 98.030 1.00 19.49 195 CYS A N 1
ATOM 3316 C CA . CYS B 1 195 ? 41.972 82.489 97.716 1.00 20.13 195 CYS A CA 1
ATOM 3317 C C . CYS B 1 195 ? 43.216 83.162 98.313 1.00 19.97 195 CYS A C 1
ATOM 3318 O O . CYS B 1 195 ? 44.044 82.490 98.921 1.00 21.03 195 CYS A O 1
ATOM 3321 N N . TYR B 1 196 ? 43.330 84.483 98.172 1.00 19.57 196 TYR A N 1
ATOM 3322 C CA . TYR B 1 196 ? 44.461 85.203 98.747 1.00 19.98 196 TYR A CA 1
ATOM 3323 C C . TYR B 1 196 ? 44.491 84.977 100.250 1.00 20.64 196 TYR A C 1
ATOM 3324 O O . TYR B 1 196 ? 45.556 84.789 100.852 1.00 21.54 196 TYR A O 1
ATOM 3333 N N . THR B 1 197 ? 43.316 84.955 100.855 1.00 20.62 197 THR A N 1
ATOM 3334 C CA . THR B 1 197 ? 43.249 84.859 102.298 1.00 21.11 197 THR A CA 1
ATOM 3335 C C . THR B 1 197 ? 43.662 83.459 102.762 1.00 22.16 197 THR A C 1
ATOM 3336 O O . THR B 1 197 ? 44.274 83.308 103.839 1.00 22.91 197 THR A O 1
ATOM 3340 N N . LEU B 1 198 ? 43.396 82.438 101.948 1.00 22.37 198 LEU A N 1
ATOM 3341 C CA . LEU B 1 198 ? 43.957 81.116 102.259 1.00 24.09 198 LEU A CA 1
ATOM 3342 C C . LEU B 1 198 ? 45.481 81.187 102.299 1.00 24.97 198 LEU A C 1
ATOM 3343 O O . LEU B 1 198 ? 46.117 80.565 103.150 1.00 25.71 198 LEU A O 1
ATOM 3348 N N . ALA B 1 199 ? 46.085 81.889 101.347 1.00 24.85 199 ALA A N 1
ATOM 3349 C CA . ALA B 1 199 ? 47.541 82.070 101.377 1.00 26.28 199 ALA A CA 1
ATOM 3350 C C . ALA B 1 199 ? 47.993 82.832 102.640 1.00 27.04 199 ALA A C 1
ATOM 3351 O O . ALA B 1 199 ? 49.007 82.473 103.252 1.00 28.58 199 ALA A O 1
ATOM 3353 N N . GLU B 1 200 ? 47.243 83.848 103.059 1.00 26.65 200 GLU A N 1
ATOM 3354 C CA . GLU B 1 200 ? 47.570 84.523 104.331 1.00 28.33 200 GLU A CA 1
ATOM 3355 C C . GLU B 1 200 ? 47.483 83.578 105.521 1.00 29.86 200 GLU A C 1
ATOM 3356 O O . GLU B 1 200 ? 48.315 83.630 106.428 1.00 30.61 200 GLU A O 1
ATOM 3362 N N . LEU B 1 201 ? 46.481 82.714 105.512 1.00 30.14 201 LEU A N 1
ATOM 3363 C CA . LEU B 1 201 ? 46.267 81.784 106.625 1.00 32.42 201 LEU A CA 1
ATOM 3364 C C . LEU B 1 201 ? 47.393 80.767 106.748 1.00 35.39 201 LEU A C 1
ATOM 3365 O O . LEU B 1 201 ? 47.780 80.403 107.854 1.00 37.31 201 LEU A O 1
ATOM 3370 N N . TRP B 1 202 ? 47.897 80.299 105.614 1.00 36.36 202 TRP A N 1
ATOM 3371 C CA . TRP B 1 202 ? 48.889 79.236 105.593 1.00 38.97 202 TRP A CA 1
ATOM 3372 C C . TRP B 1 202 ? 50.308 79.770 105.519 1.00 39.17 202 TRP A C 1
ATOM 3373 O O . TRP B 1 202 ? 51.214 79.175 106.098 1.00 41.22 202 TRP A O 1
ATOM 3384 N N . LEU B 1 203 ? 50.504 80.911 104.865 1.00 37.54 203 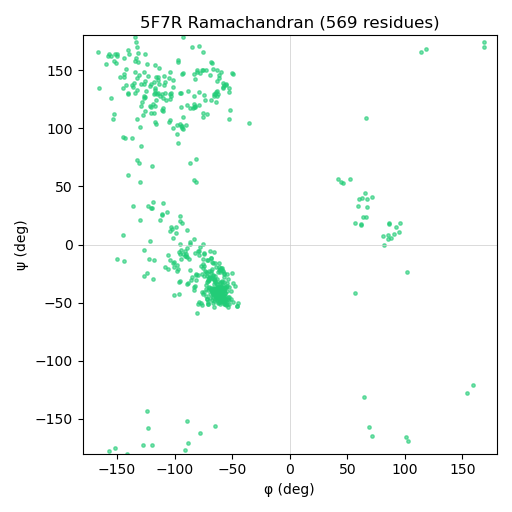LEU A N 1
ATOM 3385 C CA . LEU B 1 203 ? 51.845 81.417 104.536 1.00 38.65 203 LEU A CA 1
ATOM 3386 C C . LEU B 1 203 ? 52.169 82.801 105.090 1.00 38.86 203 LEU A C 1
ATOM 3387 O O . LEU B 1 203 ? 53.330 83.207 105.059 1.00 39.48 203 LEU A O 1
ATOM 3392 N N . GLY B 1 204 ? 51.175 83.540 105.583 1.00 38.13 204 GLY A N 1
ATOM 3393 C CA . GLY B 1 204 ? 51.357 84.973 105.813 1.00 39.72 204 GLY A CA 1
ATOM 3394 C C . GLY B 1 204 ? 51.093 85.468 107.226 1.00 42.94 204 GLY A C 1
ATOM 3395 O O . GLY B 1 204 ? 51.415 84.801 108.201 1.00 42.68 204 GLY A O 1
ATOM 3396 N N . GLU B 1 205 ? 50.521 86.668 107.316 1.00 46.47 205 GLU A N 1
ATOM 3397 C CA . GLU B 1 205 ? 50.289 87.366 108.592 1.00 50.37 205 GLU A CA 1
ATOM 3398 C C . GLU B 1 205 ? 48.972 86.945 109.211 1.00 51.46 205 GLU A C 1
ATOM 3399 O O . GLU B 1 205 ? 48.535 87.505 110.221 1.00 51.56 205 GLU A O 1
ATOM 3405 N N . GLY B 1 206 ? 48.296 86.027 108.543 1.00 52.30 206 GLY A N 1
ATOM 3406 C CA . GLY B 1 206 ? 47.108 85.417 109.078 1.00 53.52 206 GLY A CA 1
ATOM 3407 C C . GLY B 1 206 ? 47.403 84.120 109.790 1.00 54.58 206 GLY A C 1
ATOM 3408 O O . GLY B 1 206 ? 46.535 83.590 110.468 1.00 55.65 206 GLY A O 1
ATOM 3409 N N . LYS B 1 207 ? 48.601 83.577 109.629 1.00 55.27 207 LYS A N 1
ATOM 3410 C CA . LYS B 1 207 ? 48.888 82.280 110.239 1.00 59.08 207 LYS A CA 1
ATOM 3411 C C . LYS B 1 207 ? 48.805 82.338 111.755 1.00 62.15 207 LYS A C 1
ATOM 3412 O O . LYS B 1 207 ? 48.406 81.355 112.376 1.00 62.51 207 LYS A O 1
ATOM 3418 N N . GLN B 1 208 ? 49.108 83.513 112.322 1.00 64.45 208 GLN A N 1
ATOM 3419 C CA . GLN B 1 208 ? 49.174 83.713 113.770 1.00 68.25 208 GLN A CA 1
ATOM 3420 C C . GLN B 1 208 ? 47.956 84.417 114.367 1.00 65.31 208 GLN A C 1
ATOM 3421 O O . GLN B 1 208 ? 48.010 84.838 115.518 1.00 67.01 208 GLN A O 1
ATOM 3427 N N . SER B 1 209 ? 46.867 84.529 113.607 1.00 62.19 209 SER A N 1
ATOM 3428 C CA . SER B 1 209 ? 45.642 85.192 114.075 1.00 61.62 209 SER A CA 1
ATOM 3429 C C . SER B 1 209 ? 44.421 84.338 113.792 1.00 60.36 209 SER A C 1
ATOM 3430 O O . SER B 1 209 ? 44.469 83.416 112.992 1.00 64.89 209 SER A O 1
ATOM 3433 N N . ASN B 1 210 ? 43.315 84.680 114.429 1.00 58.62 210 ASN A N 1
ATOM 3434 C CA . ASN B 1 210 ? 42.114 83.862 114.371 1.00 56.87 210 ASN A CA 1
ATOM 3435 C C . ASN B 1 210 ? 40.868 84.618 113.933 1.00 53.60 210 ASN A C 1
ATOM 3436 O O . ASN B 1 210 ? 39.924 83.989 113.454 1.00 51.97 210 ASN A O 1
ATOM 3441 N N . ASN B 1 211 ? 40.827 85.931 114.184 1.00 46.14 211 ASN A N 1
ATOM 3442 C CA . ASN B 1 211 ? 39.808 86.804 113.622 1.00 43.50 211 ASN A CA 1
ATOM 3443 C C . ASN B 1 211 ? 40.452 88.034 112.988 1.00 38.27 211 ASN A C 1
ATOM 3444 O O . ASN B 1 211 ? 40.817 88.959 113.689 1.00 35.72 211 ASN A O 1
ATOM 3449 N N . PHE B 1 212 ? 40.576 88.037 111.660 1.00 33.31 212 PHE A N 1
ATOM 3450 C CA . PHE B 1 212 ? 41.204 89.151 110.940 1.00 30.62 212 PHE A CA 1
ATOM 3451 C C . PHE B 1 212 ? 40.518 89.375 109.627 1.00 27.27 212 PHE A C 1
ATOM 3452 O O . PHE B 1 212 ? 39.753 88.523 109.161 1.00 27.41 212 PHE A O 1
ATOM 3460 N N . ALA B 1 213 ? 40.720 90.564 109.086 1.00 24.56 213 ALA A N 1
ATOM 3461 C CA . ALA B 1 213 ? 40.100 90.944 107.855 1.00 22.93 213 ALA A CA 1
ATOM 3462 C C . ALA B 1 213 ? 41.193 91.217 106.844 1.00 22.39 213 ALA A C 1
ATOM 3463 O O . ALA B 1 213 ? 42.254 91.737 107.188 1.00 22.95 213 ALA A O 1
ATOM 3465 N N . THR B 1 214 ? 40.948 90.781 105.623 1.00 21.87 214 THR A N 1
ATOM 3466 C CA . THR B 1 214 ? 41.863 90.997 104.523 1.00 22.67 214 THR A CA 1
ATOM 3467 C C . THR B 1 214 ? 41.148 91.903 103.513 1.00 20.59 214 THR A C 1
ATOM 3468 O O . THR B 1 214 ? 40.048 91.589 103.078 1.00 20.06 214 THR A O 1
ATOM 3472 N N . VAL B 1 215 ? 41.806 92.973 103.087 1.00 19.20 215 VAL A N 1
ATOM 3473 C CA . VAL B 1 215 ? 41.221 93.930 102.157 1.00 18.87 215 VAL A CA 1
ATOM 3474 C C . VAL B 1 215 ? 42.165 94.112 100.978 1.00 18.79 215 VAL A C 1
ATOM 3475 O O . VAL B 1 215 ? 43.365 94.352 101.172 1.00 18.94 215 VAL A O 1
ATOM 3479 N N . SER B 1 216 ? 41.652 93.914 99.766 1.00 18.09 216 SER A N 1
ATOM 3480 C CA . SER B 1 216 ? 42.492 94.060 98.564 1.00 17.74 216 SER A CA 1
ATOM 3481 C C . SER B 1 216 ? 42.283 95.389 97.833 1.00 18.15 216 SER A C 1
ATOM 3482 O O . SER B 1 216 ? 41.157 95.832 97.635 1.00 18.01 216 SER A O 1
ATOM 3485 N N . VAL B 1 217 ? 43.391 96.006 97.432 1.00 19.20 217 VAL A N 1
ATOM 3486 C CA . VAL B 1 217 ? 43.393 97.262 96.692 1.00 19.89 217 VAL A CA 1
ATOM 3487 C C . VAL B 1 217 ? 44.021 97.042 95.296 1.00 20.30 217 VAL A C 1
ATOM 3488 O O . VAL B 1 217 ? 45.000 96.310 95.152 1.00 19.47 217 VAL A O 1
ATOM 3492 N N . GLY B 1 218 ? 43.367 97.581 94.275 1.00 19.62 218 GLY A N 1
ATOM 3493 C CA . GLY B 1 218 ? 43.859 97.502 92.909 1.00 21.02 218 GLY A CA 1
ATOM 3494 C C . GLY B 1 218 ? 42.681 97.739 91.979 1.00 20.05 218 GLY A C 1
ATOM 3495 O O . GLY B 1 218 ? 42.009 98.770 92.075 1.00 19.15 218 GLY A O 1
ATOM 3496 N N . ALA B 1 219 ? 42.404 96.759 91.126 1.00 19.74 219 ALA A N 1
ATOM 3497 C CA . ALA B 1 219 ? 41.391 96.932 90.081 1.00 19.49 219 ALA A CA 1
ATOM 3498 C C . ALA B 1 219 ? 39.988 97.154 90.696 1.00 18.94 219 ALA A C 1
ATOM 3499 O O . ALA B 1 219 ? 39.205 98.002 90.222 1.00 18.99 219 ALA A O 1
ATOM 3501 N N . GLY B 1 220 ? 39.687 96.380 91.735 1.00 17.96 220 GLY A N 1
ATOM 3502 C CA . GLY B 1 220 ? 38.504 96.560 92.551 1.00 17.59 220 GLY A CA 1
ATOM 3503 C C . GLY B 1 220 ? 38.902 96.522 94.009 1.00 17.24 220 GLY A C 1
ATOM 3504 O O . GLY B 1 220 ? 40.103 96.514 94.343 1.00 18.18 220 GLY A O 1
ATOM 3505 N N A LEU B 1 221 ? 37.902 96.402 94.874 0.70 17.52 221 LEU A N 1
ATOM 3506 N N B LEU B 1 221 ? 37.904 96.475 94.887 0.30 16.91 221 LEU A N 1
ATOM 3507 C CA A LEU B 1 221 ? 38.099 96.414 96.328 0.70 17.29 221 LEU A CA 1
ATOM 3508 C CA B LEU B 1 221 ? 38.141 96.395 96.328 0.30 16.54 221 LEU A CA 1
ATOM 3509 C C A LEU B 1 221 ? 37.464 95.128 96.855 0.70 16.90 221 LEU A C 1
ATOM 3510 C C B LEU B 1 221 ? 37.472 95.153 96.895 0.30 16.47 221 LEU A C 1
ATOM 3511 O O A LEU B 1 221 ? 36.267 94.915 96.684 0.70 16.80 221 LEU A O 1
ATOM 3512 O O B LEU B 1 221 ? 36.249 95.040 96.891 0.30 16.40 221 LEU A O 1
ATOM 3521 N N . GLY B 1 222 ? 38.293 94.220 97.361 1.00 16.76 222 GLY A N 1
ATOM 3522 C CA . GLY B 1 222 ? 37.829 92.945 97.919 1.00 16.93 222 GLY A CA 1
ATOM 3523 C C . GLY B 1 222 ? 37.969 92.854 99.433 1.00 16.29 222 GLY A C 1
ATOM 3524 O O . GLY B 1 222 ? 38.771 93.560 100.040 1.00 16.62 222 GLY A O 1
ATOM 3525 N N . LEU B 1 223 ? 37.133 92.023 100.035 1.00 16.04 223 LEU A N 1
ATOM 3526 C CA . LEU B 1 223 ? 37.168 91.744 101.468 1.00 16.89 223 LEU A CA 1
ATOM 3527 C C . LEU B 1 223 ? 37.012 90.245 101.704 1.00 17.25 223 LEU A C 1
ATOM 3528 O O . LEU B 1 223 ? 36.147 89.624 101.114 1.00 17.83 223 LEU A O 1
ATOM 3533 N N . SER B 1 224 ? 37.833 89.700 102.590 1.00 17.89 224 SER A N 1
ATOM 3534 C CA . SER B 1 224 ? 37.588 88.393 103.170 1.00 19.98 224 SER A CA 1
ATOM 3535 C C . SER B 1 224 ? 37.783 88.500 104.678 1.00 21.12 224 SER A C 1
ATOM 3536 O O . SER B 1 224 ? 38.731 89.135 105.146 1.00 21.49 224 SER A O 1
ATOM 3539 N N . VAL B 1 225 ? 36.852 87.964 105.455 1.00 21.29 225 VAL A N 1
ATOM 3540 C CA . VAL B 1 225 ? 36.958 87.992 106.898 1.00 22.43 225 VAL A CA 1
ATOM 3541 C C . VAL B 1 225 ? 37.111 86.578 107.444 1.00 23.28 225 VAL A C 1
ATOM 3542 O O . VAL B 1 225 ? 36.390 85.649 107.043 1.00 22.78 225 VAL A O 1
ATOM 3546 N N . VAL B 1 226 ? 38.110 86.424 108.306 1.00 24.48 226 VAL A N 1
ATOM 3547 C CA . VAL B 1 226 ? 38.390 85.177 108.939 1.00 26.58 226 VAL A CA 1
ATOM 3548 C C . VAL B 1 226 ? 37.867 85.272 110.363 1.00 29.45 226 VAL A C 1
ATOM 3549 O O . VAL B 1 226 ? 38.156 86.237 111.073 1.00 29.06 226 VAL A O 1
ATOM 3553 N N . ILE B 1 227 ? 37.058 84.283 110.735 1.00 32.34 227 ILE A N 1
ATOM 3554 C CA . ILE B 1 227 ? 36.490 84.155 112.086 1.00 37.32 227 ILE A CA 1
ATOM 3555 C C . ILE B 1 227 ? 36.819 82.739 112.553 1.00 41.31 227 ILE A C 1
ATOM 3556 O O . ILE B 1 227 ? 36.390 81.767 111.930 1.00 40.51 227 ILE A O 1
ATOM 3561 N N . ASN B 1 228 ? 37.707 82.644 113.547 1.00 46.75 228 ASN A N 1
ATOM 3562 C CA . ASN B 1 228 ? 38.200 81.381 114.102 1.00 49.85 228 ASN A CA 1
ATOM 3563 C C . ASN B 1 228 ? 39.025 80.528 113.133 1.00 48.67 228 ASN A C 1
ATOM 3564 O O . ASN B 1 228 ? 38.890 79.301 113.070 1.00 47.29 228 ASN A O 1
ATOM 3569 N N . ARG B 1 229 ? 39.925 81.195 112.416 1.00 44.25 229 ARG A N 1
ATOM 3570 C CA . ARG B 1 229 ? 40.743 80.581 111.383 1.00 43.37 229 ARG A CA 1
ATOM 3571 C C . ARG B 1 229 ? 39.925 80.007 110.221 1.00 39.15 229 ARG A C 1
ATOM 3572 O O . ARG B 1 229 ? 40.453 79.238 109.433 1.00 38.74 229 ARG A O 1
ATOM 3580 N N . GLN B 1 230 ? 38.664 80.413 110.089 1.00 35.95 230 GLN A N 1
ATOM 3581 C CA . GLN B 1 230 ? 37.837 80.027 108.943 1.00 34.30 230 GLN A CA 1
ATOM 3582 C C . GLN B 1 230 ? 37.338 81.247 108.191 1.00 29.62 230 GLN A C 1
ATOM 3583 O O . GLN B 1 230 ? 36.809 82.187 108.809 1.00 28.20 230 GLN A O 1
ATOM 3589 N N . ILE B 1 231 ? 37.407 81.191 106.868 1.00 26.46 231 ILE A N 1
ATOM 3590 C CA . ILE B 1 231 ? 36.808 82.232 106.024 1.00 24.29 231 ILE A CA 1
ATOM 3591 C C . ILE B 1 231 ? 35.303 82.227 106.220 1.00 24.22 231 ILE A C 1
ATOM 3592 O O . ILE B 1 231 ? 34.658 81.172 106.223 1.00 23.65 231 ILE A O 1
ATOM 3597 N N . TYR B 1 232 ? 34.763 83.416 106.448 1.00 23.26 232 TYR A N 1
ATOM 3598 C CA . TYR B 1 232 ? 33.323 83.579 106.629 1.00 23.17 232 TYR A CA 1
ATOM 3599 C C . TYR B 1 232 ? 32.693 83.761 105.243 1.00 21.96 232 TYR A C 1
ATOM 3600 O O . TYR B 1 232 ? 32.974 84.750 104.563 1.00 21.54 232 TYR A O 1
ATOM 3609 N N . TYR B 1 233 ? 31.823 82.831 104.846 1.00 22.33 233 TYR A N 1
ATOM 3610 C CA . TYR B 1 233 ? 31.197 82.836 103.501 1.00 22.40 233 TYR A CA 1
ATOM 3611 C C . TYR B 1 233 ? 29.758 83.375 103.462 1.00 22.81 233 TYR A C 1
ATOM 3612 O O . TYR B 1 233 ? 29.236 83.673 102.382 1.00 22.32 233 TYR A O 1
ATOM 3621 N N . GLY B 1 234 ? 29.115 83.466 104.618 1.00 24.07 234 GLY A N 1
ATOM 3622 C CA . GLY B 1 234 ? 27.697 83.811 104.697 1.00 26.42 234 GLY A CA 1
ATOM 3623 C C . GLY B 1 234 ? 26.803 82.724 104.152 1.00 28.84 234 GLY A C 1
ATOM 3624 O O . GLY B 1 234 ? 27.243 81.590 103.990 1.00 30.14 234 GLY A O 1
ATOM 3625 N N . ALA B 1 235 ? 25.596 83.090 103.740 1.00 30.52 235 ALA A N 1
ATOM 3626 C CA . ALA B 1 235 ? 24.545 82.097 103.433 1.00 33.68 235 ALA A CA 1
ATOM 3627 C C . ALA B 1 235 ? 24.829 81.268 102.189 1.00 35.17 235 ALA A C 1
ATOM 3628 O O . ALA B 1 235 ? 24.527 80.075 102.153 1.00 36.27 235 ALA A O 1
ATOM 3630 N N . GLN B 1 236 ? 25.307 81.924 101.145 1.00 36.08 236 GLN A N 1
ATOM 3631 C CA . GLN B 1 236 ? 25.506 81.281 99.855 1.00 38.10 236 GLN A CA 1
ATOM 3632 C C . GLN B 1 236 ? 26.886 81.533 99.289 1.00 34.76 236 GLN A C 1
ATOM 3633 O O . GLN B 1 236 ? 27.121 81.319 98.097 1.00 34.58 236 GLN A O 1
ATOM 3639 N N . GLY B 1 237 ? 27.841 81.898 100.143 1.00 30.59 237 GLY A N 1
ATOM 3640 C CA . GLY B 1 237 ? 29.202 82.150 99.661 1.00 28.82 237 GLY A CA 1
ATOM 3641 C C . GLY B 1 237 ? 29.461 83.564 99.199 1.00 26.37 237 GLY A C 1
ATOM 3642 O O . GLY B 1 237 ? 30.549 83.862 98.722 1.00 27.51 237 GLY A O 1
ATOM 3643 N N . GLY B 1 238 ? 28.477 84.442 99.388 1.00 24.46 238 GLY A N 1
ATOM 3644 C CA . GLY B 1 238 ? 28.515 85.801 98.882 1.00 22.71 238 GLY A CA 1
ATOM 3645 C C . GLY B 1 238 ? 29.138 86.836 99.799 1.00 21.61 238 GLY A C 1
ATOM 3646 O O . GLY B 1 238 ? 29.372 87.970 99.370 1.00 20.20 238 GLY A O 1
ATOM 3647 N N . ALA B 1 239 ? 29.402 86.465 101.060 1.00 20.96 239 ALA A N 1
ATOM 3648 C CA . ALA B 1 239 ? 29.945 87.423 102.019 1.00 20.22 239 ALA A CA 1
ATOM 3649 C C . ALA B 1 239 ? 31.154 88.149 101.458 1.00 19.35 239 ALA A C 1
ATOM 3650 O O . ALA B 1 239 ? 31.972 87.573 100.706 1.00 18.58 239 ALA A O 1
ATOM 3652 N N . GLY B 1 240 ? 31.324 89.401 101.869 1.00 18.21 240 GLY A N 1
ATOM 3653 C CA . GLY B 1 240 ? 32.523 90.148 101.497 1.00 17.80 240 GLY A CA 1
ATOM 3654 C C . GLY B 1 240 ? 32.471 90.996 100.249 1.00 17.11 240 GLY A C 1
ATOM 3655 O O . GLY B 1 240 ? 33.524 91.483 99.785 1.00 17.21 240 GLY A O 1
ATOM 3656 N N . GLU B 1 241 ? 31.271 91.271 99.716 1.00 16.77 241 GLU A N 1
ATOM 3657 C CA . GLU B 1 241 ? 31.178 92.208 98.583 1.00 16.11 241 GLU A CA 1
ATOM 3658 C C . GLU B 1 241 ? 31.200 93.648 99.083 1.00 16.42 241 GLU A C 1
ATOM 3659 O O . GLU B 1 241 ? 30.300 94.478 98.794 1.00 15.96 241 GLU A O 1
ATOM 3665 N N . PHE B 1 242 ? 32.236 93.932 99.858 1.00 16.78 242 PHE A N 1
ATOM 3666 C CA . PHE B 1 242 ? 32.404 95.217 100.525 1.00 17.89 242 PHE A CA 1
ATOM 3667 C C . PHE B 1 242 ? 32.671 96.351 99.548 1.00 16.51 242 PHE A C 1
ATOM 3668 O O . PHE B 1 242 ? 32.363 97.522 99.819 1.00 16.99 242 PHE A O 1
ATOM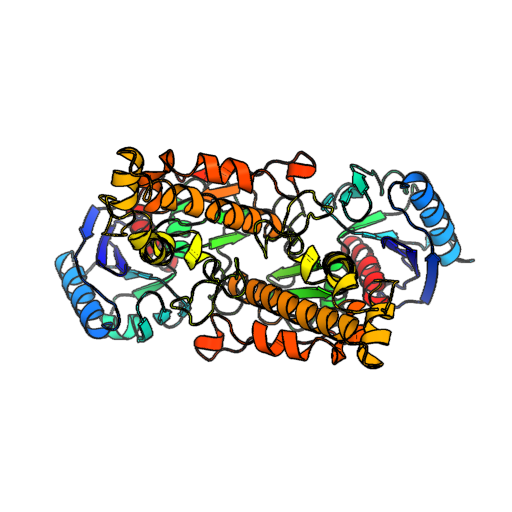 3676 N N . GLY B 1 243 ? 33.206 95.995 98.392 1.00 16.08 243 GLY A N 1
ATOM 3677 C CA . GLY B 1 243 ? 33.341 96.946 97.310 1.00 15.67 243 GLY A CA 1
ATOM 3678 C C . GLY B 1 243 ? 32.023 97.536 96.896 1.00 15.14 243 GLY A C 1
ATOM 3679 O O . GLY B 1 243 ? 31.981 98.619 96.309 1.00 15.21 243 GLY A O 1
ATOM 3680 N N . HIS B 1 244 ? 30.940 96.821 97.184 1.00 14.46 244 HIS A N 1
ATOM 3681 C CA . HIS B 1 244 ? 29.594 97.238 96.778 1.00 14.79 244 HIS A CA 1
ATOM 3682 C C . HIS B 1 244 ? 28.728 97.650 97.945 1.00 15.12 244 HIS A C 1
ATOM 3683 O O . HIS B 1 244 ? 27.495 97.655 97.852 1.00 15.26 244 HIS A O 1
ATOM 3690 N N . THR B 1 245 ? 29.387 98.099 99.019 1.00 14.85 245 THR A N 1
ATOM 3691 C CA . THR B 1 245 ? 28.713 98.924 100.000 1.00 15.22 245 THR A CA 1
ATOM 3692 C C . THR B 1 245 ? 28.683 100.364 99.469 1.00 15.47 245 THR A C 1
ATOM 3693 O O . THR B 1 245 ? 29.588 100.795 98.758 1.00 15.41 245 THR A O 1
ATOM 3697 N N . THR B 1 246 ? 27.654 101.112 99.853 1.00 15.91 246 THR A N 1
ATOM 3698 C CA . THR B 1 246 ? 27.499 102.513 99.403 1.00 16.25 246 THR A CA 1
ATOM 3699 C C . THR B 1 246 ? 28.323 103.422 100.315 1.00 16.29 246 THR A C 1
ATOM 3700 O O . THR B 1 246 ? 28.047 103.501 101.507 1.00 16.76 246 THR A O 1
ATOM 3704 N N . ILE B 1 247 ? 29.314 104.105 99.744 1.00 16.52 247 ILE A N 1
ATOM 3705 C CA . ILE B 1 247 ? 30.090 105.128 100.421 1.00 17.02 247 ILE A CA 1
ATOM 3706 C C . ILE B 1 247 ? 29.649 106.545 100.072 1.00 18.25 247 ILE A C 1
ATOM 3707 O O . ILE B 1 247 ? 29.947 107.493 100.792 1.00 18.27 247 ILE A O 1
ATOM 3712 N N . GLN B 1 248 ? 28.950 106.704 98.966 1.00 18.70 248 GLN A N 1
ATOM 3713 C CA . GLN B 1 248 ? 28.510 108.018 98.558 1.00 19.86 248 GLN A CA 1
ATOM 3714 C C . GLN B 1 248 ? 27.158 107.878 97.904 1.00 19.69 248 GLN A C 1
ATOM 3715 O O . GLN B 1 248 ? 27.084 107.595 96.742 1.00 19.88 248 GLN A O 1
ATOM 3721 N N . PRO B 1 249 ? 26.079 108.029 98.674 1.00 20.61 249 PRO A N 1
ATOM 3722 C CA . PRO B 1 249 ? 24.750 107.887 98.099 1.00 21.33 249 PRO A CA 1
ATOM 3723 C C . PRO B 1 249 ? 24.591 108.836 96.922 1.00 22.06 249 PRO A C 1
ATOM 3724 O O . PRO B 1 249 ? 25.074 109.967 96.983 1.00 21.72 249 PRO A O 1
ATOM 3728 N N . GLY B 1 250 ? 23.992 108.367 95.829 1.00 21.78 250 GLY A N 1
ATOM 3729 C CA . GLY B 1 250 ? 23.812 109.227 94.649 1.00 23.00 250 GLY A CA 1
ATOM 3730 C C . GLY B 1 250 ? 25.049 109.337 93.747 1.00 22.86 250 GLY A C 1
ATOM 3731 O O . GLY B 1 250 ? 25.022 110.027 92.710 1.00 23.36 250 GLY A O 1
ATOM 3732 N N . GLY B 1 251 ? 26.128 108.662 94.139 1.00 21.32 251 GLY A N 1
ATOM 3733 C CA . GLY B 1 251 ? 27.421 108.734 93.458 1.00 20.89 251 GLY A CA 1
ATOM 3734 C C . GLY B 1 251 ? 27.574 107.943 92.167 1.00 20.78 251 GLY A C 1
ATOM 3735 O O . GLY B 1 251 ? 26.582 107.555 91.529 1.00 20.49 251 GLY A O 1
ATOM 3736 N N . TYR B 1 252 ? 28.830 107.727 91.763 1.00 20.49 252 TYR A N 1
ATOM 3737 C CA . TYR B 1 252 ? 29.151 107.078 90.481 1.00 20.82 252 TYR A CA 1
ATOM 3738 C C . TYR B 1 252 ? 28.440 105.743 90.305 1.00 20.88 252 TYR A C 1
ATOM 3739 O O . TYR B 1 252 ? 28.449 104.869 91.202 1.00 19.38 252 TYR A O 1
ATOM 3748 N N . LYS B 1 253 ? 27.886 105.562 89.116 1.00 21.73 253 LYS A N 1
ATOM 3749 C CA . LYS B 1 253 ? 27.321 104.295 88.727 1.00 23.54 253 LYS A CA 1
ATOM 3750 C C . LYS B 1 253 ? 28.391 103.197 88.703 1.00 22.28 253 LYS A C 1
ATOM 3751 O O . LYS B 1 253 ? 29.449 103.370 88.098 1.00 22.33 253 LYS A O 1
ATOM 3757 N N . CYS B 1 254 ? 28.112 102.070 89.360 1.00 20.46 254 CYS A N 1
ATOM 3758 C CA . CYS B 1 254 ? 29.032 100.949 89.448 1.00 19.82 254 CYS A CA 1
ATOM 3759 C C . CYS B 1 254 ? 28.675 99.913 88.394 1.00 19.91 254 CYS A C 1
ATOM 3760 O O . CYS B 1 254 ? 27.537 99.870 87.933 1.00 19.72 254 CYS A O 1
ATOM 3763 N N . HIS B 1 255 ? 29.647 99.083 88.027 1.00 19.42 255 HIS A N 1
ATOM 3764 C CA . HIS B 1 255 ? 29.392 97.931 87.189 1.00 20.38 255 HIS A CA 1
ATOM 3765 C C . HIS B 1 255 ? 28.397 96.941 87.793 1.00 20.21 255 HIS A C 1
ATOM 3766 O O . HIS B 1 255 ? 27.767 96.179 87.048 1.00 20.51 255 HIS A O 1
ATOM 3773 N N . CYS B 1 256 ? 28.187 96.969 89.112 1.00 19.38 256 CYS A N 1
ATOM 3774 C CA . CYS B 1 256 ? 27.190 96.091 89.734 1.00 19.09 256 CYS A CA 1
ATOM 3775 C C . CYS B 1 256 ? 25.752 96.583 89.586 1.00 19.99 256 CYS A C 1
ATOM 3776 O O . CYS B 1 256 ? 24.798 95.853 89.954 1.00 20.70 256 CYS A O 1
ATOM 3779 N N . GLY B 1 257 ? 25.589 97.817 89.079 1.00 20.24 257 GLY A N 1
ATOM 3780 C CA . GLY B 1 257 ? 24.275 98.408 88.869 1.00 21.73 257 GLY A CA 1
ATOM 3781 C C . GLY B 1 257 ? 23.871 99.419 89.937 1.00 21.80 257 GLY A C 1
ATOM 3782 O O . GLY B 1 257 ? 22.986 100.252 89.708 1.00 23.19 257 GLY A O 1
ATOM 3783 N N . GLN B 1 258 ? 24.455 99.321 91.128 1.00 20.30 258 GLN A N 1
ATOM 3784 C CA . GLN B 1 258 ? 24.207 100.301 92.180 1.00 20.66 258 GLN A CA 1
ATOM 3785 C C . GLN B 1 258 ? 24.961 101.624 91.874 1.00 20.66 258 GLN A C 1
ATOM 3786 O O . GLN B 1 258 ? 25.847 101.672 91.022 1.00 20.08 258 GLN A O 1
ATOM 3792 N N . LYS B 1 259 ? 24.582 102.688 92.584 1.00 20.76 259 LYS A N 1
ATOM 3793 C CA . LYS B 1 259 ? 25.274 103.946 92.546 1.00 21.01 259 LYS A CA 1
ATOM 3794 C C . LYS B 1 259 ? 26.013 104.130 93.867 1.00 19.76 259 LYS A C 1
ATOM 3795 O O . LYS B 1 259 ? 25.485 103.839 94.952 1.00 18.53 259 LYS A O 1
ATOM 3801 N N . GLY B 1 260 ? 27.216 104.660 93.778 1.00 17.79 260 GLY A N 1
ATOM 3802 C CA . GLY B 1 260 ? 27.900 105.145 94.952 1.00 17.30 260 GLY A CA 1
ATOM 3803 C C . GLY B 1 260 ? 28.681 104.079 95.705 1.00 16.08 260 GLY A C 1
ATOM 3804 O O . GLY B 1 260 ? 29.078 104.294 96.874 1.00 15.58 260 GLY A O 1
ATOM 3805 N N . CYS B 1 261 ? 28.972 102.977 95.038 1.00 15.65 261 CYS A N 1
ATOM 3806 C CA . CYS B 1 261 ? 29.745 101.906 95.657 1.00 15.85 261 CYS A CA 1
ATOM 3807 C C . CYS B 1 261 ? 31.140 102.357 96.056 1.00 15.58 261 CYS A C 1
ATOM 3808 O O . CYS B 1 261 ? 31.814 103.076 95.320 1.00 15.64 261 CYS A O 1
ATOM 3811 N N . LEU B 1 262 ? 31.614 101.800 97.154 1.00 15.35 262 LEU A N 1
ATOM 3812 C CA . LEU B 1 262 ? 32.954 102.076 97.670 1.00 15.69 262 LEU A CA 1
ATOM 3813 C C . LEU B 1 262 ? 34.027 101.823 96.592 1.00 15.64 262 LEU A C 1
ATOM 3814 O O . LEU B 1 262 ? 34.972 102.593 96.468 1.00 16.82 262 LEU A O 1
ATOM 3819 N N . GLU B 1 263 ? 33.868 100.757 95.811 1.00 15.05 263 GLU A N 1
ATOM 3820 C CA . GLU B 1 263 ? 34.787 100.438 94.702 1.00 16.22 263 GLU A CA 1
ATOM 3821 C C . GLU B 1 263 ? 34.924 101.546 93.654 1.00 16.13 263 GLU A C 1
ATOM 3822 O O . GLU B 1 263 ? 35.952 101.690 92.994 1.00 16.52 263 GLU A O 1
ATOM 3828 N N . MET B 1 264 ? 33.882 102.348 93.502 1.00 16.16 264 MET A N 1
ATOM 3829 C CA . MET B 1 264 ? 33.920 103.447 92.549 1.00 16.75 264 MET A CA 1
ATOM 3830 C C . MET B 1 264 ? 34.782 104.625 93.047 1.00 17.07 264 MET A C 1
ATOM 3831 O O . MET B 1 264 ? 35.065 105.540 92.276 1.00 17.33 264 MET A O 1
ATOM 3836 N N . TYR B 1 265 ? 35.208 104.553 94.308 1.00 16.63 265 TYR A N 1
ATOM 3837 C CA . TYR B 1 265 ? 35.987 105.584 94.967 1.00 17.38 265 TYR A CA 1
ATOM 3838 C C . TYR B 1 265 ? 37.314 105.097 95.546 1.00 17.51 265 TYR A C 1
ATOM 3839 O O . TYR B 1 265 ? 38.224 105.892 95.719 1.00 19.00 265 TYR A O 1
ATOM 3848 N N . ALA B 1 266 ? 37.425 103.809 95.860 1.00 17.26 266 ALA A N 1
ATOM 3849 C CA . ALA B 1 266 ? 38.541 103.279 96.633 1.00 17.64 266 ALA A CA 1
ATOM 3850 C C . ALA B 1 266 ? 39.231 102.173 95.851 1.00 17.98 266 ALA A C 1
ATOM 3851 O O . ALA B 1 266 ? 39.737 101.211 96.437 1.00 17.85 266 ALA A O 1
ATOM 3853 N N . SER B 1 267 ? 39.230 102.322 94.531 1.00 18.15 267 SER A N 1
ATOM 3854 C CA . SER B 1 267 ? 39.997 101.447 93.631 1.00 18.00 267 SER A CA 1
ATOM 3855 C C . SER B 1 267 ? 40.372 102.215 92.364 1.00 19.21 267 SER A C 1
ATOM 3856 O O . SER B 1 267 ? 40.060 103.391 92.214 1.00 18.70 267 SER A O 1
ATOM 3859 N N . GLU B 1 268 ? 40.986 101.489 91.429 1.00 19.70 268 GLU A N 1
ATOM 3860 C CA . GLU B 1 268 ? 41.296 101.958 90.104 1.00 21.41 268 GLU A CA 1
ATOM 3861 C C . GLU B 1 268 ? 40.114 102.618 89.385 1.00 20.77 268 GLU A C 1
ATOM 3862 O O . GLU B 1 268 ? 40.304 103.571 88.642 1.00 21.26 268 GLU A O 1
ATOM 3868 N N . PHE B 1 269 ? 38.894 102.148 89.643 1.00 19.53 269 PHE A N 1
ATOM 3869 C CA . PHE B 1 269 ? 37.719 102.719 88.983 1.00 19.58 269 PHE A CA 1
ATOM 3870 C C . PHE B 1 269 ? 37.562 104.209 89.245 1.00 19.04 269 PHE A C 1
ATOM 3871 O O . PHE B 1 269 ? 37.060 104.929 88.390 1.00 19.70 269 PHE A O 1
ATOM 3879 N N . TYR B 1 270 ? 37.983 104.665 90.422 1.00 18.32 270 TYR A N 1
ATOM 3880 C CA . TYR B 1 270 ? 37.868 106.075 90.772 1.00 18.47 270 TYR A CA 1
ATOM 3881 C C . TYR B 1 270 ? 38.657 106.951 89.780 1.00 19.00 270 TYR A C 1
ATOM 3882 O O . TYR B 1 270 ? 38.260 108.082 89.499 1.00 20.25 270 TYR A O 1
ATOM 3891 N N . PHE B 1 271 ? 39.797 106.458 89.326 1.00 30.60 271 PHE A N 1
ATOM 3892 C CA . PHE B 1 271 ? 40.640 107.266 88.447 1.00 30.28 271 PHE A CA 1
ATOM 3893 C C . PHE B 1 271 ? 39.903 107.628 87.166 1.00 30.71 271 PHE A C 1
ATOM 3894 O O . PHE B 1 271 ? 39.892 108.793 86.783 1.00 30.79 271 PHE A O 1
ATOM 3902 N N . ARG B 1 272 ? 39.220 106.674 86.549 1.00 31.93 272 ARG A N 1
ATOM 3903 C CA . ARG B 1 272 ? 38.352 106.990 85.391 1.00 33.48 272 ARG A CA 1
ATOM 3904 C C . ARG B 1 272 ? 37.140 107.857 85.790 1.00 32.05 272 ARG A C 1
ATOM 3905 O O . ARG B 1 272 ? 36.852 108.896 85.159 1.00 32.17 272 ARG A O 1
ATOM 3913 N N . ASN B 1 273 ? 36.425 107.431 86.833 1.00 30.48 273 ASN A N 1
ATOM 3914 C CA . ASN B 1 273 ? 35.218 108.141 87.241 1.00 30.03 273 ASN A CA 1
ATOM 3915 C C . ASN B 1 273 ? 35.488 109.621 87.479 1.00 29.96 273 ASN A C 1
ATOM 3916 O O . ASN B 1 273 ? 34.794 110.481 86.933 1.00 30.36 273 ASN A O 1
ATOM 3921 N N . ARG B 1 274 ? 36.467 109.907 88.331 1.00 29.97 274 ARG A N 1
ATOM 3922 C CA . ARG B 1 274 ? 36.774 111.291 88.710 1.00 31.17 274 ARG A CA 1
ATOM 3923 C C . ARG B 1 274 ? 37.665 111.983 87.663 1.00 32.38 274 ARG A C 1
ATOM 3924 O O . ARG B 1 274 ? 37.531 113.192 87.414 1.00 33.65 274 ARG A O 1
ATOM 3932 N N . GLY B 1 275 ? 38.578 111.236 87.067 1.00 33.53 275 GLY A N 1
ATOM 3933 C CA . GLY B 1 275 ? 39.514 111.804 86.090 1.00 35.72 275 GLY A CA 1
ATOM 3934 C C . GLY B 1 275 ? 38.810 112.443 84.913 1.00 38.45 275 GLY A C 1
ATOM 3935 O O . GLY B 1 275 ? 39.189 113.525 84.461 1.00 39.71 275 GLY A O 1
ATOM 3936 N N . GLU B 1 276 ? 37.779 111.774 84.415 1.00 40.56 276 GLU A N 1
ATOM 3937 C CA . GLU B 1 276 ? 36.934 112.334 83.367 1.00 43.87 276 GLU A CA 1
ATOM 3938 C C . GLU B 1 276 ? 36.308 113.685 83.759 1.00 44.61 276 GLU A C 1
ATOM 3939 O O . GLU B 1 276 ? 36.229 114.605 82.941 1.00 46.89 276 GLU A O 1
ATOM 3945 N N . GLU B 1 277 ? 35.896 113.811 85.014 1.00 44.14 277 GLU A N 1
ATOM 3946 C CA . GLU B 1 277 ? 35.338 115.064 85.519 1.00 45.59 277 GLU A CA 1
ATOM 3947 C C . GLU B 1 277 ? 36.389 116.149 85.725 1.00 47.31 277 GLU A C 1
ATOM 3948 O O . GLU B 1 277 ? 36.038 117.314 85.777 1.00 50.34 277 GLU A O 1
ATOM 3954 N N . LEU B 1 278 ? 37.657 115.778 85.887 1.00 47.63 278 LEU A N 1
ATOM 3955 C CA . LEU B 1 278 ? 38.711 116.751 86.181 1.00 50.17 278 LEU A CA 1
ATOM 3956 C C . LEU B 1 278 ? 39.462 117.265 84.939 1.00 53.55 278 LEU A C 1
ATOM 3957 O O . LEU B 1 278 ? 40.293 118.168 85.061 1.00 55.06 278 LEU A O 1
ATOM 3962 N N . LYS B 1 279 ? 39.159 116.722 83.759 1.00 56.36 279 LYS A N 1
ATOM 3963 C CA . LYS B 1 279 ? 39.853 117.118 82.522 1.00 60.49 279 LYS A CA 1
ATOM 3964 C C . LYS B 1 279 ? 39.892 118.632 82.303 1.00 63.05 279 LYS A C 1
ATOM 3965 O O . LYS B 1 279 ? 40.946 119.202 82.027 1.00 63.48 279 LYS A O 1
ATOM 3971 N N . GLU B 1 280 ? 38.755 119.288 82.484 1.00 64.80 280 GLU A N 1
ATOM 3972 C CA . GLU B 1 280 ? 38.675 120.728 82.246 1.00 68.50 280 GLU A CA 1
ATOM 3973 C C . GLU B 1 280 ? 39.434 121.532 83.307 1.00 67.76 280 GLU A C 1
ATOM 3974 O O . GLU B 1 280 ? 39.934 122.621 83.024 1.00 69.41 280 GLU A O 1
ATOM 3980 N N . ALA B 1 281 ? 39.492 121.007 84.529 1.00 63.89 281 ALA A N 1
ATOM 3981 C CA . ALA B 1 281 ? 40.179 121.675 85.634 1.00 64.75 281 ALA A CA 1
ATOM 3982 C C . ALA B 1 281 ? 41.698 121.550 85.538 1.00 64.75 281 ALA A C 1
ATOM 3983 O O . ALA B 1 281 ? 42.424 122.373 86.094 1.00 67.24 281 ALA A O 1
ATOM 3985 N N . TYR B 1 282 ? 42.174 120.508 84.860 1.00 61.86 282 TYR A N 1
ATOM 3986 C CA . TYR B 1 282 ? 43.600 120.327 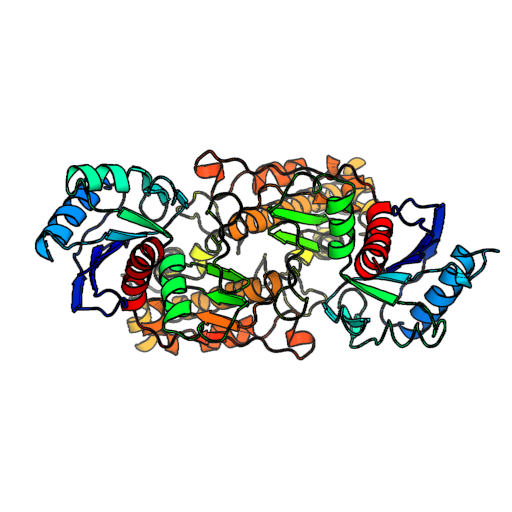84.623 1.00 61.88 282 TYR A CA 1
ATOM 3987 C C . TYR B 1 282 ? 43.866 120.063 83.145 1.00 61.71 282 TYR A C 1
ATOM 3988 O O . TYR B 1 282 ? 43.947 118.920 82.717 1.00 60.12 282 TYR A O 1
ATOM 3997 N N . PRO B 1 283 ? 43.987 121.129 82.350 1.00 64.10 283 PRO A N 1
ATOM 3998 C CA . PRO B 1 283 ? 44.704 121.010 81.096 1.00 65.36 283 PRO A CA 1
ATOM 3999 C C . PRO B 1 283 ? 46.148 121.424 81.327 1.00 66.46 283 PRO A C 1
ATOM 4000 O O . PRO B 1 283 ? 47.065 120.735 80.883 1.00 67.06 283 PRO A O 1
ATOM 4004 N N . LEU B 1 287 ? 48.015 112.716 81.395 1.00 63.75 287 LEU A N 1
ATOM 4005 C CA . LEU B 1 287 ? 47.315 111.531 81.887 1.00 61.46 287 LEU A CA 1
ATOM 4006 C C . LEU B 1 287 ? 46.031 111.289 81.094 1.00 62.80 287 LEU A C 1
ATOM 4007 O O . LEU B 1 287 ? 45.066 112.049 81.221 1.00 61.04 287 LEU A O 1
ATOM 4012 N N . ASN B 1 288 ? 46.031 110.240 80.271 1.00 51.43 288 ASN A N 1
ATOM 4013 C CA . ASN B 1 288 ? 44.804 109.751 79.611 1.00 52.64 288 ASN A CA 1
ATOM 4014 C C . ASN B 1 288 ? 44.520 108.258 79.811 1.00 49.87 288 ASN A C 1
ATOM 4015 O O . ASN B 1 288 ? 43.492 107.766 79.342 1.00 52.68 288 ASN A O 1
ATOM 4020 N N . ASP B 1 289 ? 45.440 107.539 80.456 1.00 44.79 289 ASP A N 1
ATOM 4021 C CA . ASP B 1 289 ? 45.279 106.118 80.727 1.00 41.84 289 ASP A CA 1
ATOM 4022 C C . ASP B 1 289 ? 45.066 106.017 82.233 1.00 36.68 289 ASP A C 1
ATOM 4023 O O . ASP B 1 289 ? 45.932 106.384 83.017 1.00 35.05 289 ASP A O 1
ATOM 4028 N N . PHE B 1 290 ? 43.886 105.580 82.635 1.00 34.26 290 PHE A N 1
ATOM 4029 C CA . PHE B 1 290 ? 43.529 105.595 84.062 1.00 31.20 290 PHE A CA 1
ATOM 4030 C C . PHE B 1 290 ? 43.814 104.294 84.806 1.00 29.75 290 PHE A C 1
ATOM 4031 O O . PHE B 1 290 ? 43.317 104.102 85.913 1.00 27.25 290 PHE A O 1
ATOM 4039 N N . HIS B 1 291 ? 44.663 103.434 84.244 1.00 30.07 291 HIS A N 1
ATOM 4040 C CA . HIS B 1 291 ? 45.113 102.248 84.967 1.00 30.56 291 HIS A CA 1
ATOM 4041 C C . HIS B 1 291 ? 45.959 102.652 86.153 1.00 28.74 291 HIS A C 1
ATOM 4042 O O . HIS B 1 291 ? 46.627 103.691 86.129 1.00 28.54 291 HIS A O 1
ATOM 4049 N N . PHE B 1 292 ? 45.935 101.819 87.185 1.00 28.86 292 PHE A N 1
ATOM 4050 C CA . PHE B 1 292 ? 46.573 102.142 88.456 1.00 28.89 292 PHE A CA 1
ATOM 4051 C C . PHE B 1 292 ? 48.029 102.547 88.257 1.00 31.51 292 PHE A C 1
ATOM 4052 O O . PHE B 1 292 ? 48.437 103.577 88.777 1.00 30.40 292 PHE A O 1
ATOM 4060 N N . ASP B 1 293 ? 48.777 101.748 87.481 1.00 34.50 293 ASP A N 1
ATOM 4061 C CA . ASP B 1 293 ? 50.205 101.979 87.212 1.00 38.92 293 ASP A CA 1
ATOM 4062 C C . ASP B 1 293 ? 50.458 103.325 86.550 1.00 37.34 293 ASP A C 1
ATOM 4063 O O . ASP B 1 293 ? 51.417 104.023 86.892 1.00 37.35 293 ASP A O 1
ATOM 4068 N N . LYS B 1 294 ? 49.631 103.645 85.564 1.00 35.63 294 LYS A N 1
ATOM 4069 C CA . LYS B 1 294 ? 49.773 104.891 84.805 1.00 36.50 294 LYS A CA 1
ATOM 4070 C C . LYS B 1 294 ? 49.494 106.135 85.661 1.00 32.79 294 LYS A C 1
ATOM 4071 O O . LYS B 1 294 ? 50.231 107.131 85.593 1.00 32.73 294 LYS A O 1
ATOM 4077 N N . VAL B 1 295 ? 48.460 106.066 86.500 1.00 29.40 295 VAL A N 1
ATOM 4078 C CA . VAL B 1 295 ? 48.103 107.196 87.376 1.00 27.69 295 VAL A CA 1
ATOM 4079 C C . VAL B 1 295 ? 49.182 107.392 88.442 1.00 30.08 295 VAL A C 1
ATOM 4080 O O . VAL B 1 295 ? 49.544 108.532 88.768 1.00 30.50 295 VAL A O 1
ATOM 4084 N N . ALA B 1 296 ? 49.706 106.280 88.967 1.00 31.84 296 ALA A N 1
ATOM 4085 C CA . ALA B 1 296 ? 50.800 106.305 89.946 1.00 35.09 296 ALA A CA 1
ATOM 4086 C C . ALA B 1 296 ? 52.021 107.003 89.375 1.00 38.43 296 ALA A C 1
ATOM 4087 O O . ALA B 1 296 ? 52.608 107.865 90.024 1.00 39.84 296 ALA A O 1
ATOM 4089 N N . LYS B 1 297 ? 52.394 106.606 88.167 1.00 40.54 297 LYS A N 1
ATOM 4090 C CA . LYS B 1 297 ? 53.530 107.187 87.478 1.00 45.46 297 LYS A CA 1
ATOM 4091 C C . LYS B 1 297 ? 53.379 108.718 87.375 1.00 44.91 297 LYS A C 1
ATOM 4092 O O . LYS B 1 297 ? 54.277 109.466 87.772 1.00 47.66 297 LYS A O 1
ATOM 4098 N N . SER B 1 298 ? 52.237 109.177 86.878 1.00 42.05 298 SER A N 1
ATOM 4099 C CA . SER B 1 298 ? 51.969 110.614 86.752 1.00 42.74 298 SER A CA 1
ATOM 4100 C C . SER B 1 298 ? 51.941 111.356 88.094 1.00 42.14 298 SER A C 1
ATOM 4101 O O . SER B 1 298 ? 52.396 112.501 88.180 1.00 43.32 298 SER A O 1
ATOM 4104 N N . ALA B 1 299 ? 51.412 110.709 89.131 1.00 39.09 299 ALA A N 1
ATOM 4105 C CA . ALA B 1 299 ? 51.368 111.293 90.473 1.00 39.88 299 ALA A CA 1
ATOM 4106 C C . ALA B 1 299 ? 52.759 111.479 91.049 1.00 44.08 299 ALA A C 1
ATOM 4107 O O . ALA B 1 299 ? 53.062 112.528 91.635 1.00 46.49 299 ALA A O 1
ATOM 4109 N N . ARG B 1 300 ? 53.629 110.496 90.847 1.00 46.50 300 ARG A N 1
ATOM 4110 C CA . ARG B 1 300 ? 55.005 110.629 91.305 1.00 51.64 300 ARG A CA 1
ATOM 4111 C C . ARG B 1 300 ? 55.743 111.718 90.520 1.00 52.37 300 ARG A C 1
ATOM 4112 O O . ARG B 1 300 ? 56.464 112.529 91.105 1.00 55.59 300 ARG A O 1
ATOM 4120 N N . ALA B 1 301 ? 55.491 111.777 89.211 1.00 50.16 301 ALA A N 1
ATOM 4121 C CA . ALA B 1 301 ? 56.041 112.824 88.335 1.00 50.13 301 ALA A CA 1
ATOM 4122 C C . ALA B 1 301 ? 55.520 114.238 88.632 1.00 49.49 301 ALA A C 1
ATOM 4123 O O . ALA B 1 301 ? 55.989 115.216 88.040 1.00 52.12 301 ALA A O 1
ATOM 4125 N N . GLY B 1 302 ? 54.550 114.354 89.528 1.00 46.66 302 GLY A N 1
ATOM 4126 C CA . GLY B 1 302 ? 54.056 115.651 89.992 1.00 47.51 302 GLY A CA 1
ATOM 4127 C C . GLY B 1 302 ? 52.827 116.172 89.254 1.00 46.16 302 GLY A C 1
ATOM 4128 O O . GLY B 1 302 ? 52.451 117.335 89.417 1.00 47.51 302 GLY A O 1
ATOM 4129 N N . ASP B 1 303 ? 52.188 115.333 88.440 1.00 43.54 303 ASP A N 1
ATOM 4130 C CA . ASP B 1 303 ? 50.977 115.757 87.752 1.00 43.06 303 ASP A CA 1
ATOM 4131 C C . ASP B 1 303 ? 49.889 116.056 88.773 1.00 43.21 303 ASP A C 1
ATOM 4132 O O . ASP B 1 303 ? 49.518 115.179 89.571 1.00 41.11 303 ASP A O 1
ATOM 4137 N N . GLU B 1 304 ? 49.373 117.283 88.729 1.00 45.41 304 GLU A N 1
ATOM 4138 C CA . GLU B 1 304 ? 48.400 117.744 89.713 1.00 47.52 304 GLU A CA 1
ATOM 4139 C C . GLU B 1 304 ? 47.150 116.839 89.753 1.00 43.81 304 GLU A C 1
ATOM 4140 O O . GLU B 1 304 ? 46.784 116.336 90.814 1.00 41.71 304 GLU A O 1
ATOM 4146 N N . MET B 1 305 ? 46.555 116.573 88.591 1.00 42.92 305 MET A N 1
ATOM 4147 C CA . MET B 1 305 ? 45.374 115.716 88.515 1.00 41.47 305 MET A CA 1
ATOM 4148 C C . MET B 1 305 ? 45.610 114.330 89.125 1.00 37.07 305 MET A C 1
ATOM 4149 O O . MET B 1 305 ? 44.784 113.846 89.909 1.00 34.07 305 MET A O 1
ATOM 4154 N N . ALA B 1 306 ? 46.707 113.681 88.741 1.00 35.62 306 ALA A N 1
ATOM 4155 C CA . ALA B 1 306 ? 46.987 112.310 89.195 1.00 33.92 306 ALA A CA 1
ATOM 4156 C C . ALA B 1 306 ? 47.219 112.294 90.699 1.00 34.80 306 ALA A C 1
ATOM 4157 O O . ALA B 1 306 ? 46.815 111.356 91.396 1.00 31.73 306 ALA A O 1
ATOM 4159 N N . THR B 1 307 ? 47.897 113.328 91.190 1.00 35.92 307 THR A N 1
ATOM 4160 C CA . THR B 1 307 ? 48.090 113.492 92.630 1.00 38.09 307 THR A CA 1
ATOM 4161 C C . THR B 1 307 ? 46.764 113.631 93.380 1.00 37.10 307 THR A C 1
ATOM 4162 O O . THR B 1 307 ? 46.585 113.015 94.421 1.00 36.09 307 THR A O 1
ATOM 4166 N N . GLU B 1 308 ? 45.862 114.452 92.850 1.00 37.50 308 GLU A N 1
ATOM 4167 C CA . GLU B 1 308 ? 44.532 114.648 93.432 1.00 38.09 308 GLU A CA 1
ATOM 4168 C C . GLU B 1 308 ? 43.728 113.334 93.404 1.00 34.47 308 GLU A C 1
ATOM 4169 O O . GLU B 1 308 ? 43.104 112.971 94.404 1.00 33.96 308 GLU A O 1
ATOM 4175 N N . LEU B 1 309 ? 43.793 112.605 92.290 1.00 30.40 309 LEU A N 1
ATOM 4176 C CA . LEU B 1 309 ? 43.091 111.329 92.169 1.00 28.86 309 LEU A CA 1
ATOM 4177 C C . LEU B 1 309 ? 43.570 110.325 93.215 1.00 28.24 309 LEU A C 1
ATOM 4178 O O . LEU B 1 309 ? 42.767 109.700 93.926 1.00 26.82 309 LEU A O 1
ATOM 4183 N N . MET B 1 310 ? 44.883 110.186 93.308 1.00 27.63 310 MET A N 1
ATOM 4184 C CA . MET B 1 310 ? 45.508 109.207 94.184 1.00 28.66 310 MET A CA 1
ATOM 4185 C C . MET B 1 310 ? 45.287 109.516 95.685 1.00 29.10 310 MET A C 1
ATOM 4186 O O . MET B 1 310 ? 45.008 108.606 96.479 1.00 29.04 310 MET A O 1
ATOM 4191 N N . GLY B 1 311 ? 45.397 110.785 96.069 1.00 29.28 311 GLY A N 1
ATOM 4192 C CA . GLY B 1 311 ? 45.127 111.190 97.453 1.00 30.85 311 GLY A CA 1
ATOM 4193 C C . GLY B 1 311 ? 43.689 110.869 97.859 1.00 29.93 311 GLY A C 1
ATOM 4194 O O . GLY B 1 311 ? 43.443 110.323 98.924 1.00 30.20 311 GLY A O 1
ATOM 4195 N N . LYS B 1 312 ? 42.738 111.214 97.008 1.00 28.82 312 LYS A N 1
ATOM 4196 C CA . LYS B 1 312 ? 41.327 111.034 97.361 1.00 30.28 312 LYS A CA 1
ATOM 4197 C C . LYS B 1 312 ? 40.967 109.549 97.382 1.00 27.96 312 LYS A C 1
ATOM 4198 O O . LYS B 1 312 ? 40.232 109.096 98.257 1.00 27.28 312 LYS A O 1
ATOM 4204 N N . MET B 1 313 ? 41.528 108.784 96.451 1.00 22.88 313 MET A N 1
ATOM 4205 C CA . MET B 1 313 ? 41.304 107.339 96.468 1.00 22.78 313 MET A CA 1
ATOM 4206 C C . MET B 1 313 ? 41.749 106.757 97.802 1.00 21.59 313 MET A C 1
ATOM 4207 O O . MET B 1 313 ? 41.038 105.956 98.427 1.00 20.04 313 MET A O 1
ATOM 4212 N N . GLY B 1 314 ? 42.937 107.156 98.257 1.00 22.02 314 GLY A N 1
ATOM 4213 C CA . GLY B 1 314 ? 43.416 106.744 99.582 1.00 22.06 314 GLY A CA 1
ATOM 4214 C C . GLY B 1 314 ? 42.506 107.133 100.752 1.00 21.99 314 GLY A C 1
ATOM 4215 O O . GLY B 1 314 ? 42.290 106.335 101.647 1.00 20.79 314 GLY A O 1
ATOM 4216 N N . GLU B 1 315 ? 41.949 108.336 100.703 1.00 22.71 315 GLU A N 1
ATOM 4217 C CA . GLU B 1 315 ? 40.962 108.778 101.688 1.00 23.98 315 GLU A CA 1
ATOM 4218 C C . GLU B 1 315 ? 39.754 107.861 101.729 1.00 21.62 315 GLU A C 1
ATOM 4219 O O . GLU B 1 315 ? 39.335 107.422 102.804 1.00 20.62 315 GLU A O 1
ATOM 4225 N N . TYR B 1 316 ? 39.208 107.552 100.556 1.00 20.07 316 TYR A N 1
ATOM 4226 C CA . TYR B 1 316 ? 38.049 106.671 100.483 1.00 19.03 316 TYR A CA 1
ATOM 4227 C C . TYR B 1 316 ? 38.363 105.249 100.958 1.00 18.60 316 TYR A C 1
ATOM 4228 O O . TYR B 1 316 ? 37.541 104.589 101.590 1.00 16.65 316 TYR A O 1
ATOM 4237 N N . LEU B 1 317 ? 39.540 104.756 100.605 1.00 18.93 317 LEU A N 1
ATOM 4238 C CA . LEU B 1 317 ? 39.979 103.474 101.094 1.00 19.92 317 LEU A CA 1
ATOM 4239 C C . LEU B 1 317 ? 40.130 103.508 102.633 1.00 19.22 317 LEU A C 1
ATOM 4240 O O . LEU B 1 317 ? 39.767 102.537 103.334 1.00 18.92 317 LEU A O 1
ATOM 4245 N N . GLY B 1 318 ? 40.621 104.624 103.153 1.00 18.93 318 GLY A N 1
ATOM 4246 C CA . GLY B 1 318 ? 40.594 104.862 104.595 1.00 19.65 318 GLY A CA 1
ATOM 4247 C C . GLY B 1 318 ? 39.228 104.712 105.242 1.00 18.88 318 GLY A C 1
ATOM 4248 O O . GLY B 1 318 ? 39.095 104.026 106.257 1.00 18.09 318 GLY A O 1
ATOM 4249 N N . TYR B 1 319 ? 38.220 105.380 104.683 1.00 18.37 319 TYR A N 1
ATOM 4250 C CA . TYR B 1 319 ? 36.838 105.250 105.166 1.00 18.43 319 TYR A CA 1
ATOM 4251 C C . TYR B 1 319 ? 36.361 103.818 105.076 1.00 17.53 319 TYR A C 1
ATOM 4252 O O . TYR B 1 319 ? 35.710 103.318 105.987 1.00 16.93 319 TYR A O 1
ATOM 4261 N N . GLY B 1 320 ? 36.704 103.147 103.980 1.00 16.97 320 GLY A N 1
ATOM 4262 C CA . GLY B 1 320 ? 36.324 101.756 103.826 1.00 16.62 320 GLY A CA 1
ATOM 4263 C C . GLY B 1 320 ? 36.899 100.883 104.941 1.00 16.42 320 GLY A C 1
ATOM 4264 O O . GLY B 1 320 ? 36.218 100.025 105.492 1.00 16.26 320 GLY A O 1
ATOM 4265 N N . ILE B 1 321 ? 38.175 101.075 105.228 1.00 16.50 321 ILE A N 1
ATOM 4266 C CA . ILE B 1 321 ? 38.819 100.284 106.272 1.00 17.00 321 ILE A CA 1
ATOM 4267 C C . ILE B 1 321 ? 38.314 100.653 107.667 1.00 16.75 321 ILE A C 1
ATOM 4268 O O . ILE B 1 321 ? 38.104 99.775 108.524 1.00 16.04 321 ILE A O 1
ATOM 4273 N N . ARG B 1 322 ? 38.041 101.934 107.882 1.00 16.80 322 ARG A N 1
ATOM 4274 C CA . ARG B 1 322 ? 37.329 102.345 109.091 1.00 17.12 322 ARG A CA 1
ATOM 4275 C C . ARG B 1 322 ? 36.037 101.578 109.244 1.00 16.53 322 ARG A C 1
ATOM 4276 O O . ARG B 1 322 ? 35.716 101.085 110.340 1.00 16.49 322 ARG A O 1
ATOM 4284 N N . ASN B 1 323 ? 35.264 101.473 108.167 1.00 16.09 323 ASN A N 1
ATOM 4285 C CA . ASN B 1 323 ? 34.000 100.756 108.245 1.00 15.68 323 ASN A CA 1
ATOM 4286 C C . ASN B 1 323 ? 34.178 99.286 108.559 1.00 15.69 323 ASN A C 1
ATOM 4287 O O . ASN B 1 323 ? 33.432 98.728 109.354 1.00 15.50 323 ASN A O 1
ATOM 4292 N N . ILE B 1 324 ? 35.176 98.662 107.931 1.00 15.64 324 ILE A N 1
ATOM 4293 C CA . ILE B 1 324 ? 35.506 97.268 108.244 1.00 16.19 324 ILE A CA 1
ATOM 4294 C C . ILE B 1 324 ? 35.806 97.122 109.738 1.00 16.35 324 ILE A C 1
ATOM 4295 O O . ILE B 1 324 ? 35.332 96.191 110.395 1.00 16.82 324 ILE A O 1
ATOM 4300 N N . ILE B 1 325 ? 36.616 98.016 110.282 1.00 16.27 325 ILE A N 1
ATOM 4301 C CA . ILE B 1 325 ? 36.983 97.929 111.694 1.00 17.33 325 ILE A CA 1
ATOM 4302 C C . ILE B 1 325 ? 35.776 98.067 112.625 1.00 17.59 325 ILE A C 1
ATOM 4303 O O . ILE B 1 325 ? 35.594 97.253 113.521 1.00 18.88 325 ILE A O 1
ATOM 4308 N N . ASN B 1 326 ? 34.962 99.100 112.411 1.00 17.24 326 ASN A N 1
ATOM 4309 C CA . ASN B 1 326 ? 33.778 99.333 113.250 1.00 17.27 326 ASN A CA 1
ATOM 4310 C C . ASN B 1 326 ? 32.750 98.245 113.132 1.00 17.62 326 ASN A C 1
ATOM 4311 O O . ASN B 1 326 ? 32.044 97.945 114.093 1.00 19.17 326 ASN A O 1
ATOM 4316 N N . THR B 1 327 ? 32.673 97.627 111.959 1.00 17.45 327 THR A N 1
ATOM 4317 C CA . THR B 1 327 ? 31.735 96.526 111.737 1.00 17.38 327 THR A CA 1
ATOM 4318 C C . THR B 1 327 ? 32.185 95.178 112.339 1.00 17.97 327 THR A C 1
ATOM 4319 O O . THR B 1 327 ? 31.395 94.494 113.026 1.00 18.28 327 THR A O 1
ATOM 4323 N N . PHE B 1 328 ? 33.413 94.784 112.050 1.00 17.83 328 PHE A N 1
ATOM 4324 C CA . PHE B 1 328 ? 33.916 93.461 112.439 1.00 18.78 328 PHE A CA 1
ATOM 4325 C C . PHE B 1 328 ? 34.757 93.414 113.710 1.00 19.65 328 PHE A C 1
ATOM 4326 O O . PHE B 1 328 ? 34.919 92.334 114.279 1.00 20.50 328 PHE A O 1
ATOM 4334 N N . ASN B 1 329 ? 35.274 94.555 114.172 1.00 19.89 329 ASN A N 1
ATOM 4335 C CA . ASN B 1 329 ? 36.276 94.574 115.273 1.00 20.99 329 ASN A CA 1
ATOM 4336 C C . ASN B 1 329 ? 37.297 93.438 115.053 1.00 21.45 329 ASN A C 1
ATOM 4337 O O . ASN B 1 329 ? 37.463 92.561 115.911 1.00 21.94 329 ASN A O 1
ATOM 4342 N N . PRO B 1 330 ? 37.959 93.430 113.882 1.00 20.88 330 PRO A N 1
ATOM 4343 C CA . PRO B 1 330 ? 38.963 92.393 113.648 1.00 21.55 330 PRO A CA 1
ATOM 4344 C C . PRO B 1 330 ? 40.175 92.579 114.542 1.00 23.22 330 PRO A C 1
ATOM 4345 O O . PRO B 1 330 ? 40.439 93.692 115.007 1.00 22.56 330 PRO A O 1
ATOM 4349 N N . GLU B 1 331 ? 40.914 91.496 114.783 1.00 25.46 331 GLU A N 1
ATOM 4350 C CA . GLU B 1 331 ? 42.192 91.610 115.500 1.00 28.23 331 GLU A CA 1
ATOM 4351 C C . GLU B 1 331 ? 43.137 92.525 114.762 1.00 27.38 331 GLU A C 1
ATOM 4352 O O . GLU B 1 331 ? 43.876 93.289 115.378 1.00 26.79 331 GLU A O 1
ATOM 4358 N N . LYS B 1 332 ? 43.130 92.400 113.440 1.00 25.31 332 LYS A N 1
ATOM 4359 C CA . LYS B 1 332 ? 43.950 93.217 112.567 1.00 25.71 332 LYS A CA 1
ATOM 4360 C C . LYS B 1 332 ? 43.316 93.296 111.190 1.00 23.17 332 LYS A C 1
ATOM 4361 O O . LYS B 1 332 ? 42.491 92.453 110.819 1.00 22.30 332 LYS A O 1
ATOM 4367 N N . VAL B 1 333 ? 43.756 94.285 110.423 1.00 22.52 333 VAL A N 1
ATOM 4368 C CA . VAL B 1 333 ? 43.416 94.389 109.010 1.00 21.70 333 VAL A CA 1
ATOM 4369 C C . VAL B 1 333 ? 44.689 94.212 108.186 1.00 22.02 333 VAL A C 1
ATOM 4370 O O . VAL B 1 333 ? 45.691 94.906 108.422 1.00 22.89 333 VAL A O 1
ATOM 4374 N N A ILE B 1 334 ? 44.633 93.277 107.240 0.50 21.21 334 ILE A N 1
ATOM 4375 N N B ILE B 1 334 ? 44.672 93.256 107.259 0.50 21.36 334 ILE A N 1
ATOM 4376 C CA A ILE B 1 334 ? 45.730 93.012 106.307 0.50 21.35 334 ILE A CA 1
ATOM 4377 C CA B ILE B 1 334 ? 45.799 93.050 106.339 0.50 21.60 334 ILE A CA 1
ATOM 4378 C C A ILE B 1 334 ? 45.352 93.585 104.953 0.50 20.09 334 ILE A C 1
ATOM 4379 C C B ILE B 1 334 ? 45.409 93.545 104.954 0.50 20.23 334 ILE A C 1
ATOM 4380 O O A ILE B 1 334 ? 44.350 93.172 104.358 0.50 19.06 334 ILE A O 1
ATOM 4381 O O B ILE B 1 334 ? 44.468 93.030 104.340 0.50 19.28 334 ILE A O 1
ATOM 4390 N N . ILE B 1 335 ? 46.124 94.554 104.474 1.00 20.21 335 ILE A N 1
ATOM 4391 C CA . ILE B 1 335 ? 45.889 95.119 103.156 1.00 19.52 335 ILE A CA 1
ATOM 4392 C C . ILE B 1 335 ? 46.758 94.335 102.165 1.00 19.66 335 ILE A C 1
ATOM 4393 O O . ILE B 1 335 ? 47.939 94.094 102.425 1.00 20.69 335 ILE A O 1
ATOM 4398 N N . VAL B 1 336 ? 46.145 93.939 101.060 1.00 19.20 336 VAL A N 1
ATOM 4399 C CA . VAL B 1 336 ? 46.781 93.150 100.019 1.00 19.83 336 VAL A CA 1
ATOM 4400 C C . VAL B 1 336 ? 46.447 93.753 98.671 1.00 19.81 336 VAL A C 1
ATOM 4401 O O . VAL B 1 336 ? 45.630 94.685 98.589 1.00 18.72 336 VAL A O 1
ATOM 4405 N N . GLY B 1 337 ? 47.053 93.208 97.608 1.00 19.91 337 GLY A N 1
ATOM 4406 C CA . GLY B 1 337 ? 46.665 93.568 96.245 1.00 19.35 337 GLY A CA 1
ATOM 4407 C C . GLY B 1 337 ? 47.692 94.318 95.405 1.00 19.93 337 GLY A C 1
ATOM 4408 O O . GLY B 1 337 ? 48.692 94.879 95.880 1.00 20.60 337 GLY A O 1
ATOM 4409 N N . GLU B 1 338 ? 47.413 94.355 94.115 1.00 19.93 338 GLU A N 1
ATOM 4410 C CA . GLU B 1 338 ? 48.379 94.891 93.143 1.00 20.62 338 GLU A CA 1
ATOM 4411 C C . GLU B 1 338 ? 48.524 96.394 93.300 1.00 20.76 338 GLU A C 1
ATOM 4412 O O . GLU B 1 338 ? 49.543 96.957 92.948 1.00 21.34 338 GLU A O 1
ATOM 4418 N N . GLY B 1 339 ? 47.506 97.034 93.885 1.00 20.63 339 GLY A N 1
ATOM 4419 C CA . GLY B 1 339 ? 47.575 98.456 94.218 1.00 20.65 339 GLY A CA 1
ATOM 4420 C C . GLY B 1 339 ? 48.743 98.811 95.130 1.00 22.02 339 GLY A C 1
ATOM 4421 O O . GLY B 1 339 ? 49.264 99.918 95.062 1.00 22.48 339 GLY A O 1
ATOM 4422 N N . LEU B 1 340 ? 49.214 97.839 95.912 1.00 22.46 340 LEU A N 1
ATOM 4423 C CA . LEU B 1 340 ? 50.339 98.049 96.831 1.00 24.36 340 LEU A CA 1
ATOM 4424 C C . LEU B 1 340 ? 51.682 98.290 96.152 1.00 25.81 340 LEU A C 1
ATOM 4425 O O . LEU B 1 340 ? 52.636 98.743 96.791 1.00 25.65 340 LEU A O 1
ATOM 4430 N N . HIS B 1 341 ? 51.772 97.994 94.856 1.00 26.78 341 HIS A N 1
ATOM 4431 C CA . HIS B 1 341 ? 52.929 98.419 94.106 1.00 29.37 341 HIS A CA 1
ATOM 4432 C C . HIS B 1 341 ? 53.161 99.913 94.216 1.00 31.19 341 HIS A C 1
ATOM 4433 O O . HIS B 1 341 ? 54.297 100.356 94.106 1.00 32.82 341 HIS A O 1
ATOM 4440 N N . HIS B 1 342 ? 52.100 100.676 94.477 1.00 32.05 342 HIS A N 1
ATOM 4441 C CA . HIS B 1 342 ? 52.175 102.125 94.590 1.00 35.16 342 HIS A CA 1
ATOM 4442 C C . HIS B 1 342 ? 51.742 102.615 95.972 1.00 33.64 342 HIS A C 1
ATOM 4443 O O . HIS B 1 342 ? 51.227 103.722 96.110 1.00 33.93 342 HIS A O 1
ATOM 4450 N N . ARG B 1 343 ? 51.997 101.799 96.991 1.00 32.10 343 ARG A N 1
ATOM 4451 C CA . ARG B 1 343 ? 51.516 102.060 98.337 1.00 32.19 343 ARG A CA 1
ATOM 4452 C C . ARG B 1 343 ? 51.959 103.411 98.914 1.00 34.02 343 ARG A C 1
ATOM 4453 O O . ARG B 1 343 ? 51.213 104.042 99.671 1.00 31.05 343 ARG A O 1
ATOM 4461 N N . ASP B 1 344 ? 53.155 103.870 98.535 1.00 36.18 344 ASP A N 1
ATOM 4462 C CA . ASP B 1 344 ? 53.676 105.143 99.051 1.00 41.22 344 ASP A CA 1
ATOM 4463 C C . ASP B 1 344 ? 52.811 106.343 98.686 1.00 41.57 344 ASP A C 1
ATOM 4464 O O . ASP B 1 344 ? 52.943 107.405 99.297 1.00 43.98 344 ASP A O 1
ATOM 4469 N N . LEU B 1 345 ? 51.920 106.176 97.711 1.00 38.98 345 LEU A N 1
ATOM 4470 C CA . LEU B 1 345 ? 51.040 107.249 97.299 1.00 38.21 345 LEU A CA 1
ATOM 4471 C C . LEU B 1 345 ? 49.690 107.325 98.017 1.00 36.71 345 LEU A C 1
ATOM 4472 O O . LEU B 1 345 ? 48.930 108.240 97.754 1.00 37.18 345 LEU A O 1
ATOM 4477 N N . PHE B 1 346 ? 49.360 106.355 98.867 1.00 34.89 346 PHE A N 1
ATOM 4478 C CA . PHE B 1 346 ? 48.035 106.331 99.520 1.00 33.94 346 PHE A CA 1
ATOM 4479 C C . PHE B 1 346 ? 47.978 105.698 100.905 1.00 33.39 346 PHE A C 1
ATOM 4480 O O . PHE B 1 346 ? 47.001 105.877 101.618 1.00 34.64 346 PHE A O 1
ATOM 4488 N N . LEU B 1 347 ? 49.020 104.995 101.322 1.00 33.96 347 LEU A N 1
ATOM 4489 C CA . LEU B 1 347 ? 48.970 104.237 102.563 1.00 35.04 347 LEU A CA 1
ATOM 4490 C C . LEU B 1 347 ? 48.888 105.116 103.830 1.00 36.01 347 LEU A C 1
ATOM 4491 O O . LEU B 1 347 ? 48.139 104.805 104.780 1.00 34.35 347 LEU A O 1
ATOM 4496 N N . THR B 1 348 ? 49.595 106.242 103.836 1.00 35.51 348 THR A N 1
ATOM 4497 C CA . THR B 1 348 ? 49.479 107.187 104.945 1.00 36.91 348 THR A CA 1
ATOM 4498 C C . THR B 1 348 ? 48.064 107.805 105.038 1.00 34.53 348 THR A C 1
ATOM 4499 O O . THR B 1 348 ? 47.580 108.071 106.144 1.00 34.38 348 THR A O 1
ATOM 4503 N N . LYS B 1 349 ? 47.385 107.992 103.908 1.00 33.32 349 LYS A N 1
ATOM 4504 C CA . LYS B 1 349 ? 46.010 108.535 103.931 1.00 33.52 349 LYS A CA 1
ATOM 4505 C C . LYS B 1 349 ? 45.047 107.517 104.546 1.00 30.94 349 LYS A C 1
ATOM 4506 O O . LYS B 1 349 ? 44.120 107.883 105.266 1.00 28.94 349 LYS A O 1
ATOM 4512 N N . ILE B 1 350 ? 45.266 106.242 104.252 1.00 29.59 350 ILE A N 1
ATOM 4513 C CA . ILE B 1 350 ? 44.499 105.174 104.902 1.00 29.33 350 ILE A CA 1
ATOM 4514 C C . ILE B 1 350 ? 44.641 105.229 106.413 1.00 31.75 350 ILE A C 1
ATOM 4515 O O . ILE B 1 350 ? 43.640 105.254 107.146 1.00 29.96 350 ILE A O 1
ATOM 4520 N N . ASP B 1 351 ? 45.885 105.279 106.882 1.00 34.32 351 ASP A N 1
ATOM 4521 C CA . ASP B 1 351 ? 46.154 105.238 108.308 1.00 36.71 351 ASP A CA 1
ATOM 4522 C C . ASP B 1 351 ? 45.555 106.448 109.028 1.00 36.31 351 ASP A C 1
ATOM 4523 O O . ASP B 1 351 ? 44.985 106.299 110.104 1.00 34.73 351 ASP A O 1
ATOM 4528 N N . GLU B 1 352 ? 45.657 107.636 108.429 1.00 36.12 352 GLU A N 1
ATOM 4529 C CA . GLU B 1 352 ? 45.098 108.842 109.029 1.00 36.22 352 GLU A CA 1
ATOM 4530 C C . GLU B 1 352 ? 43.609 108.683 109.300 1.00 32.91 352 GLU A C 1
ATOM 4531 O O . GLU B 1 352 ? 43.118 109.108 110.340 1.00 31.74 352 GLU A O 1
ATOM 4537 N N . ILE B 1 353 ? 42.881 108.174 108.313 1.00 28.89 353 ILE A N 1
ATOM 4538 C CA . ILE B 1 353 ? 41.421 108.052 108.429 1.00 28.17 353 ILE A CA 1
ATOM 4539 C C . ILE B 1 353 ? 41.014 106.821 109.247 1.00 26.11 353 ILE A C 1
ATOM 4540 O O . ILE B 1 353 ? 40.200 106.923 110.183 1.00 24.91 353 ILE A O 1
ATOM 4545 N N . ALA B 1 354 ? 41.567 105.669 108.880 1.00 24.20 354 ALA A N 1
ATOM 4546 C CA . ALA B 1 354 ? 41.109 104.392 109.436 1.00 23.83 354 ALA A CA 1
ATOM 4547 C C . ALA B 1 354 ? 41.527 104.218 110.910 1.00 24.87 354 ALA A C 1
ATOM 4548 O O . ALA B 1 354 ? 40.876 103.500 111.670 1.00 23.66 354 ALA A O 1
ATOM 4550 N N . SER B 1 355 ? 42.592 104.904 111.323 1.00 26.05 355 SER A N 1
ATOM 4551 C CA . SER B 1 355 ? 43.044 104.851 112.714 1.00 27.78 355 SER A CA 1
ATOM 4552 C C . SER B 1 355 ? 42.098 105.594 113.680 1.00 27.81 355 SER A C 1
ATOM 4553 O O . SER B 1 355 ? 42.222 105.444 114.890 1.00 28.37 355 SER A O 1
ATOM 4556 N N . GLN B 1 356 ? 41.186 106.403 113.137 1.00 27.49 356 GLN A N 1
ATOM 4557 C CA . GLN B 1 356 ? 40.144 107.075 113.918 1.00 28.93 356 GLN A CA 1
ATOM 4558 C C . GLN B 1 356 ? 38.872 106.251 113.802 1.00 26.36 356 GLN A C 1
ATOM 4559 O O . GLN B 1 356 ? 38.158 106.301 112.802 1.00 25.73 356 GLN A O 1
ATOM 4565 N N . ASN B 1 357 ? 38.659 105.388 114.773 1.00 24.42 357 ASN A N 1
ATOM 4566 C CA . ASN B 1 357 ? 37.559 104.456 114.699 1.00 22.10 357 ASN A CA 1
ATOM 4567 C C . ASN B 1 357 ? 36.951 104.302 116.075 1.00 21.65 357 ASN A C 1
ATOM 4568 O O . ASN B 1 357 ? 37.372 104.954 117.011 1.00 21.73 357 ASN A O 1
ATOM 4573 N N . PHE B 1 358 ? 35.924 103.473 116.186 1.00 21.04 358 PHE A N 1
ATOM 4574 C CA . PHE B 1 358 ? 35.120 103.489 117.403 1.00 21.67 358 PHE A CA 1
ATOM 4575 C C . PHE B 1 358 ? 35.926 103.029 118.622 1.00 22.20 358 PHE A C 1
ATOM 4576 O O . PHE B 1 358 ? 35.747 103.551 119.696 1.00 23.33 358 PHE A O 1
ATOM 4584 N N . PHE B 1 359 ? 36.846 102.094 118.414 1.00 22.29 359 PHE A N 1
ATOM 4585 C CA . PHE B 1 359 ? 37.592 101.468 119.506 1.00 23.37 359 PHE A CA 1
ATOM 4586 C C . PHE B 1 359 ? 38.845 102.255 119.837 1.00 24.99 359 PHE A C 1
ATOM 4587 O O . PHE B 1 359 ? 39.232 102.340 121.034 1.00 25.42 359 PHE A O 1
ATOM 4595 N N . SER B 1 360 ? 39.456 102.882 118.821 1.00 25.13 360 SER A N 1
ATOM 4596 C CA . SER B 1 360 ? 40.640 103.716 119.065 1.00 27.16 360 SER A CA 1
ATOM 4597 C C . SER B 1 360 ? 40.253 104.954 119.856 1.00 29.16 360 SER A C 1
ATOM 4598 O O . SER B 1 360 ? 41.053 105.456 120.629 1.00 30.67 360 SER A O 1
ATOM 4601 N N . GLY B 1 361 ? 39.011 105.413 119.710 1.00 29.78 361 GLY A N 1
ATOM 4602 C CA . GLY B 1 361 ? 38.472 106.431 120.599 1.00 32.50 361 GLY A CA 1
ATOM 4603 C C . GLY B 1 361 ? 38.569 106.082 122.089 1.00 35.24 361 GLY A C 1
ATOM 4604 O O . GLY B 1 361 ? 38.650 106.985 122.928 1.00 37.42 361 GLY A O 1
ATOM 4605 N N . ALA B 1 362 ? 38.524 104.787 122.420 1.00 35.66 362 ALA A N 1
ATOM 4606 C CA . ALA B 1 362 ? 38.693 104.319 123.805 1.00 38.16 362 ALA A CA 1
ATOM 4607 C C . ALA B 1 362 ? 40.103 103.821 124.087 1.00 38.92 362 ALA A C 1
ATOM 4608 O O . ALA B 1 362 ? 40.333 103.132 125.089 1.00 39.60 362 ALA A O 1
ATOM 4610 N N . GLY B 1 363 ? 41.044 104.153 123.206 1.00 38.35 363 GLY A N 1
ATOM 4611 C CA . GLY B 1 363 ? 42.447 103.796 123.395 1.00 38.51 363 GLY A CA 1
ATOM 4612 C C . GLY B 1 363 ? 42.853 102.414 122.913 1.00 37.92 363 GLY A C 1
ATOM 4613 O O . GLY B 1 363 ? 43.979 101.986 123.170 1.00 37.79 363 GLY A O 1
ATOM 4614 N N . PHE B 1 364 ? 41.966 101.708 122.210 1.00 35.09 364 PHE A N 1
ATOM 4615 C CA . PHE B 1 364 ? 42.315 100.390 121.684 1.00 35.39 364 PHE A CA 1
ATOM 4616 C C . PHE B 1 364 ? 42.575 100.488 120.186 1.00 33.65 364 PHE A C 1
ATOM 4617 O O . PHE B 1 364 ? 41.664 100.739 119.412 1.00 30.43 364 PHE A O 1
ATOM 4625 N N . GLU B 1 365 ? 43.842 100.382 119.811 1.00 34.54 365 GLU A N 1
ATOM 4626 C CA . GLU B 1 365 ? 44.243 100.521 118.414 1.00 35.00 365 GLU A CA 1
ATOM 4627 C C . GLU B 1 365 ? 44.030 99.191 117.692 1.00 32.69 365 GLU A C 1
ATOM 4628 O O . GLU B 1 365 ? 44.210 98.125 118.269 1.00 33.89 365 GLU A O 1
ATOM 4634 N N . THR B 1 366 ? 43.589 99.254 116.447 1.00 28.36 366 THR A N 1
ATOM 4635 C CA . THR B 1 366 ? 43.549 98.076 115.601 1.00 26.97 366 THR A CA 1
ATOM 4636 C C . THR B 1 366 ? 44.698 98.167 114.617 1.00 26.57 366 THR A C 1
ATOM 4637 O O . THR B 1 366 ? 44.798 99.145 113.904 1.00 26.39 366 THR A O 1
ATOM 4641 N N . GLU B 1 367 ? 45.546 97.152 114.558 1.00 27.85 367 GLU A N 1
ATOM 4642 C CA . GLU B 1 367 ? 46.698 97.156 113.633 1.00 29.72 367 GLU A CA 1
ATOM 4643 C C . GLU B 1 367 ? 46.208 97.115 112.191 1.00 27.01 367 GLU A C 1
ATOM 4644 O O . GLU B 1 367 ? 45.379 96.280 111.841 1.00 25.79 367 GLU A O 1
ATOM 4650 N N . ILE B 1 368 ? 46.711 98.021 111.365 1.00 26.30 368 ILE A N 1
ATOM 4651 C CA . ILE B 1 368 ? 46.465 97.968 109.919 1.00 26.06 368 ILE A CA 1
ATOM 4652 C C . ILE B 1 368 ? 47.829 97.798 109.246 1.00 27.02 368 ILE A C 1
ATOM 4653 O O . ILE B 1 368 ? 48.684 98.662 109.356 1.00 28.54 368 ILE A O 1
ATOM 4658 N N . THR B 1 369 ? 48.062 96.653 108.628 1.00 26.25 369 THR A N 1
ATOM 4659 C CA . THR B 1 369 ? 49.356 96.417 108.029 1.00 28.47 369 THR A CA 1
ATOM 4660 C C . THR B 1 369 ? 49.235 95.862 106.628 1.00 27.44 369 THR A C 1
ATOM 4661 O O . THR B 1 369 ? 48.204 95.360 106.237 1.00 26.38 369 THR A O 1
ATOM 4665 N N . THR B 1 370 ? 50.305 95.980 105.871 1.00 27.74 370 THR A N 1
ATOM 4666 C CA . THR B 1 370 ? 50.333 95.462 104.517 1.00 28.26 370 THR A CA 1
ATOM 4667 C C . THR B 1 370 ? 50.895 94.047 104.595 1.00 29.02 370 THR A C 1
ATOM 4668 O O . THR B 1 370 ? 51.785 93.756 105.402 1.00 31.20 370 THR A O 1
ATOM 4672 N N . THR B 1 371 ? 50.428 93.187 103.711 1.00 28.66 371 THR A N 1
ATOM 4673 C CA . THR B 1 371 ? 50.925 91.830 103.629 1.00 29.26 371 THR A CA 1
ATOM 4674 C C . THR B 1 371 ? 52.411 91.783 103.249 1.00 31.36 371 THR A C 1
ATOM 4675 O O . THR B 1 371 ? 52.922 92.644 102.546 1.00 31.29 371 THR A O 1
ATOM 4679 N N . SER B 1 372 ? 53.090 90.752 103.726 1.00 33.48 372 SER A N 1
ATOM 4680 C CA . SER B 1 372 ? 54.455 90.457 103.322 1.00 35.25 372 SER A CA 1
ATOM 4681 C C . SER B 1 372 ? 54.438 89.528 102.116 1.00 34.95 372 SER A C 1
ATOM 4682 O O . SER B 1 372 ? 55.475 89.318 101.496 1.00 34.56 372 SER A O 1
ATOM 4685 N N . LEU B 1 373 ? 53.272 88.987 101.756 1.00 32.19 373 LEU A N 1
ATOM 4686 C CA . LEU B 1 373 ? 53.194 88.149 100.555 1.00 32.63 373 LEU A CA 1
ATOM 4687 C C . LEU B 1 373 ? 53.143 89.107 99.373 1.00 33.21 373 LEU A C 1
ATOM 4688 O O . LEU B 1 373 ? 53.049 90.323 99.549 1.00 34.90 373 LEU A O 1
ATOM 4693 N N . GLU B 1 374 ? 53.251 88.576 98.176 1.00 33.88 374 GLU A N 1
ATOM 4694 C CA . GLU B 1 374 ? 53.349 89.412 96.984 1.00 34.87 374 GLU A CA 1
ATOM 4695 C C . GLU B 1 374 ? 52.275 88.951 96.004 1.00 31.01 374 GLU A C 1
ATOM 4696 O O . GLU B 1 374 ? 51.422 88.138 96.374 1.00 28.35 374 GLU A O 1
ATOM 4702 N N . ASP B 1 375 ? 52.280 89.487 94.781 1.00 28.14 375 ASP A N 1
ATOM 4703 C CA . ASP B 1 375 ? 51.221 89.173 93.833 1.00 25.83 375 ASP A CA 1
ATOM 4704 C C . ASP B 1 375 ? 51.043 87.659 93.611 1.00 25.01 375 ASP A C 1
ATOM 4705 O O . ASP B 1 375 ? 49.930 87.201 93.427 1.00 23.60 375 ASP A O 1
ATOM 4710 N N . PRO B 1 376 ? 52.135 86.873 93.616 1.00 26.08 376 PRO A N 1
ATOM 4711 C CA . PRO B 1 376 ? 51.916 85.435 93.318 1.00 26.35 376 PRO A CA 1
ATOM 4712 C C . PRO B 1 376 ? 51.067 84.681 94.350 1.00 25.11 376 PRO A C 1
ATOM 4713 O O . PRO B 1 376 ? 50.572 83.609 94.054 1.00 24.79 376 PRO A O 1
ATOM 4717 N N . ALA B 1 377 ? 50.879 85.247 95.533 1.00 24.39 377 ALA A N 1
ATOM 4718 C CA . ALA B 1 377 ? 49.987 84.629 96.531 1.00 24.11 377 ALA A CA 1
ATOM 4719 C C . ALA B 1 377 ? 48.518 84.474 96.116 1.00 22.53 377 ALA A C 1
ATOM 4720 O O . ALA B 1 377 ? 47.823 83.638 96.691 1.00 22.66 377 ALA A O 1
ATOM 4722 N N . TRP B 1 378 ? 48.032 85.219 95.117 1.00 21.31 378 TRP A N 1
ATOM 4723 C CA . TRP B 1 378 ? 46.700 84.934 94.592 1.00 20.64 378 TRP A CA 1
ATOM 4724 C C . TRP B 1 378 ? 46.704 83.517 93.998 1.00 21.32 378 TRP A C 1
ATOM 4725 O O . TRP B 1 378 ? 45.743 82.749 94.187 1.00 21.94 378 TRP A O 1
ATOM 4736 N N . LEU B 1 379 ? 47.772 83.190 93.274 1.00 21.68 379 LEU A N 1
ATOM 4737 C CA . LEU B 1 379 ? 47.921 81.856 92.666 1.00 22.58 379 LEU A CA 1
ATOM 4738 C C . LEU B 1 379 ? 48.223 80.753 93.686 1.00 23.44 379 LEU A C 1
ATOM 4739 O O . LEU B 1 379 ? 47.670 79.647 93.613 1.00 23.39 379 LEU A O 1
ATOM 4744 N N . GLN B 1 380 ? 49.044 81.068 94.681 1.00 23.74 380 GLN A N 1
ATOM 4745 C CA . GLN B 1 380 ? 49.316 80.131 95.758 1.00 24.89 380 GLN A CA 1
ATOM 4746 C C . GLN B 1 380 ? 48.053 79.845 96.565 1.00 23.99 380 GLN A C 1
ATOM 4747 O O . GLN B 1 380 ? 47.779 78.712 96.915 1.00 23.94 380 GLN A O 1
ATOM 4753 N N . GLY B 1 381 ? 47.237 80.870 96.773 1.00 23.08 381 GLY A N 1
ATOM 4754 C CA . GLY B 1 381 ? 45.949 80.689 97.442 1.00 22.81 381 GLY A CA 1
ATOM 4755 C C . GLY B 1 381 ? 44.992 79.791 96.679 1.00 22.68 381 GLY A C 1
ATOM 4756 O O . GLY B 1 381 ? 44.342 78.943 97.260 1.00 23.14 381 GLY A O 1
ATOM 4757 N N . ALA B 1 382 ? 44.900 79.996 95.368 1.00 22.12 382 ALA A N 1
ATOM 4758 C CA . ALA B 1 382 ? 44.071 79.155 94.529 1.00 22.46 382 ALA A CA 1
ATOM 4759 C C . ALA B 1 382 ? 44.582 77.714 94.483 1.00 23.48 382 ALA A C 1
ATOM 4760 O O . ALA B 1 382 ? 43.788 76.799 94.372 1.00 24.04 382 ALA A O 1
ATOM 4762 N N . ALA B 1 383 ? 45.885 77.505 94.676 1.00 24.20 383 ALA A N 1
ATOM 4763 C CA . ALA B 1 383 ? 46.431 76.162 94.809 1.00 25.34 383 ALA A CA 1
ATOM 4764 C C . ALA B 1 383 ? 46.068 75.530 96.166 1.00 26.07 383 ALA A C 1
ATOM 4765 O O . ALA B 1 383 ? 45.669 74.365 96.231 1.00 26.61 383 ALA A O 1
ATOM 4767 N N . LEU B 1 384 ? 46.204 76.310 97.239 1.00 25.85 384 LEU A N 1
ATOM 4768 C CA . LEU B 1 384 ? 45.771 75.876 98.564 1.00 26.93 384 LEU A CA 1
ATOM 4769 C C . LEU B 1 384 ? 44.282 75.524 98.582 1.00 27.12 384 LEU A C 1
ATOM 4770 O O . LEU B 1 384 ? 43.870 74.615 99.288 1.00 28.66 384 LEU A O 1
ATOM 4775 N N . LEU B 1 385 ? 43.482 76.245 97.801 1.00 26.75 385 LEU A N 1
ATOM 4776 C CA . LEU B 1 385 ? 42.067 75.936 97.666 1.00 26.69 385 LEU A CA 1
ATOM 4777 C C . LEU B 1 385 ? 41.879 74.465 97.293 1.00 28.40 385 LEU A C 1
ATOM 4778 O O . LEU B 1 385 ? 41.058 73.765 97.885 1.00 28.69 385 LEU A O 1
ATOM 4783 N N . VAL B 1 386 ? 42.666 73.983 96.335 1.00 27.66 386 VAL A N 1
ATOM 4784 C CA . VAL B 1 386 ? 42.595 72.576 95.924 1.00 29.22 386 VAL A CA 1
ATOM 4785 C C . VAL B 1 386 ? 43.154 71.664 97.011 1.00 30.45 386 VAL A C 1
ATOM 4786 O O . VAL B 1 386 ? 42.529 70.678 97.385 1.00 31.25 386 VAL A O 1
ATOM 4790 N N . ILE B 1 387 ? 44.341 72.007 97.496 1.00 31.13 387 ILE A N 1
ATOM 4791 C CA . ILE B 1 387 ? 45.124 71.112 98.336 1.00 33.89 387 ILE A CA 1
ATOM 4792 C C . ILE B 1 387 ? 44.366 70.824 99.611 1.00 35.81 387 ILE A C 1
ATOM 4793 O O . ILE B 1 387 ? 44.261 69.670 100.022 1.00 36.91 387 ILE A O 1
ATOM 4798 N N . HIS B 1 388 ? 43.802 71.868 100.206 1.00 36.39 388 HIS A N 1
ATOM 4799 C CA . HIS B 1 388 ? 43.121 71.727 101.485 1.00 40.18 388 HIS A CA 1
ATOM 4800 C C . HIS B 1 388 ? 41.655 71.320 101.346 1.00 40.54 388 HIS A C 1
ATOM 4801 O O . HIS B 1 388 ? 40.982 71.087 102.340 1.00 42.57 388 HIS A O 1
ATOM 4808 N N . GLN B 1 389 ? 41.185 71.134 100.118 1.00 39.81 389 GLN A N 1
ATOM 4809 C CA . GLN B 1 389 ? 39.970 70.373 99.902 1.00 40.36 389 GLN A CA 1
ATOM 4810 C C . GLN B 1 389 ? 40.218 68.925 99.513 1.00 41.77 389 GLN A C 1
ATOM 4811 O O . GLN B 1 389 ? 39.362 68.078 99.740 1.00 43.44 389 GLN A O 1
ATOM 4817 N N . LEU B 1 390 ? 41.392 68.620 98.966 1.00 42.35 390 LEU A N 1
ATOM 4818 C CA . LEU B 1 390 ? 41.752 67.221 98.689 1.00 43.96 390 LEU A CA 1
ATOM 4819 C C . LEU B 1 390 ? 42.145 66.434 99.947 1.00 46.16 390 LEU A C 1
ATOM 4820 O O . LEU B 1 390 ? 41.769 65.262 100.082 1.00 48.71 390 LEU A O 1
ATOM 4825 N N . PHE B 1 391 ? 42.934 67.041 100.831 1.00 45.24 391 PHE A N 1
ATOM 4826 C CA . PHE B 1 391 ? 43.519 66.310 101.963 1.00 48.08 391 PHE A CA 1
ATOM 4827 C C . PHE B 1 391 ? 42.808 66.670 103.261 1.00 47.97 391 PHE A C 1
ATOM 4828 O O . PHE B 1 391 ? 42.610 67.847 103.536 1.00 48.60 391 PHE A O 1
#

Secondary structure (DSSP, 8-state):
-EEEEEEE-SSEEEEEEE-TT--EEEEEEEE---TT-HHHHHHHHHHHHHHHHTTS-GGGEEEEEEEESSEEETTTTEEEEETTTTEEEE-HHHHHHHHSTTS-EEEEEHHHHHHHHHHHHSTTTT-SEEEEEE-SSS-EEEEEETTEE--TTTS-TT-GGGSBSSTT-PBPTTS-BSBGGGTSSTHHHHHHHHHHTTT------SHHHHHHHHHTT-HHHHHHHHHHHHHHHHHHHHHHHHH--SEEEEESGGGGGGGGTHHHHHHHHTSSTTGGGT---EEEE-SS-TTHHHHHHHHHHHHHH-/-EEEEEEE-SSEEEEEEE-TT--EEEEEEEE---TT-HHHHHHHHHHHHHHH---EEEEEEEESSEEETTTTEEEEETTTTEEEE-HHHHHHHHSTTS-EEEEEHHHHHHHHHHHHSTTSS-SEEEEEE-SSS-EEEEEETTEE---TTS----GGGSBSSTT-PBPTTS-BSBGGGTSSTHHHHHHHHHHTTT-TT-S----SHHHHHHHHHTT-HHHHHHHHHHHHHHHHHHHHHHHHH--SEEEEESGGGGGGGGTHHHHHHHHTSSTTGGGT---EEEE-SS-TTHHHHHHHHHHHHHH-

InterPro domains:
  IPR000600 ROK family [PF00480] (90-387)
  IPR000600 ROK family [PTHR18964] (10-386)
  IPR036388 Winged helix-like DNA-binding domain superfamily [G3DSA:1.10.10.10] (4-79)
  IPR036390 Winged helix DNA-binding domain superfamily [SSF46785] (11-75)
  IPR043129 ATPase, nucleotide binding domain [SSF53067] (84-390)

Foldseek 3Di:
DWEKEWEDAQQKIKIFIAHLLLHTPDIDIGGDGLAVPVLVVLVVVLVVVVVPDVPHQAYFYAYAAFAQFVQGWHCDHLSRNDHTHNNQVSSCVRVVPHYYTYAYLVQLLVLLCCRPWPVVPFQWEKEWEAFAFIWIWTGHRSRTDQPDRRHPTVQQADAPDQPADQDSVRHHRGLRCQQYLVVQVRVVVVCCVVQVPFPDDDSHLVRLLVSCVVVGPSSLVSLLRNLLSNLVSLLVVCQVRVTQAYEYEYPSCVSCVSRVVNSCVRNQPHDVCVVPDGHYYYYMPDHVCSSRSSSRVSSSVVVD/DWEKEWEDAQQKIKIFIDDLLLDGDDIDMGGHGLQVPLLVVLVVVLVVVVVNCPPHDPVPHAEYFYAYAAAAQFVQGFRCDDLSRRDHGHSNQVSNCVSVVPHYYTYAHLVQLLVLCCCSPWPNVPFAWEKEWEAFAFIWIWTGHGSHTDQPDRRHPTVQQADAPDQVAPQDSVRHHRGLRCQQYLVVQVRVVVVCCVVDPDDDSHLVSLLVCLVVPRPSSLVSLARSLLSVLVSLLVVCQVRVTQAYEYEYPSCVSCVSRVVSNCVRNQPHDVVVVVDGHYYYYMPDHPCSSRSSSRCSSSVVVD

Solvent-accessible surface area: 23965 Å² total; per-residue (Å²): 66,37,0,0,0,0,10,1,29,37,106,60,0,28,0,0,16,0,34,80,103,0,100,53,102,88,81,59,56,47,114,26,54,0,71,160,77,17,113,93,0,1,94,43,0,4,145,14,0,154,160,24,72,177,128,11,64,0,1,0,0,0,0,7,9,10,4,32,106,173,122,1,30,0,20,40,1,23,30,0,30,2,147,113,10,42,0,40,64,51,1,53,88,77,26,104,126,20,55,1,64,2,2,13,29,0,4,0,2,0,23,0,0,8,143,66,8,51,0,120,148,7,70,23,1,0,0,1,9,2,4,39,16,10,13,0,2,8,0,29,110,95,121,18,22,38,18,28,144,13,4,5,6,18,4,0,6,7,2,1,42,24,54,13,43,134,4,60,8,43,13,99,0,0,0,6,4,13,0,0,39,61,8,0,154,32,74,0,90,81,15,92,136,70,72,112,137,28,107,10,116,59,23,82,13,89,100,0,0,137,5,7,120,69,47,13,120,2,0,61,63,0,4,29,76,0,0,39,34,0,0,39,1,0,12,10,0,0,0,1,0,0,4,73,36,0,0,0,0,7,56,0,9,111,18,88,95,49,2,41,95,76,0,62,106,23,0,49,95,5,3,0,19,40,20,59,92,127,13,91,30,30,26,9,81,31,113,49,48,1,9,5,32,0,0,0,7,23,3,22,67,111,111,224,63,16,0,0,0,0,9,1,29,28,102,60,0,32,0,0,1,0,43,57,115,0,105,50,87,66,101,39,60,45,116,26,47,0,75,170,73,24,116,88,0,6,107,32,0,8,116,4,0,102,104,11,0,38,166,86,89,58,138,96,5,49,0,0,0,0,0,0,6,9,2,6,46,101,189,146,0,29,0,16,27,1,22,31,0,44,5,100,104,12,40,0,30,63,48,0,50,86,78,28,96,132,27,48,4,48,1,4,11,29,0,4,0,3,0,27,0,0,10,128,66,10,37,0,92,148,7,69,22,0,0,0,0,10,2,4,39,15,10,13,1,3,6,0,21,104,104,124,18,21,44,17,48,59,9,2,6,7,17,4,0,6,8,2,2,42,22,59,12,41,128,4,59,8,32,5,105,0,0,1,6,4,13,0,0,32,44,7,0,112,27,80,0,102,95,14,101,166,71,77,161,67,133,51,23,75,12,88,101,0,1,154,24,10,128,90,52,57,124,11,0,73,65,0,2,13,70,0,0,45,31,1,0,40,1,0,12,9,1,0,0,1,2,10,3,75,30,0,0,1,0,7,56,0,9,103,19,71,123,44,1,38,96,69,0,58,111,22,0,48,114,7,3,6,19,49,26,59,112,129,17,97,33,38,28,9,85,30,101,50,64,1,10,12,27,0,0,0,6,11,0,10,72,100,63,159

Radius of gyration: 25.82 Å; Cα contacts (8 Å, |Δi|>4): 1468; chains: 2; bounding box: 58×67×74 Å

Organism: Listeria monocytogenes serovar 1/2a (strain ATCC BAA-679 / EGD-e) (NCBI:txid169963)

Nearest PDB structures (foldseek):
  5f7r-assembly1_E  TM=1.003E+00  e=9.765E-69  Listeria monocytogenes EGD-e
  5f7r-assembly1_A  TM=9.905E-01  e=5.391E-63  Listeria monocytogenes EGD-e
  5f7q-assembly1_J  TM=9.516E-01  e=1.221E-60  Listeria monocytogenes EGD-e
  5f7p-assembly1_E  TM=9.868E-01  e=1.542E-56  Listeria monocytogenes EGD-e
  6jdb-assembly1_A-2  TM=8.670E-01  e=8.843E-24  Haemophilus influenzae 86-028NP